Protein AF-A0A2G8SP49-F1 (afdb_monomer_lite)

Foldseek 3Di:
DPPPPDPVLPPDPPVVDDLVVVLVVLLPDALVVLVVQLPSDDVSVVSSLVNLVVLLLVLQVLQFVCSVLVLVLCVLQVKKFFFPSQLCSNRVHDDPDQDAREIQGFQVCQVVNVCCCCPVRVKDWPDKDQDDPQQPQFGIWIWIHGPNGIHIYTYGPHRHRLRSLLVDQKQLRSWIDGQWKTWRQACVQSNVLEMAGAPRHPCPPVCVVVSVVVPHDYDNAPVVPVVVVDDPDQCVVVSGHSPDRTDCPDPNMTMDTSDPFFDDPDDDPPPPPPPPPDDPPDDDDDDDDDDDDDPDPPPPPPLPVPPWPQFAADPVQDPVLVSVVSCLCQDDDPVVQEGELLRHDPPFAAADDPVGNFFGDDPRHFHWYKFKFFFQDWDWDDDVPAFIKIKTKGQGRIPSSLVSQQVLQVSWVPRDPDRDNIAIEMAGHPPPDPDDPFQEFEQQVHDDPSVPTHTDDPVPGDGRFIKIFTWIWGWDQDPVRTIGIHTYTDHIYGHGHDDDPD

pLDDT: mean 85.02, std 19.07, range [22.77, 98.44]

Sequence (502 aa):
MSALSDPLLRDPVFPMFSPDVGHRIVFLMDFPALMKFRALCRASFDVVDSILQKEFYSILAEKVPKPAAFHDALDEHDVYVGSFSALAFFLRQRFHIDTDLELFVPRAAFDLMRQHLLEVQRAVCVSDKPVGTITRGVIRVSEWRTPSGSITLYRSMVNDALYPILRGTSTAMMVYANPVRFGVIWPKLTFNLRMMPGPLSDAPESYMPIFRMIGFTIHLYPWMWNDMGLFQTCAADRFLCPAQPRYIHDAGSFRGTWHPGSVDPLIVAIVAVPSSGFQPLVASYSYHSLLTPIIFMSDSLKTEADADDTIVVDKWVTNKQVRKFRRFLTWVYAPKIRYSLSMLPSSADWGTRAYDVRFLCYRGEPVTICVVGAIHGYTLSCEKGSPSRVEVTLDLLRNGDRDVMVRLLDKSQPPPRVVPELCKITLKQDSGKKKGFDAVYNAIDGFSTTYSMPEFQFSALKSGDIVMAETLLRRDLEVDGTWDVGFELSTLSVLALSPRDN

Radius of gyration: 26.8 Å; chains: 1; bounding box: 68×64×76 Å

Structure (mmCIF, N/CA/C/O backbone):
data_AF-A0A2G8SP49-F1
#
_entry.id   AF-A0A2G8SP49-F1
#
loop_
_atom_site.group_PDB
_atom_site.id
_atom_site.type_symbol
_atom_site.label_atom_id
_atom_site.label_alt_id
_atom_site.label_comp_id
_atom_site.label_asym_id
_atom_site.label_entity_id
_atom_site.label_seq_id
_atom_site.pdbx_PDB_ins_code
_atom_site.Cartn_x
_atom_site.Cartn_y
_atom_site.Cartn_z
_atom_site.occupancy
_atom_site.B_iso_or_equiv
_atom_site.auth_seq_id
_atom_site.auth_comp_id
_atom_site.auth_asym_id
_atom_site.auth_atom_id
_atom_site.pdbx_PDB_model_num
ATOM 1 N N . MET A 1 1 ? -16.677 16.931 -2.569 1.00 46.19 1 MET A N 1
ATOM 2 C CA . MET A 1 1 ? -16.954 15.719 -3.377 1.00 46.19 1 MET A CA 1
ATOM 3 C C . MET A 1 1 ? -18.417 15.275 -3.204 1.00 46.19 1 MET A C 1
ATOM 5 O O . MET A 1 1 ? -18.660 14.129 -2.867 1.00 46.19 1 MET A O 1
ATOM 9 N N . SER A 1 2 ? -19.401 16.159 -3.430 1.00 36.62 2 SER A N 1
ATOM 10 C CA . SER A 1 2 ? -20.845 15.858 -3.283 1.00 36.62 2 SER A CA 1
ATOM 11 C C . SER A 1 2 ? -21.621 15.976 -4.606 1.00 36.62 2 SER A C 1
ATOM 13 O O . SER A 1 2 ? -22.812 16.252 -4.598 1.00 36.62 2 SER A O 1
ATOM 15 N N . ALA A 1 3 ? -20.944 15.805 -5.745 1.00 37.31 3 ALA A N 1
ATOM 16 C CA . ALA A 1 3 ? -21.517 16.008 -7.082 1.00 37.31 3 ALA A CA 1
ATOM 17 C C . ALA A 1 3 ? -21.827 14.695 -7.837 1.00 37.31 3 ALA A C 1
ATOM 19 O O . ALA A 1 3 ? -22.015 14.719 -9.044 1.00 37.31 3 ALA A O 1
ATOM 20 N N . LEU A 1 4 ? -21.854 13.541 -7.156 1.00 44.28 4 LEU A N 1
ATOM 21 C CA . LEU A 1 4 ? -22.006 12.221 -7.798 1.00 44.28 4 LEU A CA 1
ATOM 22 C C . LEU A 1 4 ? -23.419 11.615 -7.701 1.00 44.28 4 LEU A C 1
ATOM 24 O O . LEU A 1 4 ? -23.596 10.444 -8.018 1.00 44.28 4 LEU A O 1
ATOM 28 N N . SER A 1 5 ? -24.430 12.374 -7.271 1.00 44.34 5 SER A N 1
ATOM 29 C CA . SER A 1 5 ? -25.809 11.876 -7.140 1.00 44.34 5 SER A CA 1
ATOM 30 C C . SER A 1 5 ? -26.730 12.223 -8.316 1.00 44.34 5 SER A C 1
ATOM 32 O O . SER A 1 5 ? -27.920 11.933 -8.232 1.00 44.34 5 SER A O 1
ATOM 34 N N . ASP A 1 6 ? -26.226 12.840 -9.390 1.00 50.69 6 ASP A N 1
ATOM 35 C CA . ASP A 1 6 ? -27.051 13.190 -10.553 1.00 50.69 6 ASP A CA 1
ATOM 36 C C . ASP A 1 6 ? -27.152 12.004 -11.542 1.00 50.69 6 ASP A C 1
ATOM 38 O O . ASP A 1 6 ? -26.137 11.597 -12.121 1.00 50.69 6 ASP A O 1
ATOM 42 N N . PRO A 1 7 ? -28.343 11.410 -11.747 1.00 50.66 7 PRO A N 1
ATOM 43 C CA . PRO A 1 7 ? -28.540 10.290 -12.667 1.00 50.66 7 PRO A CA 1
ATOM 44 C C . PRO A 1 7 ? -28.293 10.639 -14.146 1.00 50.66 7 PRO A C 1
ATOM 46 O O . PRO A 1 7 ? -28.161 9.714 -14.947 1.00 50.66 7 PRO A O 1
ATOM 49 N N . LEU A 1 8 ? -28.163 11.922 -14.512 1.00 45.97 8 LEU A N 1
ATOM 50 C CA . LEU A 1 8 ? -27.827 12.360 -15.875 1.00 45.97 8 LEU A CA 1
ATOM 51 C C . LEU A 1 8 ? -26.335 12.212 -16.237 1.00 45.97 8 LEU A C 1
ATOM 53 O O . LEU A 1 8 ? -25.974 12.344 -17.401 1.00 45.97 8 LEU A O 1
ATOM 57 N N . LEU A 1 9 ? -25.464 11.855 -15.286 1.00 49.78 9 LEU A N 1
ATOM 58 C CA . LEU A 1 9 ? -24.057 11.496 -15.550 1.00 49.78 9 LEU A CA 1
ATOM 59 C C . LEU A 1 9 ? -23.869 10.044 -16.041 1.00 49.78 9 LEU A C 1
ATOM 61 O O . LEU A 1 9 ? -22.742 9.547 -16.091 1.00 49.78 9 LEU A O 1
ATOM 65 N N . ARG A 1 10 ? -24.958 9.332 -16.362 1.00 51.62 10 ARG A N 1
ATOM 66 C CA . ARG A 1 10 ? -24.915 7.915 -16.762 1.00 51.62 10 ARG A CA 1
ATOM 67 C C . ARG A 1 10 ? -24.715 7.670 -18.247 1.00 51.62 10 ARG A C 1
ATOM 69 O O . ARG A 1 10 ? -24.283 6.568 -18.577 1.00 51.62 10 ARG A O 1
ATOM 76 N N . ASP A 1 11 ? -24.967 8.647 -19.110 1.00 52.97 11 ASP A N 1
ATOM 77 C CA . ASP A 1 11 ? -24.657 8.471 -20.523 1.00 52.97 11 ASP A CA 1
ATOM 78 C C . ASP A 1 11 ? -23.162 8.733 -20.725 1.00 52.97 11 ASP A C 1
ATOM 80 O O . ASP A 1 11 ? -22.681 9.841 -20.461 1.00 52.97 11 ASP A O 1
ATOM 84 N N . PRO A 1 12 ? -22.373 7.717 -21.122 1.00 56.25 12 PRO A N 1
ATOM 85 C CA . PRO A 1 12 ? -20.958 7.928 -21.348 1.00 56.25 12 PRO A CA 1
ATOM 86 C C . PRO A 1 12 ? -20.791 8.992 -22.445 1.00 56.25 12 PRO A C 1
ATOM 88 O O . PRO A 1 12 ? -21.604 9.104 -23.354 1.00 56.25 12 PRO A O 1
ATOM 91 N N . VAL A 1 13 ? -19.715 9.774 -22.399 1.00 56.38 13 VAL A N 1
ATOM 92 C CA . VAL A 1 13 ? -19.315 10.640 -23.530 1.00 56.38 13 VAL A CA 1
ATOM 93 C C . VAL A 1 13 ? -18.740 9.790 -24.682 1.00 56.38 13 VAL A C 1
ATOM 95 O O . VAL A 1 13 ? -18.669 10.223 -25.827 1.00 56.38 13 VAL A O 1
ATOM 98 N N . PHE A 1 14 ? -18.381 8.532 -24.396 1.00 58.00 14 PHE A N 1
ATOM 99 C CA . PHE A 1 14 ? -17.755 7.589 -25.327 1.00 58.00 14 PHE A CA 1
ATOM 100 C C . PHE A 1 14 ? -18.628 6.626 -26.166 1.00 58.00 14 PHE A C 1
ATOM 102 O O . PHE A 1 14 ? -18.036 5.952 -27.004 1.00 58.00 14 PHE A O 1
ATOM 109 N N . PRO A 1 15 ? -19.970 6.536 -26.071 1.00 58.84 15 PRO A N 1
ATOM 110 C CA . PRO A 1 15 ? -20.756 5.675 -26.949 1.00 58.84 15 PRO A CA 1
ATOM 111 C C . PRO A 1 15 ? -20.749 6.202 -28.393 1.00 58.84 15 PRO A C 1
ATOM 113 O O . PRO A 1 15 ? -21.189 5.504 -29.297 1.00 58.84 15 PRO A O 1
ATOM 116 N N . MET A 1 16 ? -20.223 7.413 -28.626 1.00 64.00 16 MET A N 1
ATOM 117 C CA . MET A 1 16 ? -20.028 7.972 -29.963 1.00 64.00 16 MET A CA 1
ATOM 118 C C . MET A 1 16 ? -18.852 7.353 -30.736 1.00 64.00 16 MET A C 1
ATOM 120 O O . MET A 1 16 ? -18.833 7.447 -31.961 1.00 64.00 16 MET A O 1
ATOM 124 N N . PHE A 1 17 ? -17.876 6.733 -30.065 1.00 79.81 17 PHE A N 1
ATOM 125 C CA . PHE A 1 17 ? -16.720 6.116 -30.722 1.00 79.81 17 PHE A CA 1
ATOM 126 C C . PHE A 1 17 ? -16.802 4.594 -30.645 1.00 79.81 17 PHE A C 1
ATOM 128 O O . PHE A 1 17 ? -17.226 4.035 -29.636 1.00 79.81 17 PHE A O 1
ATOM 135 N N . SER A 1 18 ? -16.334 3.901 -31.688 1.00 85.81 18 SER A N 1
ATOM 136 C CA . SER A 1 18 ? -16.100 2.461 -31.567 1.00 85.81 18 SER A CA 1
ATOM 137 C C . SER A 1 18 ? -15.025 2.189 -30.499 1.00 85.81 18 SER A C 1
ATOM 139 O O . SER A 1 18 ? -14.141 3.035 -30.295 1.00 85.81 18 SER A O 1
ATOM 141 N N . PRO A 1 19 ? -15.044 1.017 -29.835 1.00 83.56 19 PRO A N 1
ATOM 142 C CA . PRO A 1 19 ? -14.043 0.656 -28.827 1.00 83.56 19 PRO A CA 1
ATOM 143 C C . PRO A 1 19 ? -12.597 0.838 -29.313 1.00 83.56 19 PRO A C 1
ATOM 145 O O . PRO A 1 19 ? -11.760 1.375 -28.589 1.00 83.56 19 PRO A O 1
ATOM 148 N N . ASP A 1 20 ? -12.325 0.500 -30.577 1.00 86.62 20 ASP A N 1
ATOM 149 C CA . ASP A 1 20 ? -11.005 0.655 -31.197 1.00 86.62 20 ASP A CA 1
ATOM 150 C C . ASP A 1 20 ? -10.555 2.117 -31.293 1.00 86.62 20 ASP A C 1
ATOM 152 O O . ASP A 1 20 ? -9.396 2.439 -31.018 1.00 86.62 20 ASP A O 1
ATOM 156 N N . VAL A 1 21 ? -11.463 3.023 -31.674 1.00 87.69 21 VAL A N 1
ATOM 157 C CA . VAL A 1 21 ? -11.166 4.461 -31.741 1.00 87.69 21 VAL A CA 1
ATOM 158 C C . VAL A 1 21 ? -10.940 5.009 -30.336 1.00 87.69 21 VAL A C 1
ATOM 160 O O . VAL A 1 21 ? -9.981 5.752 -30.123 1.00 87.69 21 VAL A O 1
ATOM 163 N N . GLY A 1 22 ? -11.749 4.586 -29.360 1.00 87.06 22 GLY A N 1
ATOM 164 C CA . GLY A 1 22 ? -11.557 4.970 -27.964 1.00 87.06 22 GLY A CA 1
ATOM 165 C C . GLY A 1 22 ? -10.208 4.528 -27.408 1.00 87.06 22 GLY A C 1
ATOM 166 O O . GLY A 1 22 ? -9.492 5.338 -26.821 1.00 87.06 22 GLY A O 1
ATOM 167 N N . HIS A 1 23 ? -9.796 3.290 -27.683 1.00 88.00 23 HIS A N 1
ATOM 168 C CA . HIS A 1 23 ? -8.486 2.788 -27.276 1.00 88.00 23 HIS A CA 1
ATOM 169 C C . HIS A 1 23 ? -7.341 3.583 -27.908 1.00 88.00 23 HIS A C 1
ATOM 171 O O . HIS A 1 23 ? -6.381 3.913 -27.215 1.00 88.00 23 HIS A O 1
ATOM 177 N N . ARG A 1 24 ? -7.439 3.944 -29.195 1.00 90.75 24 ARG A N 1
ATOM 178 C CA . ARG A 1 24 ? -6.421 4.767 -29.873 1.00 90.75 24 ARG A CA 1
ATOM 179 C C . ARG A 1 24 ? -6.317 6.169 -29.280 1.00 90.75 24 ARG A C 1
ATOM 181 O O . ARG A 1 24 ? -5.208 6.647 -29.075 1.00 90.75 24 ARG A O 1
ATOM 188 N N . ILE A 1 25 ? -7.447 6.812 -28.983 1.00 92.69 25 ILE A N 1
ATOM 189 C CA . ILE A 1 25 ? -7.465 8.144 -28.361 1.00 92.69 25 ILE A CA 1
ATOM 190 C C . ILE A 1 25 ? -6.801 8.087 -26.983 1.00 92.69 25 ILE A C 1
ATOM 192 O O . ILE A 1 25 ? -5.898 8.871 -26.701 1.00 92.69 25 ILE A O 1
ATOM 196 N N . VAL A 1 26 ? -7.209 7.133 -26.144 1.00 94.19 26 VAL A N 1
ATOM 197 C CA . VAL A 1 26 ? -6.651 6.963 -24.796 1.00 94.19 26 VAL A CA 1
ATOM 198 C C . VAL A 1 26 ? -5.165 6.613 -24.873 1.00 94.19 26 VAL A C 1
ATOM 200 O O . VAL A 1 26 ? -4.372 7.139 -24.096 1.00 94.19 26 VAL A O 1
ATOM 203 N N . PHE A 1 27 ? -4.744 5.825 -25.865 1.00 93.19 27 PHE A N 1
ATOM 204 C CA . PHE A 1 27 ? -3.336 5.499 -26.069 1.00 93.19 27 PHE A CA 1
ATOM 205 C C . PHE A 1 27 ? -2.454 6.735 -26.329 1.00 93.19 27 PHE A C 1
ATOM 207 O O . PHE A 1 27 ? -1.297 6.729 -25.922 1.00 93.19 27 PHE A O 1
ATOM 214 N N . LEU A 1 28 ? -2.996 7.801 -26.927 1.00 95.06 28 LEU A N 1
ATOM 215 C CA . LEU A 1 28 ? -2.267 9.037 -27.249 1.00 95.06 28 LEU A CA 1
ATOM 216 C C . LEU A 1 28 ? -2.264 10.088 -26.126 1.00 95.06 28 LEU A C 1
ATOM 218 O O . LEU A 1 28 ? -1.569 11.095 -26.240 1.00 95.06 28 LEU A O 1
ATOM 222 N N . MET A 1 29 ? -3.048 9.900 -25.062 1.00 96.50 29 MET A N 1
ATOM 223 C CA . MET A 1 29 ? -3.102 10.853 -23.948 1.00 96.50 29 MET A CA 1
ATOM 224 C C . MET A 1 29 ? -1.816 10.825 -23.115 1.00 96.50 29 MET A C 1
ATOM 226 O O . MET A 1 29 ? -1.258 9.764 -22.857 1.00 96.50 29 MET A O 1
ATOM 230 N N . ASP A 1 30 ? -1.374 11.966 -22.595 1.00 96.25 30 ASP A N 1
ATOM 231 C CA . ASP A 1 30 ? -0.359 11.946 -21.542 1.00 96.25 30 ASP A CA 1
ATOM 232 C C . ASP A 1 30 ? -0.942 11.385 -20.229 1.00 96.25 30 ASP A C 1
ATOM 234 O O . ASP A 1 30 ? -2.156 11.218 -20.059 1.00 96.25 30 ASP A O 1
ATOM 238 N N . PHE A 1 31 ? -0.071 11.046 -19.281 1.00 96.44 31 PHE A N 1
ATOM 239 C CA . PHE A 1 31 ? -0.508 10.451 -18.020 1.00 96.44 31 PHE A CA 1
ATOM 240 C C . PHE A 1 31 ? -1.436 11.377 -17.199 1.00 96.44 31 PHE A C 1
ATOM 242 O O . PHE A 1 31 ? -2.455 10.899 -16.689 1.00 96.44 31 PHE A O 1
ATOM 249 N N . PRO A 1 32 ? -1.185 12.700 -17.083 1.00 95.56 32 PRO A N 1
ATOM 250 C CA . PRO A 1 32 ? -2.136 13.615 -16.450 1.00 95.56 32 PRO A CA 1
ATOM 251 C C . PRO A 1 32 ? -3.526 13.645 -17.107 1.00 95.56 32 PRO A C 1
ATOM 253 O O . PRO A 1 32 ? -4.534 13.637 -16.392 1.00 95.56 32 PRO A O 1
ATOM 256 N N . ALA A 1 33 ? -3.612 13.675 -18.439 1.00 95.75 33 ALA A N 1
ATOM 257 C CA . ALA A 1 33 ? -4.876 13.641 -19.169 1.00 95.75 33 ALA A CA 1
ATOM 258 C C . ALA A 1 33 ? -5.591 12.299 -18.982 1.00 95.75 33 ALA A C 1
ATOM 260 O O . ALA A 1 33 ? -6.794 12.302 -18.713 1.00 95.75 33 ALA A O 1
ATOM 261 N N . LEU A 1 34 ? -4.860 11.177 -19.006 1.00 95.06 34 LEU A N 1
ATOM 262 C CA . LEU A 1 34 ? -5.407 9.856 -18.690 1.00 95.06 34 LEU A CA 1
ATOM 263 C C . LEU A 1 34 ? -6.072 9.820 -17.319 1.00 95.06 34 LEU A C 1
ATOM 265 O O . LEU A 1 34 ? -7.167 9.287 -17.184 1.00 95.06 34 LEU A O 1
ATOM 269 N N . MET A 1 35 ? -5.430 10.374 -16.290 1.00 94.75 35 MET A N 1
ATOM 270 C CA . MET A 1 35 ? -5.975 10.344 -14.930 1.00 94.75 35 MET A CA 1
ATOM 271 C C . MET A 1 35 ? -7.232 11.197 -14.789 1.00 94.75 35 MET A C 1
ATOM 273 O O . MET A 1 35 ? -8.172 10.794 -14.103 1.00 94.75 35 MET A O 1
ATOM 277 N N . LYS A 1 36 ? -7.287 12.345 -15.474 1.00 92.00 36 LYS A N 1
ATOM 278 C CA . LYS A 1 36 ? -8.514 13.149 -15.560 1.00 92.00 36 LYS A CA 1
ATOM 279 C C . LYS A 1 36 ? -9.615 12.383 -16.285 1.00 92.00 36 LYS A C 1
ATOM 281 O O . LYS A 1 36 ? -10.736 12.344 -15.795 1.00 92.00 36 LYS A O 1
ATOM 286 N N . PHE A 1 37 ? -9.284 11.738 -17.405 1.00 90.69 37 PHE A N 1
ATOM 287 C CA . PHE A 1 37 ? -10.226 10.946 -18.190 1.00 90.69 37 PHE A CA 1
ATOM 288 C C . PHE A 1 37 ? -10.771 9.748 -17.396 1.00 90.69 37 PHE A C 1
ATOM 290 O O . PHE A 1 37 ? -11.981 9.538 -17.336 1.00 90.69 37 PHE A O 1
ATOM 297 N N . ARG A 1 38 ? -9.890 9.032 -16.691 1.00 91.06 38 ARG A N 1
ATOM 298 C CA . ARG A 1 38 ? -10.215 7.927 -15.778 1.00 91.06 38 ARG A CA 1
ATOM 299 C C . ARG A 1 38 ? -11.224 8.326 -14.701 1.00 91.06 38 ARG A C 1
ATOM 301 O O . ARG A 1 38 ? -12.020 7.495 -14.280 1.00 91.06 38 ARG A O 1
ATOM 308 N N . ALA A 1 39 ? -11.184 9.576 -14.243 1.00 87.75 39 ALA A N 1
ATOM 309 C CA . ALA A 1 39 ? -12.052 10.081 -13.184 1.00 87.75 39 ALA A CA 1
ATOM 310 C C . ALA A 1 39 ? -13.454 10.508 -13.662 1.00 87.75 39 ALA A C 1
ATOM 312 O O . ALA A 1 39 ? -14.289 10.830 -12.820 1.00 87.75 39 ALA A O 1
ATOM 313 N N . LEU A 1 40 ? -13.724 10.534 -14.975 1.00 86.81 40 LEU A N 1
ATOM 314 C CA . LEU A 1 40 ? -14.995 11.038 -15.508 1.00 86.81 40 LEU A CA 1
ATOM 315 C C . LEU A 1 40 ? -16.169 10.082 -15.271 1.00 86.81 40 LEU A C 1
ATOM 317 O O . LEU A 1 40 ? -17.227 10.512 -14.821 1.00 86.81 40 LEU A O 1
ATOM 321 N N . CYS A 1 41 ? -16.010 8.795 -15.591 1.00 84.31 41 CYS A N 1
ATOM 322 C CA . CYS A 1 41 ? -17.059 7.787 -15.429 1.00 84.31 41 CYS A CA 1
ATOM 323 C C . CYS A 1 41 ? -16.480 6.366 -15.369 1.00 84.31 41 CYS A C 1
ATOM 325 O O . CYS A 1 41 ? -15.288 6.154 -15.605 1.00 84.31 41 CYS A O 1
ATOM 327 N N . ARG A 1 42 ? -17.330 5.369 -15.079 1.00 83.38 42 ARG A N 1
ATOM 328 C CA . ARG A 1 42 ? -16.895 3.970 -14.949 1.00 83.38 42 ARG A CA 1
ATOM 329 C C . ARG A 1 42 ? -16.352 3.381 -16.255 1.00 83.38 42 ARG A C 1
ATOM 331 O O . ARG A 1 42 ? -15.324 2.720 -16.228 1.00 83.38 42 ARG A O 1
ATOM 338 N N . ALA A 1 43 ? -16.986 3.676 -17.388 1.00 85.00 43 ALA A N 1
ATOM 339 C CA . ALA A 1 43 ? -16.514 3.199 -18.688 1.00 85.00 43 ALA A CA 1
ATOM 340 C C . ALA A 1 43 ? -15.113 3.747 -19.022 1.00 85.00 43 ALA A C 1
ATOM 342 O O . ALA A 1 43 ? -14.227 2.988 -19.407 1.00 85.00 43 ALA A O 1
ATOM 343 N N . SER A 1 44 ? -14.879 5.049 -18.807 1.00 86.88 44 SER A N 1
ATOM 344 C CA . SER A 1 44 ? -13.547 5.649 -18.958 1.00 86.88 44 SER A CA 1
ATOM 345 C C . SER A 1 44 ? -12.535 5.036 -17.996 1.00 86.88 44 SER A C 1
ATOM 347 O O . SER A 1 44 ? -11.388 4.807 -18.374 1.00 86.88 44 SER A O 1
ATOM 349 N N . PHE A 1 45 ? -12.956 4.752 -16.761 1.00 89.12 45 PHE A N 1
ATOM 350 C CA . PHE A 1 45 ? -12.122 4.072 -15.783 1.00 89.12 45 PHE A CA 1
ATOM 351 C C . PHE A 1 45 ? -11.654 2.703 -16.290 1.00 89.12 45 PHE A C 1
ATOM 353 O O . PHE A 1 45 ? -10.450 2.458 -16.285 1.00 89.12 45 PHE A O 1
ATOM 360 N N . ASP A 1 46 ? -12.571 1.853 -16.759 1.00 86.75 46 ASP A N 1
ATOM 361 C CA . ASP A 1 46 ? -12.255 0.487 -17.189 1.00 86.75 46 ASP A CA 1
ATOM 362 C C . ASP A 1 46 ? -11.318 0.489 -18.421 1.00 86.75 46 ASP A C 1
ATOM 364 O O . ASP A 1 46 ? -10.361 -0.285 -18.480 1.00 86.75 46 ASP A O 1
ATOM 368 N N . VAL A 1 47 ? -11.524 1.415 -19.372 1.00 90.44 47 VAL A N 1
ATOM 369 C CA . VAL A 1 47 ? -10.648 1.574 -20.552 1.00 90.44 47 VAL A CA 1
ATOM 370 C C . VAL A 1 47 ? -9.239 2.027 -20.156 1.00 90.44 47 VAL A C 1
ATOM 372 O O . VAL A 1 47 ? -8.252 1.456 -20.623 1.00 90.44 47 VAL A O 1
ATOM 375 N N . VAL A 1 48 ? -9.123 3.048 -19.297 1.00 92.31 48 VAL A N 1
ATOM 376 C CA . VAL A 1 48 ? -7.811 3.545 -18.848 1.00 92.31 48 VAL A CA 1
ATOM 377 C C . VAL A 1 48 ? -7.080 2.493 -18.021 1.00 92.31 48 VAL A C 1
ATOM 379 O O . VAL A 1 48 ? -5.879 2.314 -18.209 1.00 92.31 48 VAL A O 1
ATOM 382 N N . ASP A 1 49 ? -7.784 1.790 -17.132 1.00 91.94 49 ASP A N 1
ATOM 383 C CA . ASP A 1 49 ? -7.202 0.730 -16.306 1.00 91.94 49 ASP A CA 1
ATOM 384 C C . ASP A 1 49 ? -6.631 -0.393 -17.180 1.00 91.94 49 ASP A C 1
ATOM 386 O O . ASP A 1 49 ? -5.460 -0.745 -17.044 1.00 91.94 49 ASP A O 1
ATOM 390 N N . SER A 1 50 ? -7.402 -0.862 -18.168 1.00 91.44 50 SER A N 1
ATOM 391 C CA . SER A 1 50 ? -6.946 -1.874 -19.127 1.00 91.44 50 SER A CA 1
ATOM 392 C C . SER A 1 50 ? -5.691 -1.439 -19.896 1.00 91.44 50 SER A C 1
ATOM 394 O O . SER A 1 50 ? -4.741 -2.216 -20.030 1.00 91.44 50 SER A O 1
ATOM 396 N N . ILE A 1 51 ? -5.650 -0.189 -20.374 1.00 94.00 51 ILE A N 1
ATOM 397 C CA . ILE A 1 51 ? -4.503 0.339 -21.127 1.00 94.00 51 ILE A CA 1
ATOM 398 C C . ILE A 1 51 ? -3.263 0.440 -20.247 1.00 94.00 51 ILE A C 1
ATOM 400 O O . ILE A 1 51 ? -2.200 -0.038 -20.640 1.00 94.00 51 ILE A O 1
ATOM 404 N N . LEU A 1 52 ? -3.389 1.012 -19.052 1.00 94.12 52 LEU A N 1
ATOM 405 C CA . LEU A 1 52 ? -2.252 1.158 -18.154 1.00 94.12 52 LEU A CA 1
ATOM 406 C C . LEU A 1 52 ? -1.733 -0.210 -17.682 1.00 94.12 52 LEU A C 1
ATOM 408 O O . LEU A 1 52 ? -0.520 -0.391 -17.593 1.00 94.12 52 LEU A O 1
ATOM 412 N N . GLN A 1 53 ? -2.613 -1.187 -17.416 1.00 93.88 53 GLN A N 1
ATOM 413 C CA . GLN A 1 53 ? -2.187 -2.536 -17.025 1.00 93.88 53 GLN A CA 1
ATOM 414 C C . GLN A 1 53 ? -1.414 -3.199 -18.162 1.00 93.88 53 GLN A C 1
ATOM 416 O O . GLN A 1 53 ? -0.359 -3.789 -17.937 1.00 93.88 53 GLN A O 1
ATOM 421 N N . LYS A 1 54 ? -1.894 -3.047 -19.402 1.00 94.88 54 LYS A N 1
ATOM 422 C CA . LYS A 1 54 ? -1.202 -3.540 -20.593 1.00 94.88 54 LYS A CA 1
ATOM 423 C C . LYS A 1 54 ? 0.166 -2.877 -20.777 1.00 94.88 54 LYS A C 1
ATOM 425 O O . LYS A 1 54 ? 1.125 -3.570 -21.110 1.00 94.88 54 LYS A O 1
ATOM 430 N N . GLU A 1 55 ? 0.276 -1.567 -20.559 1.00 95.56 55 GLU A N 1
ATOM 431 C CA . GLU A 1 55 ? 1.555 -0.847 -20.633 1.00 95.56 55 GLU A CA 1
ATOM 432 C C . GLU A 1 55 ? 2.533 -1.315 -19.555 1.00 95.56 55 GLU A C 1
ATOM 434 O O . GLU A 1 55 ? 3.676 -1.647 -19.870 1.00 95.56 55 GLU A O 1
ATOM 439 N N . PHE A 1 56 ? 2.075 -1.421 -18.306 1.00 96.38 56 PHE A N 1
ATOM 440 C CA . PHE A 1 56 ? 2.893 -1.919 -17.204 1.00 96.38 56 PHE A CA 1
ATOM 441 C C . PHE A 1 56 ? 3.355 -3.359 -17.459 1.00 96.38 56 PHE A C 1
ATOM 443 O O . PHE A 1 56 ? 4.547 -3.652 -17.383 1.00 96.38 56 PHE A O 1
ATOM 450 N N . TYR A 1 57 ? 2.445 -4.240 -17.878 1.00 96.69 57 TYR A N 1
ATOM 451 C CA . TYR A 1 57 ? 2.770 -5.615 -18.255 1.00 96.69 57 TYR A CA 1
ATOM 452 C C . TYR A 1 57 ? 3.782 -5.679 -19.401 1.00 96.69 57 TYR A C 1
ATOM 454 O O . TYR A 1 57 ? 4.700 -6.495 -19.374 1.00 96.69 57 TYR A O 1
ATOM 462 N N . SER A 1 58 ? 3.650 -4.806 -20.401 1.00 96.44 58 SER A N 1
ATOM 463 C CA . SER A 1 58 ? 4.580 -4.740 -21.527 1.00 96.44 58 SER A CA 1
ATOM 464 C C . SER A 1 58 ? 5.982 -4.299 -21.101 1.00 96.44 58 SER A C 1
ATOM 466 O O . SER A 1 58 ? 6.940 -4.726 -21.734 1.00 96.44 58 SER A O 1
ATOM 468 N N . ILE A 1 59 ? 6.128 -3.460 -20.071 1.00 96.19 59 ILE A N 1
ATOM 469 C CA . ILE A 1 59 ? 7.440 -3.113 -19.492 1.00 96.19 59 ILE A CA 1
ATOM 470 C C . ILE A 1 59 ? 8.058 -4.342 -18.820 1.00 96.19 59 ILE A C 1
ATOM 472 O O . ILE A 1 59 ? 9.235 -4.633 -19.020 1.00 96.19 59 ILE A O 1
ATOM 476 N N . LEU A 1 60 ? 7.262 -5.108 -18.068 1.00 97.06 60 LEU A N 1
ATOM 477 C CA . LEU A 1 60 ? 7.738 -6.335 -17.422 1.00 97.06 60 LEU A CA 1
ATOM 478 C C . LEU A 1 60 ? 8.148 -7.394 -18.456 1.00 97.06 60 LEU A C 1
ATOM 480 O O . LEU A 1 60 ? 9.224 -7.980 -18.351 1.00 97.06 60 LEU A O 1
ATOM 484 N N . ALA A 1 61 ? 7.322 -7.614 -19.480 1.00 97.19 61 ALA A N 1
ATOM 485 C CA . ALA A 1 61 ? 7.529 -8.641 -20.504 1.00 97.19 61 ALA A CA 1
ATOM 486 C C . ALA A 1 61 ? 8.836 -8.483 -21.298 1.00 97.19 61 ALA A C 1
ATOM 488 O O . ALA A 1 61 ? 9.363 -9.467 -21.807 1.00 97.19 61 ALA A O 1
ATOM 489 N N . GLU A 1 62 ? 9.389 -7.272 -21.371 1.00 96.38 62 GLU A N 1
ATOM 490 C CA . GLU A 1 62 ? 10.691 -7.023 -22.000 1.00 96.38 62 GLU A CA 1
ATOM 491 C C . GLU A 1 62 ? 11.867 -7.553 -21.176 1.00 96.38 62 GLU A C 1
ATOM 493 O O . GLU A 1 62 ? 12.941 -7.782 -21.720 1.00 96.38 62 GLU A O 1
ATOM 498 N N . LYS A 1 63 ? 11.691 -7.737 -19.864 1.00 97.12 63 LYS A N 1
ATOM 499 C CA . LYS A 1 63 ? 12.790 -8.013 -18.926 1.00 97.12 63 LYS A CA 1
ATOM 500 C C . LYS A 1 63 ? 12.665 -9.369 -18.235 1.00 97.12 63 LYS A C 1
ATOM 502 O O . LYS A 1 63 ? 13.648 -9.856 -17.674 1.00 97.12 63 LYS A O 1
ATOM 507 N N . VAL A 1 64 ? 11.502 -10.021 -18.316 1.00 98.00 64 VAL A N 1
ATOM 508 C CA . VAL A 1 64 ? 11.269 -11.360 -17.754 1.00 98.00 64 VAL A CA 1
ATOM 509 C C . VAL A 1 64 ? 10.614 -12.326 -18.749 1.00 98.00 64 VAL A C 1
ATOM 511 O O . VAL A 1 64 ? 9.750 -11.919 -19.523 1.00 98.00 64 VAL A O 1
ATOM 514 N N . PRO A 1 65 ? 10.956 -13.629 -18.714 1.00 98.00 65 PRO A N 1
ATOM 515 C CA . PRO A 1 65 ? 10.362 -14.628 -19.603 1.00 98.00 65 PRO A CA 1
ATOM 516 C C . PRO A 1 65 ? 8.931 -15.027 -19.214 1.00 98.00 65 PRO A C 1
ATOM 518 O O . PRO A 1 65 ? 8.180 -15.499 -20.066 1.00 98.00 65 PRO A O 1
ATOM 521 N N . LYS A 1 66 ? 8.536 -14.875 -17.940 1.00 98.12 66 LYS A N 1
ATOM 522 C CA . LYS A 1 66 ? 7.182 -15.196 -17.453 1.00 98.12 66 LYS A CA 1
ATOM 523 C C . LYS A 1 66 ? 6.534 -13.976 -16.785 1.00 98.12 66 LYS A C 1
ATOM 525 O O . LYS A 1 66 ? 6.406 -13.956 -15.557 1.00 98.12 66 LYS A O 1
ATOM 530 N N . PRO A 1 67 ? 6.106 -12.969 -17.569 1.00 97.69 67 PRO A N 1
ATOM 531 C CA . PRO A 1 67 ? 5.604 -11.701 -17.039 1.00 97.69 67 PRO A CA 1
ATOM 532 C C . PRO A 1 67 ? 4.340 -11.822 -16.183 1.00 97.69 67 PRO A C 1
ATOM 534 O O . PRO A 1 67 ? 4.232 -11.101 -15.202 1.00 97.69 67 PRO A O 1
ATOM 537 N N . ALA A 1 68 ? 3.426 -12.756 -16.473 1.00 96.88 68 ALA A N 1
ATOM 538 C CA . ALA A 1 68 ? 2.241 -12.977 -15.630 1.00 96.88 68 ALA A CA 1
ATOM 539 C C . ALA A 1 68 ? 2.609 -13.453 -14.216 1.00 96.88 68 ALA A C 1
ATOM 541 O O . ALA A 1 68 ? 2.252 -12.810 -13.238 1.00 96.88 68 ALA A O 1
ATOM 542 N N . ALA A 1 69 ? 3.412 -14.515 -14.107 1.00 97.31 69 ALA A N 1
ATOM 543 C CA . ALA A 1 69 ? 3.862 -15.013 -12.806 1.00 97.31 69 ALA A CA 1
ATOM 544 C C . ALA A 1 69 ? 4.713 -13.976 -12.054 1.00 97.31 69 ALA A C 1
ATOM 546 O O . ALA A 1 69 ? 4.670 -13.904 -10.829 1.00 97.31 69 ALA A O 1
ATOM 547 N N . PHE A 1 70 ? 5.486 -13.173 -12.789 1.00 98.19 70 PHE A N 1
ATOM 548 C CA . PHE A 1 70 ? 6.261 -12.086 -12.204 1.00 98.19 70 PHE A CA 1
ATOM 549 C C . PHE A 1 70 ? 5.363 -10.983 -11.649 1.00 98.19 70 PHE A C 1
ATOM 551 O O . PHE A 1 70 ? 5.565 -10.542 -10.526 1.00 98.19 70 PHE A O 1
ATOM 558 N N . HIS A 1 71 ? 4.350 -10.574 -12.414 1.00 96.88 71 HIS A N 1
ATOM 559 C CA . HIS A 1 71 ? 3.343 -9.613 -11.987 1.00 96.88 71 HIS A CA 1
ATOM 560 C C . HIS A 1 71 ? 2.657 -10.076 -10.694 1.00 96.88 71 HIS A C 1
ATOM 562 O O . HIS A 1 71 ? 2.600 -9.311 -9.738 1.00 96.88 71 HIS A O 1
ATOM 568 N N . ASP A 1 72 ? 2.243 -11.341 -10.607 1.00 95.31 72 ASP A N 1
ATOM 569 C CA . ASP A 1 72 ? 1.638 -11.891 -9.387 1.00 95.31 72 ASP A CA 1
ATOM 570 C C . ASP A 1 72 ? 2.600 -11.860 -8.189 1.00 95.31 72 ASP A C 1
ATOM 572 O O . ASP A 1 72 ? 2.193 -11.545 -7.072 1.00 95.31 72 ASP A O 1
ATOM 576 N N . ALA A 1 73 ? 3.892 -12.121 -8.413 1.00 97.31 73 ALA A N 1
ATOM 577 C CA . ALA A 1 73 ? 4.908 -12.029 -7.366 1.00 97.31 73 ALA A CA 1
ATOM 578 C C . ALA A 1 73 ? 5.139 -10.587 -6.888 1.00 97.31 73 ALA A C 1
ATOM 580 O O . ALA A 1 73 ? 5.371 -10.374 -5.698 1.00 97.31 73 ALA A O 1
ATOM 581 N N . LEU A 1 74 ? 5.053 -9.594 -7.784 1.00 97.44 74 LEU A N 1
ATOM 582 C CA . LEU A 1 74 ? 5.160 -8.184 -7.401 1.00 97.44 74 LEU A CA 1
ATOM 583 C C . LEU A 1 74 ? 4.016 -7.761 -6.470 1.00 97.44 74 LEU A C 1
ATOM 585 O O . LEU A 1 74 ? 4.260 -7.043 -5.502 1.00 97.44 74 LEU A O 1
ATOM 589 N N . ASP A 1 75 ? 2.791 -8.214 -6.751 1.00 94.62 75 ASP A N 1
ATOM 590 C CA . ASP A 1 75 ? 1.624 -7.993 -5.888 1.00 94.62 75 ASP A CA 1
ATOM 591 C C . ASP A 1 75 ? 1.797 -8.714 -4.545 1.00 94.62 75 ASP A C 1
ATOM 593 O O . ASP A 1 75 ? 1.769 -8.099 -3.479 1.00 94.62 75 ASP A O 1
ATOM 597 N N . GLU A 1 76 ? 2.067 -10.022 -4.600 1.00 92.12 76 GLU A N 1
ATOM 598 C CA . GLU A 1 76 ? 2.169 -10.885 -3.422 1.00 92.12 76 GLU A CA 1
ATOM 599 C C . GLU A 1 76 ? 3.173 -10.372 -2.385 1.00 92.12 76 GLU A C 1
ATOM 601 O O . GLU A 1 76 ? 2.954 -10.505 -1.177 1.00 92.12 76 GLU A O 1
ATOM 606 N N . HIS A 1 77 ? 4.283 -9.816 -2.859 1.00 95.25 77 HIS A N 1
ATOM 607 C CA . HIS A 1 77 ? 5.416 -9.430 -2.034 1.00 95.25 77 HIS A CA 1
ATOM 608 C C . HIS A 1 77 ? 5.553 -7.910 -1.850 1.00 95.25 77 HIS A C 1
ATOM 610 O O . HIS A 1 77 ? 6.570 -7.467 -1.315 1.00 95.25 77 HIS A O 1
ATOM 616 N N . ASP A 1 78 ? 4.552 -7.125 -2.277 1.00 94.88 78 ASP A N 1
ATOM 617 C CA . ASP A 1 78 ? 4.542 -5.651 -2.258 1.00 94.88 78 ASP A CA 1
ATOM 618 C C . ASP A 1 78 ? 5.850 -5.052 -2.818 1.00 94.88 78 ASP A C 1
ATOM 620 O O . ASP A 1 78 ? 6.479 -4.169 -2.232 1.00 94.88 78 ASP A O 1
ATOM 624 N N . VAL A 1 79 ? 6.294 -5.591 -3.958 1.00 97.50 79 VAL A N 1
ATOM 625 C CA . VAL A 1 79 ? 7.514 -5.173 -4.660 1.00 97.50 79 VAL A CA 1
ATOM 626 C C . VAL A 1 79 ? 7.164 -4.104 -5.677 1.00 97.50 79 VAL A C 1
ATOM 628 O O . VAL A 1 79 ? 6.212 -4.251 -6.441 1.00 97.50 79 VAL A O 1
ATOM 631 N N . TYR A 1 80 ? 7.962 -3.041 -5.729 1.00 98.06 80 TYR A N 1
ATOM 632 C CA . TYR A 1 80 ? 7.729 -1.923 -6.637 1.00 98.06 80 TYR A CA 1
ATOM 633 C C . TYR A 1 80 ? 8.792 -1.852 -7.720 1.00 98.06 80 TYR A C 1
ATOM 635 O O . TYR A 1 80 ? 9.987 -1.896 -7.441 1.00 98.06 80 TYR A O 1
ATOM 643 N N . VAL A 1 81 ? 8.346 -1.664 -8.956 1.00 98.25 81 VAL A N 1
ATOM 644 C CA . VAL A 1 81 ? 9.184 -1.184 -10.051 1.00 98.25 81 VAL A CA 1
ATOM 645 C C . VAL A 1 81 ? 9.445 0.299 -9.814 1.00 98.25 81 VAL A C 1
ATOM 647 O O . VAL A 1 81 ? 8.503 1.059 -9.575 1.00 98.25 81 VAL A O 1
ATOM 650 N N . GLY A 1 82 ? 10.705 0.719 -9.882 1.00 96.88 82 GLY A N 1
ATOM 651 C CA . GLY A 1 82 ? 11.087 2.130 -9.784 1.00 96.88 82 GLY A CA 1
ATOM 652 C C . GLY A 1 82 ? 11.943 2.586 -10.963 1.00 96.88 82 GLY A C 1
ATOM 653 O O . GLY A 1 82 ? 11.946 1.961 -12.029 1.00 96.88 82 GLY A O 1
ATOM 654 N N . SER A 1 83 ? 12.676 3.685 -10.763 1.00 94.06 83 SER A N 1
ATOM 655 C CA . SER A 1 83 ? 13.704 4.163 -11.701 1.00 94.06 83 SER A CA 1
ATOM 656 C C . SER A 1 83 ? 13.160 4.403 -13.122 1.00 94.06 83 SER A C 1
ATOM 658 O O . SER A 1 83 ? 12.005 4.797 -13.296 1.00 94.06 83 SER A O 1
ATOM 660 N N . PHE A 1 84 ? 13.980 4.189 -14.152 1.00 95.69 84 PHE A N 1
ATOM 661 C CA . PHE A 1 84 ? 13.652 4.409 -15.556 1.00 95.69 84 PHE A CA 1
ATOM 662 C C . PHE A 1 84 ? 12.470 3.572 -16.044 1.00 95.69 84 PHE A C 1
ATOM 664 O O . PHE A 1 84 ? 11.716 4.050 -16.884 1.00 95.69 84 PHE A O 1
ATOM 671 N N . SER A 1 85 ? 12.269 2.364 -15.511 1.00 96.38 85 SER A N 1
ATOM 672 C CA . SER A 1 85 ? 11.130 1.517 -15.893 1.00 96.38 85 SER A CA 1
ATOM 673 C C . SER A 1 85 ? 9.804 2.127 -15.429 1.00 96.38 85 SER A C 1
ATOM 675 O O . SER A 1 85 ? 8.872 2.273 -16.219 1.00 96.38 85 SER A O 1
ATOM 677 N N . ALA A 1 86 ? 9.729 2.573 -14.171 1.00 97.19 86 ALA A N 1
ATOM 678 C CA . ALA A 1 86 ? 8.557 3.297 -13.681 1.00 97.19 86 ALA A CA 1
ATOM 679 C C . ALA A 1 86 ? 8.422 4.681 -14.339 1.00 97.19 86 ALA A C 1
ATOM 681 O O . ALA A 1 86 ? 7.315 5.122 -14.637 1.00 97.19 86 ALA A O 1
ATOM 682 N N . LEU A 1 87 ? 9.532 5.365 -14.622 1.00 97.31 87 LEU A N 1
ATOM 683 C CA . LEU A 1 87 ? 9.501 6.649 -15.317 1.00 97.31 87 LEU A CA 1
ATOM 684 C C . LEU A 1 87 ? 8.959 6.513 -16.748 1.00 97.31 87 LEU A C 1
ATOM 686 O O . LEU A 1 87 ? 8.148 7.336 -17.160 1.00 97.31 87 LEU A O 1
ATOM 690 N N . ALA A 1 88 ? 9.353 5.465 -17.477 1.00 96.69 88 ALA A N 1
ATOM 691 C CA . ALA A 1 88 ? 8.849 5.152 -18.814 1.00 96.69 88 ALA A CA 1
ATOM 692 C C . ALA A 1 88 ? 7.333 4.922 -18.800 1.00 96.69 88 ALA A C 1
ATOM 694 O O . ALA A 1 88 ? 6.625 5.427 -19.671 1.00 96.69 88 ALA A O 1
ATOM 695 N N . PHE A 1 89 ? 6.831 4.228 -17.772 1.00 97.00 89 PHE A N 1
ATOM 696 C CA . PHE A 1 89 ? 5.397 4.057 -17.537 1.00 97.00 89 PHE A CA 1
ATOM 697 C C . PHE A 1 89 ? 4.680 5.406 -17.357 1.00 97.00 89 PHE A C 1
ATOM 699 O O . PHE A 1 89 ? 3.702 5.685 -18.045 1.00 97.00 89 PHE A O 1
ATOM 706 N N . PHE A 1 90 ? 5.188 6.287 -16.489 1.00 97.75 90 PHE A N 1
ATOM 707 C CA . PHE A 1 90 ? 4.550 7.585 -16.228 1.00 97.75 90 PHE A CA 1
ATOM 708 C C . PHE A 1 90 ? 4.667 8.591 -17.368 1.00 97.75 90 PHE A C 1
ATOM 710 O O . PHE A 1 90 ? 3.762 9.397 -17.561 1.00 97.75 90 PHE A O 1
ATOM 717 N N . LEU A 1 91 ? 5.770 8.576 -18.110 1.00 97.12 91 LEU A N 1
ATOM 718 C CA . LEU A 1 91 ? 5.939 9.428 -19.286 1.00 97.12 91 LEU A CA 1
ATOM 719 C C . LEU A 1 91 ? 5.291 8.825 -20.535 1.00 97.12 91 LEU A C 1
ATOM 721 O O . LEU A 1 91 ? 5.251 9.487 -21.568 1.00 97.12 91 LEU A O 1
ATOM 725 N N . ARG A 1 92 ? 4.779 7.589 -20.439 1.00 95.44 92 ARG A N 1
ATOM 726 C CA . ARG A 1 92 ? 4.221 6.807 -21.552 1.00 95.44 92 ARG A CA 1
ATOM 727 C C . ARG A 1 92 ? 5.153 6.791 -22.766 1.00 95.44 92 ARG A C 1
ATOM 729 O O . ARG A 1 92 ? 4.722 6.835 -23.915 1.00 95.44 92 ARG A O 1
ATOM 736 N N . GLN A 1 93 ? 6.454 6.738 -22.491 1.00 94.25 93 GLN A N 1
ATOM 737 C CA . GLN A 1 93 ? 7.514 6.825 -23.483 1.00 94.25 93 GLN A CA 1
ATOM 738 C C . GLN A 1 93 ? 8.489 5.673 -23.281 1.00 94.25 93 GLN A C 1
ATOM 740 O O . GLN A 1 93 ? 8.988 5.443 -22.181 1.00 94.25 93 GLN A O 1
ATOM 745 N N . ARG A 1 94 ? 8.792 4.959 -24.367 1.00 91.25 94 ARG A N 1
ATOM 746 C CA . ARG A 1 94 ? 9.852 3.953 -24.378 1.00 91.25 94 ARG A CA 1
ATOM 747 C C . ARG A 1 94 ? 11.193 4.641 -24.552 1.00 91.25 94 ARG A C 1
ATOM 749 O O . ARG A 1 94 ? 11.399 5.385 -25.508 1.00 91.25 94 ARG A O 1
ATOM 756 N N . PHE A 1 95 ? 12.103 4.383 -23.625 1.00 89.25 95 PHE A N 1
ATOM 757 C CA . PHE A 1 95 ? 13.477 4.840 -23.741 1.00 89.25 95 PHE A CA 1
ATOM 758 C C . PHE A 1 95 ? 14.280 3.789 -24.506 1.00 89.25 95 PHE A C 1
ATOM 760 O O . PHE A 1 95 ? 14.270 2.619 -24.140 1.00 89.25 95 PHE A O 1
ATOM 767 N N . HIS A 1 96 ? 15.002 4.197 -25.550 1.00 85.50 96 HIS A N 1
ATOM 768 C CA . HIS A 1 96 ? 15.946 3.330 -26.272 1.00 85.50 96 HIS A CA 1
ATOM 769 C C . HIS A 1 96 ? 17.272 3.182 -25.513 1.00 85.50 96 HIS A C 1
ATOM 771 O O . HIS A 1 96 ? 18.353 3.282 -26.086 1.00 85.50 96 HIS A O 1
ATOM 777 N N . ILE A 1 97 ? 17.184 3.015 -24.198 1.00 82.69 97 ILE A N 1
ATOM 778 C CA . ILE A 1 97 ? 18.321 2.873 -23.301 1.00 82.69 97 ILE A CA 1
ATOM 779 C C . ILE A 1 97 ? 18.182 1.487 -22.699 1.00 82.69 97 ILE A C 1
ATOM 781 O O . ILE A 1 97 ? 17.126 1.167 -22.152 1.00 82.69 97 ILE A O 1
ATOM 785 N N . ASP A 1 98 ? 19.220 0.664 -22.822 1.00 83.62 98 ASP A N 1
ATOM 786 C CA . ASP A 1 98 ? 19.232 -0.630 -22.151 1.00 83.62 98 ASP A CA 1
ATOM 787 C C . ASP A 1 98 ? 19.402 -0.399 -20.649 1.00 83.62 98 ASP A C 1
ATOM 789 O O . ASP A 1 98 ? 20.507 -0.224 -20.141 1.00 83.62 98 ASP A O 1
ATOM 793 N N . THR A 1 99 ? 18.270 -0.272 -19.963 1.00 88.44 99 THR A N 1
ATOM 794 C CA . THR A 1 99 ? 18.206 -0.119 -18.515 1.00 88.44 99 THR A CA 1
ATOM 795 C C . THR A 1 99 ? 17.762 -1.421 -17.875 1.00 88.44 99 THR A C 1
ATOM 797 O O . THR A 1 99 ? 16.933 -2.163 -18.414 1.00 88.44 99 THR A O 1
ATOM 800 N N . ASP A 1 100 ? 18.305 -1.700 -16.699 1.00 94.06 100 ASP A N 1
ATOM 801 C CA . ASP A 1 100 ? 17.845 -2.812 -15.883 1.00 94.06 100 ASP A CA 1
ATOM 802 C C . ASP A 1 100 ? 16.420 -2.545 -15.380 1.00 94.06 100 ASP A C 1
ATOM 804 O O . ASP A 1 100 ? 16.011 -1.402 -15.139 1.00 94.06 100 ASP A O 1
ATOM 808 N N . LEU A 1 101 ? 15.654 -3.618 -15.179 1.00 97.25 101 LEU A N 1
ATOM 809 C CA . LEU A 1 101 ? 14.423 -3.528 -14.407 1.00 97.25 101 LEU A CA 1
ATOM 810 C C . LEU A 1 101 ? 14.782 -3.402 -12.925 1.00 97.25 101 LEU A C 1
ATOM 812 O O . LEU A 1 101 ? 15.154 -4.380 -12.277 1.00 97.25 101 LEU A O 1
ATOM 816 N N . GLU A 1 102 ? 14.670 -2.197 -12.384 1.00 97.38 102 GLU A N 1
ATOM 817 C CA . GLU A 1 102 ? 14.934 -1.942 -10.971 1.00 97.38 102 GLU A CA 1
ATOM 818 C C . GLU A 1 102 ? 13.705 -2.237 -10.109 1.00 97.38 102 GLU A C 1
ATOM 820 O O . GLU A 1 102 ? 12.644 -1.623 -10.273 1.00 97.38 102 GLU A O 1
ATOM 825 N N . LEU A 1 103 ? 13.871 -3.159 -9.160 1.00 98.00 103 LEU A N 1
ATOM 826 C CA . LEU A 1 103 ? 12.849 -3.547 -8.199 1.00 98.00 103 LEU A CA 1
ATOM 827 C C . LEU A 1 103 ? 13.257 -3.172 -6.781 1.00 98.00 103 LEU A C 1
ATOM 829 O O . LEU A 1 103 ? 14.340 -3.516 -6.310 1.00 98.00 103 LEU A O 1
ATOM 833 N N . PHE A 1 104 ? 12.333 -2.565 -6.058 1.00 97.88 104 PHE A N 1
ATOM 834 C CA . PHE A 1 104 ? 12.472 -2.246 -4.650 1.00 97.88 104 PHE A CA 1
ATOM 835 C C . PHE A 1 104 ? 11.632 -3.221 -3.837 1.00 97.88 104 PHE A C 1
ATOM 837 O O . PHE A 1 104 ? 10.427 -3.345 -4.057 1.00 97.88 104 PHE A O 1
ATOM 844 N N . VAL A 1 105 ? 12.281 -3.937 -2.920 1.00 97.81 105 VAL A N 1
ATOM 845 C CA . VAL A 1 105 ? 11.692 -5.090 -2.230 1.00 97.81 105 VAL A CA 1
ATOM 846 C C . VAL A 1 105 ? 11.660 -4.834 -0.720 1.00 97.81 105 VAL A C 1
ATOM 848 O O . VAL A 1 105 ? 12.683 -4.403 -0.162 1.00 97.81 105 VAL A O 1
ATOM 851 N N . PRO A 1 106 ? 10.539 -5.114 -0.021 1.00 96.50 106 PRO A N 1
ATOM 852 C CA . PRO A 1 106 ? 10.499 -5.024 1.435 1.00 96.50 106 PRO A CA 1
ATOM 853 C C . PRO A 1 106 ? 11.539 -5.951 2.071 1.00 96.50 106 PRO A C 1
ATOM 855 O O . PRO A 1 106 ? 11.839 -7.029 1.549 1.00 96.50 106 PRO A O 1
ATOM 858 N N . ARG A 1 107 ? 12.091 -5.565 3.229 1.00 94.25 107 ARG A N 1
ATOM 859 C CA . ARG A 1 107 ? 13.155 -6.337 3.892 1.00 94.25 107 ARG A CA 1
ATOM 860 C C . ARG A 1 107 ? 12.804 -7.816 4.098 1.00 94.25 107 ARG A C 1
ATOM 862 O O . ARG A 1 107 ? 13.712 -8.645 3.959 1.00 94.25 107 ARG A O 1
ATOM 869 N N . ALA A 1 108 ? 11.549 -8.121 4.439 1.00 92.19 108 ALA A N 1
ATOM 870 C CA . ALA A 1 108 ? 11.066 -9.479 4.703 1.00 92.19 108 ALA A CA 1
ATOM 871 C C . ALA A 1 108 ? 10.809 -10.300 3.427 1.00 92.19 108 ALA A C 1
ATOM 873 O O . ALA A 1 108 ? 10.895 -11.521 3.455 1.00 92.19 108 ALA A O 1
ATOM 874 N N . ALA A 1 109 ? 10.538 -9.641 2.300 1.00 95.75 109 ALA A N 1
ATOM 875 C CA . ALA A 1 109 ? 10.207 -10.294 1.035 1.00 95.75 109 ALA A CA 1
ATOM 876 C C . ALA A 1 109 ? 11.419 -10.521 0.113 1.00 95.75 109 ALA A C 1
ATOM 878 O O . ALA A 1 109 ? 11.292 -11.130 -0.947 1.00 95.75 109 ALA A O 1
ATOM 879 N N . PHE A 1 110 ? 12.602 -10.032 0.497 1.00 97.19 110 PHE A N 1
ATOM 880 C CA . PHE A 1 110 ? 13.783 -10.053 -0.366 1.00 97.19 110 PHE A CA 1
ATOM 881 C C . PHE A 1 110 ? 14.177 -11.457 -0.824 1.00 97.19 110 PHE A C 1
ATOM 883 O O . PHE A 1 110 ? 14.360 -11.677 -2.019 1.00 97.19 110 PHE A O 1
ATOM 890 N N . ASP A 1 111 ? 14.268 -12.416 0.097 1.00 96.69 111 ASP A N 1
ATOM 891 C CA . ASP A 1 111 ? 14.688 -13.775 -0.251 1.00 96.69 111 ASP A CA 1
ATOM 892 C C . ASP A 1 111 ? 13.606 -14.537 -1.037 1.00 96.69 111 ASP A C 1
ATOM 894 O O . ASP A 1 111 ? 13.944 -15.289 -1.949 1.00 96.69 111 ASP A O 1
ATOM 898 N N . LEU A 1 112 ? 12.321 -14.247 -0.794 1.00 96.56 112 LEU A N 1
ATOM 899 C CA . LEU A 1 112 ? 11.207 -14.778 -1.594 1.00 96.56 112 LEU A CA 1
ATOM 900 C C . LEU A 1 112 ? 11.290 -14.296 -3.048 1.00 96.56 112 LEU A C 1
ATOM 902 O O . LEU A 1 112 ? 11.168 -15.086 -3.983 1.00 96.56 112 LEU A O 1
ATOM 906 N N . MET A 1 113 ? 11.585 -13.010 -3.251 1.00 98.12 113 MET A N 1
ATOM 907 C CA . MET A 1 113 ? 11.741 -12.455 -4.595 1.00 98.12 113 MET A CA 1
ATOM 908 C C . MET A 1 113 ? 12.962 -13.042 -5.320 1.00 98.12 113 MET A C 1
ATOM 910 O O . MET A 1 113 ? 12.893 -13.329 -6.515 1.00 98.12 113 MET A O 1
ATOM 914 N N . ARG A 1 114 ? 14.072 -13.285 -4.608 1.00 98.19 114 ARG A N 1
ATOM 915 C CA . ARG A 1 114 ? 15.250 -13.978 -5.166 1.00 98.19 114 ARG A CA 1
ATOM 916 C C . ARG A 1 114 ? 14.920 -15.402 -5.595 1.00 98.19 114 ARG A C 1
ATOM 918 O O . ARG A 1 114 ? 15.309 -15.814 -6.686 1.00 98.19 114 ARG A O 1
ATOM 925 N N . GLN A 1 115 ? 14.189 -16.133 -4.757 1.00 97.94 115 GLN A N 1
ATOM 926 C CA . GLN A 1 115 ? 13.737 -17.481 -5.077 1.00 97.94 115 GLN A CA 1
ATOM 927 C C . GLN A 1 115 ? 12.841 -17.475 -6.320 1.00 97.94 115 GLN A C 1
ATOM 929 O O . GLN A 1 115 ? 13.073 -18.252 -7.243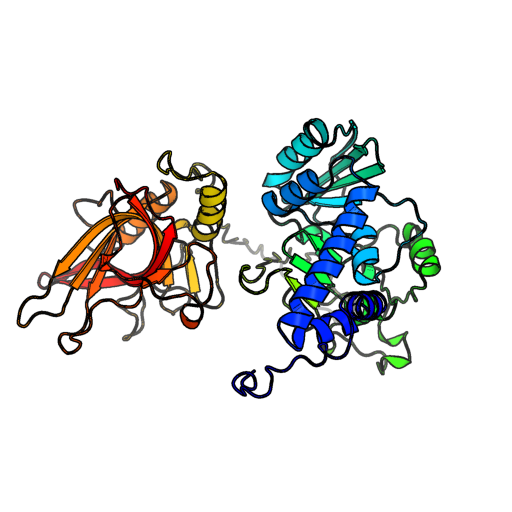 1.00 97.94 115 GLN A O 1
ATOM 934 N N . HIS A 1 116 ? 11.892 -16.536 -6.410 1.00 98.19 116 HIS A N 1
ATOM 935 C CA . HIS A 1 116 ? 11.051 -16.376 -7.595 1.00 98.19 116 HIS A CA 1
ATOM 936 C C . HIS A 1 116 ? 11.881 -16.112 -8.864 1.00 98.19 116 HIS A C 1
ATOM 938 O O . HIS A 1 116 ? 11.635 -16.719 -9.911 1.00 98.19 116 HIS A O 1
ATOM 944 N N . LEU A 1 117 ? 12.883 -15.230 -8.791 1.00 98.38 117 LEU A N 1
ATOM 945 C CA . LEU A 1 117 ? 13.777 -14.966 -9.919 1.00 98.38 117 LEU A CA 1
ATOM 946 C C . LEU A 1 117 ? 14.525 -16.228 -10.364 1.00 98.38 117 LEU A C 1
ATOM 948 O O . LEU A 1 117 ? 14.553 -16.529 -11.558 1.00 98.38 117 LEU A O 1
ATOM 952 N N . LEU A 1 118 ? 15.083 -16.984 -9.421 1.00 98.12 118 LEU A N 1
ATOM 953 C CA . LEU A 1 118 ? 15.834 -18.203 -9.707 1.00 98.12 118 LEU A CA 1
ATOM 954 C C . LEU A 1 118 ? 14.940 -19.309 -10.292 1.00 98.12 118 LEU A C 1
ATOM 956 O O . LEU A 1 118 ? 15.222 -19.844 -11.363 1.00 98.12 118 LEU A O 1
ATOM 960 N N . GLU A 1 119 ? 13.849 -19.643 -9.607 1.00 97.94 119 GLU A N 1
ATOM 961 C CA . GLU A 1 119 ? 13.038 -20.829 -9.900 1.00 97.94 119 GLU A CA 1
ATOM 962 C C . GLU A 1 119 ? 12.016 -20.583 -11.016 1.00 97.94 119 GLU A C 1
ATOM 964 O O . GLU A 1 119 ? 11.824 -21.418 -11.906 1.00 97.94 119 GLU A O 1
ATOM 969 N N . VAL A 1 120 ? 11.358 -19.421 -11.004 1.00 98.12 120 VAL A N 1
ATOM 970 C CA . VAL A 1 120 ? 10.265 -19.121 -11.937 1.00 98.12 120 VAL A CA 1
ATOM 971 C C . VAL A 1 120 ? 10.803 -18.447 -13.189 1.00 98.12 120 VAL A C 1
ATOM 973 O O . VAL A 1 120 ? 10.500 -18.907 -14.298 1.00 98.12 120 VAL A O 1
ATOM 976 N N . GLN A 1 121 ? 11.619 -17.402 -13.019 1.00 98.31 121 GLN A N 1
ATOM 977 C CA . GLN A 1 121 ? 12.152 -16.600 -14.127 1.00 98.31 121 GLN A CA 1
ATOM 978 C C . GLN A 1 121 ? 13.452 -17.158 -14.720 1.00 98.31 121 GLN A C 1
ATOM 980 O O . GLN A 1 121 ? 13.911 -16.646 -15.741 1.00 98.31 121 GLN A O 1
ATOM 985 N N . ARG A 1 122 ? 14.020 -18.224 -14.131 1.00 98.12 122 ARG A N 1
ATOM 986 C CA . ARG A 1 122 ? 15.295 -18.835 -14.555 1.00 98.12 122 ARG A CA 1
ATOM 987 C C . ARG A 1 122 ? 16.434 -17.814 -14.622 1.00 98.12 122 ARG A C 1
ATOM 989 O O . ARG A 1 122 ? 17.268 -17.858 -15.524 1.00 98.12 122 ARG A O 1
ATOM 996 N N . ALA A 1 123 ? 16.419 -16.854 -13.705 1.00 98.12 123 ALA A N 1
ATOM 997 C CA . ALA A 1 123 ? 17.425 -15.817 -13.629 1.00 98.12 123 ALA A CA 1
ATOM 998 C C . ALA A 1 123 ? 18.703 -16.350 -12.971 1.00 98.12 123 ALA A C 1
ATOM 1000 O O . ALA A 1 123 ? 18.653 -17.169 -12.054 1.00 98.12 123 ALA A O 1
ATOM 1001 N N . VAL A 1 124 ? 19.850 -15.833 -13.401 1.00 98.12 124 VAL A N 1
ATOM 1002 C CA . VAL A 1 124 ? 21.153 -16.091 -12.783 1.00 98.12 124 VAL A CA 1
ATOM 1003 C C . VAL A 1 124 ? 21.581 -14.849 -12.013 1.00 98.12 124 VAL A C 1
ATOM 1005 O O . VAL A 1 124 ? 21.569 -13.745 -12.557 1.00 98.12 124 VAL A O 1
ATOM 1008 N N . CYS A 1 125 ? 21.965 -15.026 -10.751 1.00 98.19 125 CYS A N 1
ATOM 1009 C CA . CYS A 1 125 ? 22.526 -13.952 -9.940 1.00 98.19 125 CYS A CA 1
ATOM 1010 C C . CYS A 1 125 ? 23.933 -13.608 -10.452 1.00 98.19 125 CYS A C 1
ATOM 1012 O O . CYS A 1 125 ? 24.834 -14.443 -10.398 1.00 98.19 125 CYS A O 1
ATOM 1014 N N . VAL A 1 126 ? 24.116 -12.385 -10.947 1.00 98.12 126 VAL A N 1
ATOM 1015 C CA . VAL A 1 126 ? 25.394 -11.867 -11.462 1.00 98.12 126 VAL A CA 1
ATOM 1016 C C . VAL A 1 126 ? 26.229 -11.281 -10.326 1.00 98.12 126 VAL A C 1
ATOM 1018 O O . VAL A 1 126 ? 27.438 -11.491 -10.255 1.00 98.12 126 VAL A O 1
ATOM 1021 N N . SER A 1 127 ? 25.577 -10.559 -9.417 1.00 96.88 127 SER A N 1
ATO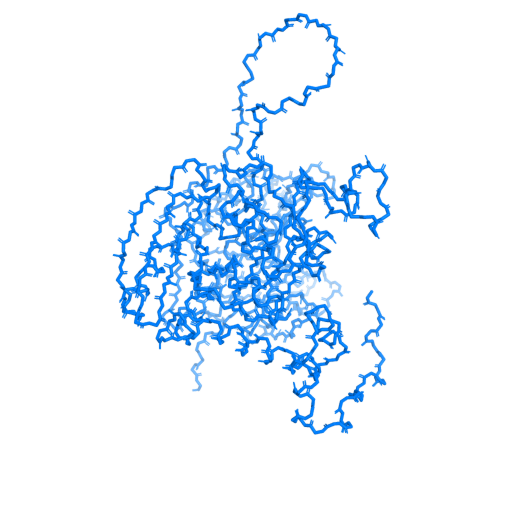M 1022 C CA . SER A 1 127 ? 26.209 -9.874 -8.293 1.00 96.88 127 SER A CA 1
ATOM 1023 C C . SER A 1 127 ? 25.236 -9.841 -7.120 1.00 96.88 127 SER A C 1
ATOM 1025 O O . SER A 1 127 ? 24.032 -9.674 -7.302 1.00 96.88 127 SER A O 1
ATOM 1027 N N . ASP A 1 128 ? 25.738 -10.012 -5.904 1.00 96.00 128 ASP A N 1
ATOM 1028 C CA . ASP A 1 128 ? 24.942 -9.887 -4.684 1.00 96.00 128 ASP A CA 1
ATOM 1029 C C . ASP A 1 128 ? 25.827 -9.322 -3.579 1.00 96.00 128 ASP A C 1
ATOM 1031 O O . ASP A 1 128 ? 26.721 -9.999 -3.066 1.00 96.00 128 ASP A O 1
ATOM 1035 N N . LYS A 1 129 ? 25.639 -8.038 -3.276 1.00 93.38 129 LYS A N 1
ATOM 1036 C CA . LYS A 1 129 ? 26.555 -7.272 -2.432 1.00 93.38 129 LYS A CA 1
ATOM 1037 C C . LYS A 1 129 ? 25.772 -6.471 -1.392 1.00 93.38 129 LYS A C 1
ATOM 1039 O O . LYS A 1 129 ? 24.725 -5.897 -1.712 1.00 93.38 129 LYS A O 1
ATOM 1044 N N . PRO A 1 130 ? 26.257 -6.391 -0.139 1.00 91.44 130 PRO A N 1
ATOM 1045 C CA . PRO A 1 130 ? 25.764 -5.374 0.778 1.00 91.44 130 PRO A CA 1
ATOM 1046 C C . PRO A 1 130 ? 26.037 -3.998 0.164 1.00 91.44 130 PRO A C 1
ATOM 1048 O O . PRO A 1 130 ? 27.086 -3.783 -0.448 1.00 91.44 130 PRO A O 1
ATOM 1051 N N . VAL A 1 131 ? 25.091 -3.072 0.300 1.00 80.88 131 VAL A N 1
ATOM 1052 C CA . VAL A 1 131 ? 25.315 -1.708 -0.189 1.00 80.88 131 VAL A CA 1
ATOM 1053 C C . VAL A 1 131 ? 26.154 -0.965 0.838 1.00 80.88 131 VAL A C 1
ATOM 1055 O O . VAL A 1 131 ? 25.870 -1.019 2.034 1.00 80.88 131 VAL A O 1
ATOM 1058 N N . GLY A 1 132 ? 27.193 -0.275 0.366 1.00 70.94 132 GLY A N 1
ATOM 1059 C CA . GLY A 1 132 ? 27.872 0.744 1.161 1.00 70.94 132 GLY A CA 1
ATOM 1060 C C . GLY A 1 132 ? 26.963 1.951 1.425 1.00 70.94 132 GLY A C 1
ATOM 1061 O O . GLY A 1 132 ? 25.749 1.908 1.253 1.00 70.94 132 GLY A O 1
ATOM 1062 N N . THR A 1 133 ? 27.544 3.088 1.787 1.00 62.75 133 THR A N 1
ATOM 1063 C CA . THR A 1 133 ? 26.798 4.319 2.115 1.00 62.75 133 THR A CA 1
ATOM 1064 C C . THR A 1 133 ? 26.072 4.981 0.932 1.00 62.75 133 THR A C 1
ATOM 1066 O O . THR A 1 133 ? 25.351 5.954 1.144 1.00 62.75 133 THR A O 1
ATOM 1069 N N . ILE A 1 134 ? 26.240 4.469 -0.293 1.00 63.25 134 ILE A N 1
ATOM 1070 C CA . ILE A 1 134 ? 25.903 5.167 -1.545 1.00 63.25 134 ILE A CA 1
ATOM 1071 C C . ILE A 1 134 ? 24.395 5.125 -1.856 1.00 63.25 134 ILE A C 1
ATOM 1073 O O . ILE A 1 134 ? 23.813 6.136 -2.246 1.00 63.25 134 ILE A O 1
ATOM 1077 N N . THR A 1 135 ? 23.714 3.988 -1.656 1.00 77.62 135 THR A N 1
A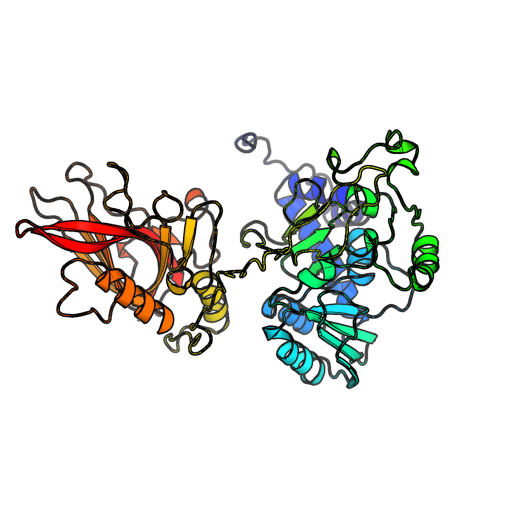TOM 1078 C CA . THR A 1 135 ? 22.268 3.876 -1.946 1.00 77.62 135 THR A CA 1
ATOM 1079 C C . THR A 1 135 ? 21.451 3.932 -0.662 1.00 77.62 135 THR A C 1
ATOM 1081 O O . THR A 1 135 ? 21.299 2.955 0.070 1.00 77.62 135 THR A O 1
ATOM 1084 N N . ARG A 1 136 ? 20.911 5.115 -0.372 1.00 85.25 136 ARG A N 1
ATOM 1085 C CA . ARG A 1 136 ? 20.176 5.387 0.867 1.00 85.25 136 ARG A CA 1
ATOM 1086 C C . ARG A 1 136 ? 18.928 4.525 0.997 1.00 85.25 136 ARG A C 1
ATOM 1088 O O . ARG A 1 136 ? 18.147 4.374 0.066 1.00 85.25 136 ARG A O 1
ATOM 1095 N N . GLY A 1 137 ? 18.720 4.012 2.205 1.00 89.94 137 GLY A N 1
ATOM 1096 C CA . GLY A 1 137 ? 17.576 3.162 2.521 1.00 89.94 137 GLY A CA 1
ATOM 1097 C C . GLY A 1 137 ? 17.645 1.762 1.922 1.00 89.94 137 GLY A C 1
ATOM 1098 O O . GLY A 1 137 ? 16.708 0.997 2.125 1.00 89.94 137 GLY A O 1
ATOM 1099 N N . VAL A 1 138 ? 18.747 1.402 1.260 1.00 93.12 138 VAL A N 1
ATOM 1100 C CA . VAL A 1 138 ? 19.016 0.054 0.761 1.00 93.12 138 VAL A CA 1
ATOM 1101 C C . VAL A 1 138 ? 20.113 -0.579 1.608 1.00 93.12 138 VAL A C 1
ATOM 1103 O O . VAL A 1 138 ? 21.106 0.067 1.922 1.00 93.12 138 VAL A O 1
ATOM 1106 N N . ILE A 1 139 ? 19.939 -1.844 1.986 1.00 94.44 139 ILE A N 1
ATOM 1107 C CA . ILE A 1 139 ? 20.957 -2.607 2.735 1.00 94.44 139 ILE A CA 1
ATOM 1108 C C . ILE A 1 139 ? 21.698 -3.622 1.864 1.00 94.44 139 ILE A C 1
ATOM 1110 O O . ILE A 1 139 ? 22.794 -4.060 2.206 1.00 94.44 139 ILE A O 1
ATOM 1114 N N . ARG A 1 140 ? 21.106 -4.022 0.737 1.00 95.25 140 ARG A N 1
ATOM 1115 C CA . ARG A 1 140 ? 21.663 -5.033 -0.163 1.00 95.25 140 ARG A CA 1
ATOM 1116 C C . ARG A 1 140 ? 21.177 -4.796 -1.584 1.00 95.25 140 ARG A C 1
ATOM 1118 O O . ARG A 1 140 ? 20.003 -4.483 -1.772 1.00 95.25 140 ARG A O 1
ATOM 1125 N N . VAL A 1 141 ? 22.071 -4.958 -2.549 1.00 96.12 141 VAL A N 1
ATOM 1126 C CA . VAL A 1 141 ? 21.758 -4.918 -3.978 1.00 96.12 141 VAL A CA 1
ATOM 1127 C C . VAL A 1 141 ? 22.151 -6.245 -4.587 1.00 96.12 141 VAL A C 1
ATOM 1129 O O . VAL A 1 141 ? 23.235 -6.764 -4.316 1.00 96.12 141 VAL A O 1
ATOM 1132 N N . SER A 1 142 ? 21.259 -6.791 -5.404 1.00 97.38 142 SER A N 1
ATOM 1133 C CA . SER A 1 142 ? 21.523 -8.011 -6.146 1.00 97.38 142 SER A CA 1
ATOM 1134 C C . SER A 1 142 ? 21.124 -7.829 -7.605 1.00 97.38 142 SER A C 1
ATOM 1136 O O . SER A 1 142 ? 19.996 -7.448 -7.899 1.00 97.38 142 SER A O 1
ATOM 1138 N N . GLU A 1 143 ? 22.064 -8.087 -8.503 1.00 97.62 143 GLU A N 1
ATOM 1139 C CA . GLU A 1 143 ? 21.910 -7.980 -9.952 1.00 97.62 143 GLU A CA 1
ATOM 1140 C C . GLU A 1 143 ? 21.668 -9.373 -10.529 1.00 97.62 143 GLU A C 1
ATOM 1142 O O . GLU A 1 143 ? 22.380 -10.332 -10.212 1.00 97.62 143 GLU A O 1
ATOM 1147 N N . TRP A 1 144 ? 20.671 -9.479 -11.394 1.00 98.31 144 TRP A N 1
ATOM 1148 C CA . TRP A 1 144 ? 20.188 -10.727 -11.962 1.00 98.31 144 TRP A CA 1
ATOM 1149 C C . TRP A 1 144 ? 20.076 -10.605 -13.472 1.00 98.31 144 TRP A C 1
ATOM 1151 O O . TRP A 1 144 ? 19.668 -9.573 -14.001 1.00 98.31 144 TRP A O 1
ATOM 1161 N N . ARG A 1 145 ? 20.383 -11.694 -14.171 1.00 98.44 145 ARG A N 1
ATOM 1162 C CA . ARG A 1 145 ? 20.192 -11.806 -15.615 1.00 98.44 145 ARG A CA 1
ATOM 1163 C C . ARG A 1 145 ? 19.175 -12.893 -15.913 1.00 98.44 145 ARG A C 1
ATOM 1165 O O . ARG A 1 145 ? 19.387 -14.051 -15.565 1.00 98.44 145 ARG A O 1
ATOM 1172 N N . THR A 1 146 ? 18.073 -12.515 -16.543 1.00 98.19 146 THR A N 1
ATOM 1173 C CA . THR A 1 146 ? 17.083 -13.437 -17.102 1.00 98.19 146 THR A CA 1
ATOM 1174 C C . THR A 1 146 ? 17.418 -13.721 -18.572 1.00 98.19 146 THR A C 1
ATOM 1176 O O . THR A 1 146 ? 18.256 -13.033 -19.160 1.00 98.19 146 THR A O 1
ATOM 1179 N N . PRO A 1 147 ? 16.753 -14.699 -19.209 1.00 97.81 147 PRO A N 1
ATOM 1180 C CA . PRO A 1 147 ? 16.839 -14.871 -20.659 1.00 97.81 147 PRO A CA 1
ATOM 1181 C C . PRO A 1 147 ? 16.359 -13.654 -21.471 1.00 97.81 147 PRO A C 1
ATOM 1183 O O . PRO A 1 147 ? 16.748 -13.523 -22.627 1.00 97.81 147 PRO A O 1
ATOM 1186 N N . SER A 1 148 ? 15.516 -12.792 -20.889 1.00 97.00 148 SER A N 1
ATOM 1187 C CA . SER A 1 148 ? 14.918 -11.637 -21.574 1.00 97.00 148 SER A CA 1
ATOM 1188 C C . SER A 1 148 ? 15.646 -10.319 -21.291 1.00 97.00 148 SER A C 1
ATOM 1190 O O . SER A 1 148 ? 15.586 -9.406 -22.106 1.00 97.00 148 SER A O 1
ATOM 1192 N N . GLY A 1 149 ? 16.333 -10.189 -20.154 1.00 96.88 149 GLY A N 1
ATOM 1193 C CA . GLY A 1 149 ? 16.998 -8.943 -19.780 1.00 96.88 149 GLY A CA 1
ATOM 1194 C C . GLY A 1 149 ? 17.628 -8.974 -18.391 1.00 96.88 149 GLY A C 1
ATOM 1195 O O . GLY A 1 149 ? 17.795 -10.029 -17.779 1.00 96.88 149 GLY A O 1
ATOM 1196 N N . SER A 1 150 ? 17.984 -7.797 -17.892 1.00 97.81 150 SER A N 1
ATOM 1197 C CA . SER A 1 150 ? 18.627 -7.616 -16.588 1.00 97.81 150 SER A CA 1
ATOM 1198 C C . SER A 1 150 ? 17.653 -7.030 -15.563 1.00 97.81 150 SER A C 1
ATOM 1200 O O . SER A 1 150 ? 16.769 -6.239 -15.904 1.00 97.81 150 SER A O 1
ATOM 1202 N N . ILE A 1 151 ? 17.812 -7.433 -14.303 1.00 98.19 151 ILE A N 1
ATOM 1203 C CA . ILE A 1 151 ? 16.987 -7.016 -13.165 1.00 98.19 151 ILE A CA 1
ATOM 1204 C C . ILE A 1 151 ? 17.907 -6.670 -11.999 1.00 98.19 151 ILE A C 1
ATOM 1206 O O . ILE A 1 151 ? 18.779 -7.463 -11.647 1.00 98.19 151 ILE A O 1
ATOM 1210 N N . THR A 1 152 ? 17.649 -5.547 -11.340 1.00 97.94 152 THR A N 1
ATOM 1211 C CA . THR A 1 152 ? 18.383 -5.139 -10.139 1.00 97.94 152 THR A CA 1
ATOM 1212 C C . THR A 1 152 ? 17.427 -5.067 -8.956 1.00 97.94 152 THR A C 1
ATOM 1214 O O . THR A 1 152 ? 16.459 -4.311 -8.966 1.00 97.94 152 THR A O 1
ATOM 1217 N N . LEU A 1 153 ? 17.680 -5.888 -7.933 1.00 97.88 153 LEU A N 1
ATOM 1218 C CA . LEU A 1 153 ? 16.909 -5.936 -6.695 1.00 97.88 153 LEU A CA 1
ATOM 1219 C C . LEU A 1 153 ? 17.552 -5.058 -5.621 1.00 97.88 153 LEU A C 1
ATOM 1221 O O . LEU A 1 153 ? 18.686 -5.306 -5.207 1.00 97.88 153 LEU A O 1
ATOM 1225 N N . TYR A 1 154 ? 16.785 -4.116 -5.084 1.00 97.25 154 TYR A N 1
ATOM 1226 C CA . TYR A 1 154 ? 17.151 -3.286 -3.942 1.00 97.25 154 TYR A CA 1
ATOM 1227 C C . TYR A 1 154 ? 16.415 -3.771 -2.691 1.00 97.25 154 TYR A C 1
ATOM 1229 O O . TYR A 1 154 ? 15.196 -3.620 -2.565 1.00 97.25 154 TYR A O 1
ATOM 1237 N N . ARG A 1 155 ? 17.156 -4.335 -1.731 1.00 96.88 155 ARG A N 1
ATOM 1238 C CA . ARG A 1 155 ? 16.609 -4.698 -0.419 1.00 96.88 155 ARG A CA 1
ATOM 1239 C C . ARG A 1 155 ? 16.436 -3.456 0.437 1.00 96.88 155 ARG A C 1
ATOM 1241 O O . ARG A 1 155 ? 17.433 -2.859 0.849 1.00 96.88 155 ARG A O 1
ATOM 1248 N N . SER A 1 156 ? 15.197 -3.124 0.780 1.00 95.69 156 SER A N 1
ATOM 1249 C CA . SER A 1 156 ? 14.925 -2.026 1.703 1.00 95.69 156 SER A CA 1
ATOM 1250 C C . SER A 1 156 ? 15.517 -2.280 3.096 1.00 95.69 156 SER A C 1
ATOM 1252 O O . SER A 1 156 ? 15.571 -3.410 3.589 1.00 95.69 156 SER A O 1
ATOM 1254 N N . MET A 1 157 ? 15.974 -1.205 3.738 1.00 92.88 157 MET A N 1
ATOM 1255 C CA . MET A 1 157 ? 16.463 -1.190 5.120 1.00 92.88 157 MET A CA 1
ATOM 1256 C C . MET A 1 157 ? 15.350 -1.474 6.134 1.00 92.88 157 MET A C 1
ATOM 1258 O O . MET A 1 157 ? 15.596 -2.058 7.192 1.00 92.88 157 MET A O 1
ATOM 1262 N N . VAL A 1 158 ? 14.125 -1.082 5.792 1.00 89.50 158 VAL A N 1
ATOM 1263 C CA . VAL A 1 158 ? 12.911 -1.296 6.583 1.00 89.50 158 VAL A CA 1
ATOM 1264 C C . VAL A 1 158 ? 11.981 -2.256 5.846 1.00 89.50 158 VAL A C 1
ATOM 1266 O O . VAL A 1 158 ? 12.203 -2.592 4.681 1.00 89.50 158 VAL A O 1
ATOM 1269 N N . ASN A 1 159 ? 10.919 -2.718 6.502 1.00 91.06 159 ASN A N 1
ATOM 1270 C CA . ASN A 1 159 ? 9.929 -3.577 5.852 1.00 91.06 159 ASN A CA 1
ATOM 1271 C C . ASN A 1 159 ? 8.936 -2.784 4.973 1.00 91.06 159 ASN A C 1
ATOM 1273 O O . ASN A 1 159 ? 7.733 -2.975 5.066 1.00 91.06 159 ASN A O 1
ATOM 1277 N N . ASP A 1 160 ? 9.454 -1.865 4.155 1.00 90.38 160 ASP A N 1
ATOM 1278 C CA . ASP A 1 160 ? 8.700 -1.018 3.225 1.00 90.38 160 ASP A CA 1
ATOM 1279 C C . ASP A 1 160 ? 9.552 -0.790 1.967 1.00 90.38 160 ASP A C 1
ATOM 1281 O O . ASP A 1 160 ? 10.650 -0.226 2.040 1.00 90.38 160 ASP A O 1
ATOM 1285 N N . ALA A 1 161 ? 9.067 -1.250 0.815 1.00 95.62 161 ALA A N 1
ATOM 1286 C CA . ALA A 1 161 ? 9.753 -1.129 -0.469 1.00 95.62 161 ALA A CA 1
ATOM 1287 C C . ALA A 1 161 ? 9.812 0.297 -1.025 1.00 95.62 161 ALA A C 1
ATOM 1289 O O . ALA A 1 161 ? 10.645 0.580 -1.879 1.00 95.62 161 ALA A O 1
ATOM 1290 N N . LEU A 1 162 ? 8.967 1.214 -0.560 1.00 94.81 162 LEU A N 1
ATOM 1291 C CA . LEU A 1 162 ? 8.963 2.594 -1.041 1.00 94.81 162 LEU A CA 1
ATOM 1292 C C . LEU A 1 162 ? 9.989 3.460 -0.308 1.00 94.81 162 LEU A C 1
ATOM 1294 O O . LEU A 1 162 ? 10.361 4.525 -0.804 1.00 94.81 162 LEU A O 1
ATOM 1298 N N . TYR A 1 163 ? 10.497 3.000 0.842 1.00 92.81 163 TYR A N 1
ATOM 1299 C CA . TYR A 1 163 ? 11.496 3.730 1.622 1.00 92.81 163 TYR A CA 1
ATOM 1300 C C . TYR A 1 163 ? 12.746 4.119 0.810 1.00 92.81 163 TYR A C 1
ATOM 1302 O O . TYR A 1 163 ? 13.113 5.295 0.846 1.00 92.81 163 TYR A O 1
ATOM 1310 N N . PRO A 1 164 ? 13.385 3.223 0.033 1.00 93.12 164 PRO A N 1
ATOM 1311 C CA . PRO A 1 164 ? 14.525 3.606 -0.795 1.00 93.12 164 PRO A CA 1
ATOM 1312 C C . PRO A 1 164 ? 14.148 4.566 -1.931 1.00 93.12 164 PRO A C 1
ATOM 1314 O O . PRO A 1 164 ? 14.906 5.486 -2.227 1.00 93.12 164 PRO A O 1
ATOM 1317 N N . ILE A 1 165 ? 12.961 4.411 -2.530 1.00 93.69 165 ILE A N 1
ATOM 1318 C CA . ILE A 1 165 ? 12.482 5.275 -3.624 1.00 93.69 165 ILE A CA 1
ATOM 1319 C C . ILE A 1 165 ? 12.337 6.719 -3.136 1.00 93.69 165 ILE A C 1
ATOM 1321 O O . ILE A 1 165 ? 12.785 7.654 -3.796 1.00 93.69 165 ILE A O 1
ATOM 1325 N N . LEU A 1 166 ? 11.794 6.914 -1.932 1.00 91.12 166 LEU A N 1
ATOM 1326 C CA . LEU A 1 166 ? 11.698 8.226 -1.280 1.00 91.12 166 LEU A CA 1
ATOM 1327 C C . LEU A 1 166 ? 13.059 8.854 -0.952 1.00 91.12 166 LEU A C 1
ATOM 1329 O O . LEU A 1 166 ? 13.145 10.055 -0.696 1.00 91.12 166 LEU A O 1
ATOM 1333 N N . ARG A 1 167 ? 14.124 8.052 -0.949 1.00 88.25 167 ARG A N 1
ATOM 1334 C CA . ARG A 1 167 ? 15.513 8.483 -0.758 1.00 88.25 167 ARG A CA 1
ATOM 1335 C C . ARG A 1 167 ? 16.290 8.567 -2.076 1.00 88.25 167 ARG A C 1
ATOM 1337 O O . ARG A 1 167 ? 17.514 8.682 -2.037 1.00 88.25 167 ARG A O 1
ATOM 1344 N N . GLY A 1 168 ? 15.590 8.514 -3.212 1.00 87.50 168 GLY A N 1
ATOM 1345 C CA . GLY A 1 168 ? 16.172 8.530 -4.548 1.00 87.50 168 GLY A CA 1
ATOM 1346 C C . GLY A 1 168 ? 17.103 9.717 -4.813 1.00 87.50 168 GLY A C 1
ATOM 1347 O O . GLY A 1 168 ? 16.985 10.794 -4.226 1.00 87.50 168 GLY A O 1
ATOM 1348 N N . THR A 1 169 ? 18.035 9.514 -5.741 1.00 87.50 169 THR A N 1
ATOM 1349 C CA . THR A 1 169 ? 19.101 10.467 -6.095 1.00 87.50 169 THR A CA 1
ATOM 1350 C C . THR A 1 169 ? 18.625 11.637 -6.954 1.00 87.50 169 THR A C 1
ATOM 1352 O O . THR A 1 169 ? 19.379 12.585 -7.171 1.00 87.50 169 THR A O 1
ATOM 1355 N N . SER A 1 170 ? 17.388 11.616 -7.452 1.00 91.56 170 SER A N 1
ATOM 1356 C CA . SER A 1 170 ? 16.789 12.727 -8.192 1.00 91.56 170 SER A CA 1
ATOM 1357 C C . SER A 1 170 ? 15.271 12.738 -8.062 1.00 91.56 170 SER A C 1
ATOM 1359 O O . SER A 1 170 ? 14.643 11.700 -7.855 1.00 91.56 170 SER A O 1
ATOM 1361 N N . THR A 1 171 ? 14.661 13.910 -8.237 1.00 94.00 171 THR A N 1
ATOM 1362 C CA . THR A 1 171 ? 13.197 14.050 -8.168 1.00 94.00 171 THR A CA 1
ATOM 1363 C C . THR A 1 171 ? 12.467 13.263 -9.256 1.00 94.00 171 THR A C 1
ATOM 1365 O O . THR A 1 171 ? 11.334 12.842 -9.038 1.00 94.00 171 THR A O 1
ATOM 1368 N N . ALA A 1 172 ? 13.105 13.045 -10.411 1.00 94.94 172 ALA A N 1
ATOM 1369 C CA . ALA A 1 172 ? 12.530 12.292 -11.525 1.00 94.94 172 ALA A CA 1
ATOM 1370 C C . ALA A 1 172 ? 12.496 10.777 -11.257 1.00 94.94 172 ALA A C 1
ATOM 1372 O O . ALA A 1 172 ? 11.604 10.095 -11.748 1.00 94.94 172 ALA A O 1
ATOM 1373 N N . MET A 1 173 ? 13.425 10.268 -10.442 1.00 93.38 173 MET A N 1
ATOM 1374 C CA . MET A 1 173 ? 13.519 8.845 -10.079 1.00 93.38 173 MET A CA 1
ATOM 1375 C C . MET A 1 173 ? 12.632 8.460 -8.897 1.00 93.38 173 MET A C 1
ATOM 1377 O O . MET A 1 173 ? 12.469 7.279 -8.602 1.00 93.38 173 MET A O 1
ATOM 1381 N N . MET A 1 174 ? 12.035 9.444 -8.223 1.00 94.94 174 MET A N 1
ATOM 1382 C CA . MET A 1 174 ? 11.065 9.226 -7.150 1.00 94.94 174 MET A CA 1
ATOM 1383 C C . MET A 1 174 ? 9.685 8.896 -7.736 1.00 94.94 174 MET A C 1
ATOM 1385 O O . MET A 1 174 ? 8.710 9.639 -7.581 1.00 94.94 174 MET A O 1
ATOM 1389 N N . VAL A 1 175 ? 9.637 7.780 -8.455 1.00 96.69 175 VAL A N 1
ATOM 1390 C CA . VAL A 1 175 ? 8.469 7.208 -9.122 1.00 96.69 175 VAL A CA 1
ATOM 1391 C C . VAL A 1 175 ? 8.402 5.721 -8.813 1.00 96.69 175 VAL A C 1
ATOM 1393 O O . VAL A 1 175 ? 9.434 5.071 -8.651 1.00 96.69 175 VAL A O 1
ATOM 1396 N N . TYR A 1 176 ? 7.192 5.183 -8.710 1.00 97.75 176 TYR A N 1
ATOM 1397 C CA . TYR A 1 176 ? 6.991 3.772 -8.404 1.00 97.75 176 TYR A CA 1
ATOM 1398 C C . TYR A 1 176 ? 5.721 3.228 -9.053 1.00 97.75 176 TYR A C 1
ATOM 1400 O O . TYR A 1 176 ? 4.732 3.949 -9.208 1.00 97.75 176 TYR A O 1
ATOM 1408 N N . ALA A 1 177 ? 5.737 1.942 -9.384 1.00 97.56 177 ALA A N 1
ATOM 1409 C CA . ALA A 1 177 ? 4.570 1.201 -9.839 1.00 97.56 177 ALA A CA 1
ATOM 1410 C C . ALA A 1 177 ? 4.674 -0.275 -9.433 1.00 97.56 177 ALA A C 1
ATOM 1412 O O . ALA A 1 177 ? 5.734 -0.886 -9.530 1.00 97.56 177 ALA A O 1
ATOM 1413 N N . ASN A 1 178 ? 3.571 -0.855 -8.985 1.00 96.88 178 ASN A N 1
ATOM 1414 C CA . ASN A 1 178 ? 3.377 -2.293 -8.841 1.00 96.88 178 ASN A CA 1
ATOM 1415 C C . ASN A 1 178 ? 1.958 -2.652 -9.325 1.00 96.88 178 ASN A C 1
ATOM 1417 O O . ASN A 1 178 ? 1.221 -1.744 -9.704 1.00 96.88 178 ASN A O 1
ATOM 1421 N N . PRO A 1 179 ? 1.536 -3.924 -9.304 1.00 95.75 179 PRO A N 1
ATOM 1422 C CA . PRO A 1 179 ? 0.191 -4.353 -9.714 1.00 95.75 179 PRO A CA 1
ATOM 1423 C C . PRO A 1 179 ? -0.999 -3.729 -8.976 1.00 95.75 179 PRO A C 1
ATOM 1425 O O . PRO A 1 179 ? -2.135 -3.883 -9.412 1.00 95.75 179 PRO A O 1
ATOM 1428 N N . VAL A 1 180 ? -0.774 -3.056 -7.842 1.00 92.69 180 VAL A N 1
ATOM 1429 C CA . VAL A 1 180 ? -1.839 -2.526 -6.968 1.00 92.69 180 VAL A CA 1
ATOM 1430 C C . VAL A 1 180 ? -1.817 -0.998 -6.888 1.00 92.69 180 VAL A C 1
ATOM 1432 O O . VAL A 1 180 ? -2.870 -0.352 -6.857 1.00 92.69 180 VAL A O 1
ATOM 1435 N N . ARG A 1 181 ? -0.627 -0.402 -6.903 1.00 94.25 181 ARG A N 1
ATOM 1436 C CA . ARG A 1 181 ? -0.348 0.992 -6.568 1.00 94.25 181 ARG A CA 1
ATOM 1437 C C . ARG A 1 181 ? 0.707 1.566 -7.498 1.00 94.25 181 ARG A C 1
ATOM 1439 O O . ARG A 1 181 ? 1.659 0.900 -7.889 1.00 94.25 181 ARG A O 1
ATOM 1446 N N . PHE A 1 182 ? 0.579 2.852 -7.776 1.00 96.56 182 PHE A N 1
ATOM 1447 C CA . PHE A 1 182 ? 1.577 3.611 -8.512 1.00 96.56 182 PHE A CA 1
ATOM 1448 C C . PHE A 1 182 ? 1.602 5.058 -8.021 1.00 96.56 182 PHE A C 1
ATOM 1450 O O . PHE A 1 182 ? 0.596 5.580 -7.532 1.00 96.56 182 PHE A O 1
ATOM 1457 N N . GLY A 1 183 ? 2.737 5.735 -8.153 1.00 96.12 183 GLY A N 1
ATOM 1458 C CA . GLY A 1 183 ? 2.820 7.150 -7.831 1.00 96.12 183 GLY A CA 1
ATOM 1459 C C . GLY A 1 183 ? 4.087 7.853 -8.294 1.00 96.12 183 GLY A C 1
ATOM 1460 O O . GLY A 1 183 ? 5.089 7.244 -8.660 1.00 96.12 183 GLY A O 1
ATOM 1461 N N . VAL A 1 184 ? 4.004 9.179 -8.242 1.00 96.88 184 VAL A N 1
ATOM 1462 C CA . VAL A 1 184 ? 5.059 10.134 -8.569 1.00 96.88 184 VAL A CA 1
ATOM 1463 C C . VAL A 1 184 ? 5.153 11.115 -7.410 1.00 96.88 184 VAL A C 1
ATOM 1465 O O . VAL A 1 184 ? 4.176 11.791 -7.089 1.00 96.88 184 VAL A O 1
ATOM 1468 N N . ILE A 1 185 ? 6.321 11.223 -6.780 1.00 95.31 185 ILE A N 1
ATOM 1469 C CA . ILE A 1 185 ? 6.502 12.134 -5.638 1.00 95.31 185 ILE A CA 1
ATOM 1470 C C . ILE A 1 185 ? 6.531 13.595 -6.102 1.00 95.31 185 ILE A C 1
ATOM 1472 O O . ILE A 1 185 ? 6.022 14.481 -5.420 1.00 95.31 185 ILE A O 1
ATOM 1476 N N . TRP A 1 186 ? 7.060 13.869 -7.296 1.00 95.62 186 TRP A N 1
ATOM 1477 C CA . TRP A 1 186 ? 7.181 15.226 -7.844 1.00 95.62 186 TRP A CA 1
ATOM 1478 C C . TRP A 1 186 ? 6.436 15.399 -9.176 1.00 95.62 186 TRP A C 1
ATOM 1480 O O . TRP A 1 186 ? 7.058 15.748 -10.177 1.00 95.62 186 TRP A O 1
ATOM 1490 N N . PRO A 1 187 ? 5.106 15.205 -9.231 1.00 96.38 187 PRO A N 1
ATOM 1491 C CA . PRO A 1 187 ? 4.353 15.178 -10.487 1.00 96.38 187 PRO A CA 1
ATOM 1492 C C . PRO A 1 187 ? 4.499 16.468 -11.298 1.00 96.38 187 PRO A C 1
ATOM 1494 O O . PRO A 1 187 ? 4.671 16.413 -12.511 1.00 96.38 187 PRO A O 1
ATOM 1497 N N . LYS A 1 188 ? 4.517 17.634 -10.633 1.00 95.25 188 LYS A N 1
ATOM 1498 C CA . LYS A 1 188 ? 4.733 18.936 -11.289 1.00 95.25 188 LYS A CA 1
ATOM 1499 C C . LYS A 1 188 ? 6.092 19.042 -11.985 1.00 95.25 188 LYS A C 1
ATOM 1501 O O . LYS A 1 188 ? 6.206 19.795 -12.943 1.00 95.25 188 LYS A O 1
ATOM 1506 N N . LEU A 1 189 ? 7.112 18.337 -11.500 1.00 96.25 189 LEU A N 1
ATOM 1507 C CA . LEU A 1 189 ? 8.430 18.314 -12.130 1.00 96.25 189 LEU A CA 1
ATOM 1508 C C . LEU A 1 189 ? 8.482 17.228 -13.199 1.00 96.25 189 LEU A C 1
ATOM 1510 O O . LEU A 1 189 ? 8.739 17.526 -14.361 1.00 96.25 189 LEU A O 1
ATOM 1514 N N . THR A 1 190 ? 8.162 15.991 -12.819 1.00 96.56 190 THR A N 1
ATOM 1515 C CA . THR A 1 190 ? 8.281 14.812 -13.679 1.00 96.56 190 THR A CA 1
ATOM 1516 C C . THR A 1 190 ? 7.478 14.960 -14.969 1.00 96.56 190 THR A C 1
ATOM 1518 O O . THR A 1 190 ? 8.041 14.779 -16.043 1.00 96.56 190 THR A O 1
ATOM 1521 N N . PHE A 1 191 ? 6.205 15.369 -14.898 1.00 97.25 191 PHE A N 1
ATOM 1522 C CA . PHE A 1 191 ? 5.364 15.509 -16.096 1.00 97.25 191 PHE A CA 1
ATOM 1523 C C . PHE A 1 191 ? 5.712 16.727 -16.964 1.00 97.25 191 PHE A C 1
ATOM 1525 O O . PHE A 1 191 ? 5.295 16.784 -18.112 1.00 97.25 191 PHE A O 1
ATOM 1532 N N . ASN A 1 192 ? 6.500 17.676 -16.449 1.00 97.06 192 ASN A N 1
ATOM 1533 C CA . ASN A 1 192 ? 7.045 18.789 -17.234 1.00 97.06 192 ASN A CA 1
ATOM 1534 C C . ASN A 1 192 ? 8.488 18.523 -17.702 1.00 97.06 192 ASN A C 1
ATOM 1536 O O . ASN A 1 192 ? 9.172 19.463 -18.104 1.00 97.06 192 ASN A O 1
ATOM 1540 N N . LEU A 1 193 ? 8.967 17.273 -17.606 1.00 97.56 193 LEU A N 1
ATOM 1541 C CA . LEU A 1 193 ? 10.345 16.878 -17.915 1.00 97.56 193 LEU A CA 1
ATOM 1542 C C . LEU A 1 193 ? 11.365 17.763 -17.180 1.00 97.56 193 LEU A C 1
ATOM 1544 O O . LEU A 1 193 ? 12.299 18.326 -17.752 1.00 97.56 193 LEU A O 1
ATOM 1548 N N . ARG A 1 194 ? 11.158 17.922 -15.871 1.00 97.31 194 ARG A N 1
ATOM 1549 C CA . ARG A 1 194 ? 12.038 18.674 -14.970 1.00 97.31 194 ARG A CA 1
ATOM 1550 C C . ARG A 1 194 ? 12.603 17.759 -13.912 1.00 97.31 194 ARG A C 1
ATOM 1552 O O . ARG A 1 194 ? 11.891 16.950 -13.317 1.00 97.31 194 ARG A O 1
ATOM 1559 N N . MET A 1 195 ? 13.892 17.906 -13.658 1.00 95.56 195 MET A N 1
ATOM 1560 C CA . MET A 1 195 ? 14.584 17.146 -12.632 1.00 95.56 195 MET A CA 1
ATOM 1561 C C . MET A 1 195 ? 15.423 18.084 -11.781 1.00 95.56 195 MET A C 1
ATOM 1563 O O . MET A 1 195 ? 16.140 18.936 -12.304 1.00 95.56 195 MET A O 1
ATOM 1567 N N . MET A 1 196 ? 15.379 17.871 -10.470 1.00 93.69 196 MET A N 1
ATOM 1568 C CA . MET A 1 196 ? 16.414 18.352 -9.569 1.00 93.69 196 MET A CA 1
ATOM 1569 C C . MET A 1 196 ? 17.244 17.162 -9.088 1.00 93.69 196 MET A C 1
ATOM 1571 O O . MET A 1 196 ? 16.668 16.121 -8.739 1.00 93.69 196 MET A O 1
ATOM 1575 N N . PRO A 1 197 ? 18.583 17.270 -9.082 1.00 91.00 197 PRO A N 1
ATOM 1576 C CA . PRO A 1 197 ? 19.406 16.281 -8.412 1.00 91.00 197 PRO A CA 1
ATOM 1577 C C . PRO A 1 197 ? 19.097 16.333 -6.912 1.00 91.00 197 PRO A C 1
ATOM 1579 O O . PRO A 1 197 ? 18.893 17.400 -6.331 1.00 91.00 197 PRO A O 1
ATOM 1582 N N . GLY A 1 198 ? 19.017 15.167 -6.285 1.00 80.38 198 GLY A N 1
ATOM 1583 C CA . GLY A 1 198 ? 18.863 15.067 -4.845 1.00 80.38 198 GLY A CA 1
ATOM 1584 C C . GLY A 1 198 ? 20.099 15.651 -4.153 1.00 80.38 198 GLY A C 1
ATOM 1585 O O . GLY A 1 198 ? 21.207 15.491 -4.670 1.00 80.38 198 GLY A O 1
ATOM 1586 N N . PRO A 1 199 ? 19.949 16.275 -2.970 1.00 63.12 199 PRO A N 1
ATOM 1587 C CA . PRO A 1 199 ? 21.044 16.940 -2.247 1.00 63.12 199 PRO A CA 1
ATOM 1588 C C . PRO A 1 199 ? 22.189 16.003 -1.821 1.00 63.12 199 PRO A C 1
ATOM 1590 O O . PRO A 1 199 ? 23.144 16.438 -1.190 1.00 63.12 199 PRO A O 1
ATOM 1593 N N . LEU A 1 200 ? 22.053 14.705 -2.090 1.00 58.47 200 LEU A N 1
ATOM 1594 C CA . LEU A 1 200 ? 22.829 13.623 -1.500 1.00 58.47 200 LEU A CA 1
ATOM 1595 C C . LEU A 1 200 ? 23.207 12.563 -2.545 1.00 58.47 200 LEU A C 1
ATOM 1597 O O . LEU A 1 200 ? 23.374 11.394 -2.206 1.00 58.47 200 LEU A O 1
ATOM 1601 N N . SER A 1 201 ? 23.240 12.957 -3.820 1.00 61.09 201 SER A N 1
ATOM 1602 C CA . SER A 1 201 ? 23.757 12.115 -4.893 1.00 61.09 201 SER A CA 1
ATOM 1603 C C . SER A 1 201 ? 25.276 12.235 -4.913 1.00 61.09 201 SER A C 1
ATOM 1605 O O . SER A 1 201 ? 25.794 13.322 -5.155 1.00 61.09 201 SER A O 1
ATOM 1607 N N . ASP A 1 202 ? 25.981 11.132 -4.665 1.00 60.31 202 ASP A N 1
ATOM 1608 C CA . ASP A 1 202 ? 27.450 11.110 -4.667 1.00 60.31 202 ASP A CA 1
ATOM 1609 C C . ASP A 1 202 ? 28.032 11.222 -6.095 1.00 60.31 202 ASP A C 1
ATOM 1611 O O . ASP A 1 202 ? 29.220 11.481 -6.261 1.00 60.31 202 ASP A O 1
ATOM 1615 N N . ALA A 1 203 ? 27.204 11.050 -7.138 1.00 67.75 203 ALA A N 1
ATOM 1616 C CA . ALA A 1 203 ? 27.629 11.120 -8.540 1.00 67.75 203 ALA A CA 1
ATOM 1617 C C . ALA A 1 203 ? 26.480 11.492 -9.507 1.00 67.75 203 ALA A C 1
ATOM 1619 O O . ALA A 1 203 ? 26.118 10.686 -10.376 1.00 67.75 203 ALA A O 1
ATOM 1620 N N . PRO A 1 204 ? 25.894 12.705 -9.406 1.00 70.44 204 PRO A N 1
ATOM 1621 C CA . PRO A 1 204 ? 24.807 13.130 -10.289 1.00 70.44 204 PRO A CA 1
ATOM 1622 C C . PRO A 1 204 ? 25.192 13.093 -11.773 1.00 70.44 204 PRO A C 1
ATOM 1624 O O . PRO A 1 204 ? 24.353 12.840 -12.635 1.00 70.44 204 PRO A O 1
ATOM 1627 N N . GLU A 1 205 ? 26.479 13.268 -12.066 1.00 79.31 205 GLU A N 1
ATOM 1628 C CA . GLU A 1 205 ? 27.032 13.303 -13.419 1.00 79.31 205 GLU A CA 1
ATOM 1629 C C . GLU A 1 205 ? 26.791 12.016 -14.218 1.00 79.31 205 GLU A C 1
ATOM 1631 O O . GLU A 1 205 ? 26.655 12.079 -15.437 1.00 79.31 205 GLU A O 1
ATOM 1636 N N . SER A 1 206 ? 26.668 10.863 -13.552 1.00 82.38 206 SER A N 1
ATOM 1637 C CA . SER A 1 206 ? 26.513 9.563 -14.220 1.00 82.38 206 SER A CA 1
ATOM 1638 C C . SER A 1 206 ? 25.170 9.396 -14.945 1.00 82.38 206 SER A C 1
ATOM 1640 O O . SER A 1 206 ? 25.119 8.786 -16.010 1.00 82.38 206 SER A O 1
ATOM 1642 N N . TYR A 1 207 ? 24.084 9.969 -14.415 1.00 84.19 207 TYR A N 1
ATOM 1643 C CA . TYR A 1 207 ? 22.737 9.829 -14.984 1.00 84.19 207 TYR A CA 1
ATOM 1644 C C . TYR A 1 207 ? 22.227 11.093 -15.682 1.00 84.19 207 TYR A C 1
ATOM 1646 O O . TYR A 1 207 ? 21.296 11.019 -16.484 1.00 84.19 207 TYR A O 1
ATOM 1654 N N . MET A 1 208 ? 22.819 12.264 -15.430 1.00 90.25 208 MET A N 1
ATOM 1655 C CA . MET A 1 208 ? 22.395 13.518 -16.069 1.00 90.25 208 MET A CA 1
ATOM 1656 C C . MET A 1 208 ? 22.377 13.471 -17.611 1.00 90.25 208 MET A C 1
ATOM 1658 O O . MET A 1 208 ? 21.410 13.987 -18.180 1.00 90.25 208 MET A O 1
ATOM 1662 N N . PRO A 1 209 ? 23.359 12.865 -18.315 1.00 91.88 209 PRO A N 1
ATOM 1663 C CA . PRO A 1 209 ? 23.311 12.742 -19.774 1.00 91.88 209 PRO A CA 1
ATOM 1664 C C . PRO A 1 209 ? 22.084 11.966 -20.264 1.00 91.88 209 PRO A C 1
ATOM 1666 O O . PRO A 1 209 ? 21.441 12.381 -21.225 1.00 91.88 209 PRO A O 1
ATOM 1669 N N . ILE A 1 210 ? 21.715 10.895 -19.555 1.00 91.81 210 ILE A N 1
ATOM 1670 C CA . ILE A 1 210 ? 20.549 10.059 -19.863 1.00 91.81 210 ILE A CA 1
ATOM 1671 C C . ILE A 1 210 ? 19.266 10.888 -19.739 1.00 91.81 210 ILE A C 1
ATOM 1673 O O . ILE A 1 210 ? 18.450 10.917 -20.656 1.00 91.81 210 ILE A O 1
ATOM 1677 N N . PHE A 1 211 ? 19.115 11.639 -18.646 1.00 94.69 211 PHE A N 1
ATOM 1678 C CA . PHE A 1 211 ? 17.962 12.521 -18.457 1.00 94.69 211 PHE A CA 1
ATOM 1679 C C . PHE A 1 211 ? 17.871 13.615 -19.520 1.00 94.69 211 PHE A C 1
ATOM 1681 O O . PHE A 1 211 ? 16.791 13.843 -20.064 1.00 94.69 211 PHE A O 1
ATOM 1688 N N . ARG A 1 212 ? 18.991 14.256 -19.871 1.00 94.88 212 ARG A N 1
ATOM 1689 C CA . ARG A 1 212 ? 19.019 15.245 -20.960 1.00 94.88 212 ARG A CA 1
ATOM 1690 C C . ARG A 1 212 ? 18.614 14.626 -22.296 1.00 94.88 212 ARG A C 1
ATOM 1692 O O . ARG A 1 212 ? 17.861 15.252 -23.031 1.00 94.88 212 ARG A O 1
ATOM 1699 N N . MET A 1 213 ? 19.055 13.400 -22.581 1.00 93.25 213 MET A N 1
ATOM 1700 C CA . MET A 1 213 ? 18.673 12.667 -23.792 1.00 93.25 213 MET A CA 1
ATOM 1701 C C . MET A 1 213 ? 17.174 12.335 -23.833 1.00 93.25 213 MET A C 1
ATOM 1703 O O . MET A 1 213 ? 16.573 12.384 -24.900 1.00 93.25 213 MET A O 1
ATOM 1707 N N . ILE A 1 214 ? 16.555 12.056 -22.682 1.00 94.75 214 ILE A N 1
ATOM 1708 C CA . ILE A 1 214 ? 15.097 11.872 -22.555 1.00 94.75 214 ILE A CA 1
ATOM 1709 C C . ILE A 1 214 ? 14.335 13.207 -22.721 1.00 94.75 214 ILE A C 1
ATOM 1711 O O . ILE A 1 214 ? 13.134 13.208 -22.972 1.00 94.75 214 ILE A O 1
ATOM 1715 N N . GLY A 1 215 ? 15.024 14.348 -22.620 1.00 96.12 215 GLY A N 1
ATOM 1716 C CA . GLY A 1 215 ? 14.441 15.686 -22.754 1.00 96.12 215 GLY A CA 1
ATOM 1717 C C . GLY A 1 215 ? 14.241 16.418 -21.427 1.00 96.12 215 GLY A C 1
ATOM 1718 O O . GLY A 1 215 ? 13.587 17.458 -21.393 1.00 96.12 215 GLY A O 1
ATOM 1719 N N . PHE A 1 216 ? 14.803 15.912 -20.325 1.00 97.44 216 PHE A N 1
ATOM 1720 C CA . PHE A 1 216 ? 14.717 16.603 -19.045 1.00 97.44 216 PHE A CA 1
ATOM 1721 C C . PHE A 1 216 ? 15.576 17.865 -19.013 1.00 97.44 216 PHE A C 1
ATOM 1723 O O . PHE A 1 216 ? 16.780 17.845 -19.281 1.00 97.44 216 PHE A O 1
ATOM 1730 N N . THR A 1 217 ? 14.965 18.950 -18.548 1.00 97.44 217 THR A N 1
ATOM 1731 C CA . THR A 1 217 ? 15.688 20.129 -18.072 1.00 97.44 217 THR A CA 1
ATOM 1732 C C . THR A 1 217 ? 16.105 19.902 -16.623 1.00 97.44 217 THR A C 1
ATOM 1734 O O . THR A 1 217 ? 15.312 19.462 -15.784 1.00 97.44 217 THR A O 1
ATOM 1737 N N . ILE A 1 2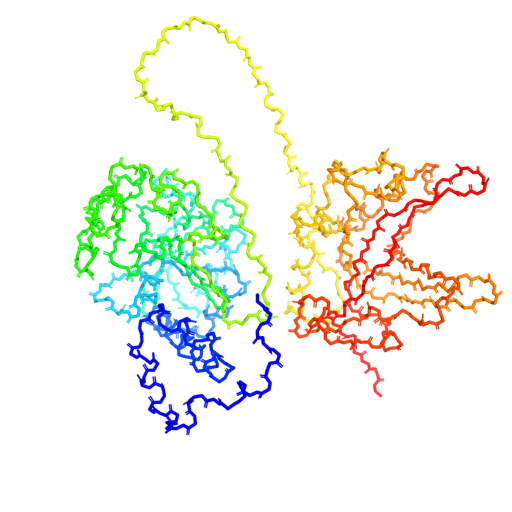18 ? 17.381 20.153 -16.329 1.00 95.62 218 ILE A N 1
ATOM 1738 C CA . ILE A 1 218 ? 17.981 19.825 -15.035 1.00 95.62 218 ILE A CA 1
ATOM 1739 C C . ILE A 1 218 ? 18.478 21.106 -14.382 1.00 95.62 218 ILE A C 1
ATOM 1741 O O . ILE A 1 218 ? 19.381 21.760 -14.905 1.00 95.62 218 ILE A O 1
ATOM 1745 N N . HIS A 1 219 ? 17.918 21.430 -13.221 1.00 94.75 219 HIS A N 1
ATOM 1746 C CA . HIS A 1 219 ? 18.319 22.578 -12.414 1.00 94.75 219 HIS A CA 1
ATOM 1747 C C . HIS A 1 219 ? 18.490 22.174 -10.953 1.00 94.75 219 HIS A C 1
ATOM 1749 O O . HIS A 1 219 ? 17.948 21.168 -10.510 1.00 94.75 219 HIS A O 1
ATOM 1755 N N . LEU A 1 220 ? 19.257 22.960 -10.200 1.00 90.25 220 LEU A N 1
ATOM 1756 C CA . LEU A 1 220 ? 19.437 22.737 -8.762 1.00 90.25 220 LEU A CA 1
ATOM 1757 C C . LEU A 1 220 ? 18.234 23.222 -7.954 1.00 90.25 220 LEU A C 1
ATOM 1759 O O . LEU A 1 220 ? 17.946 22.679 -6.890 1.00 90.25 220 LEU A O 1
ATOM 1763 N N . TYR A 1 221 ? 17.534 24.236 -8.468 1.00 91.00 221 TYR A N 1
ATOM 1764 C CA . TYR A 1 221 ? 16.479 24.916 -7.738 1.00 91.00 221 TYR A CA 1
ATOM 1765 C C . TYR A 1 221 ? 15.249 25.200 -8.604 1.00 91.00 221 TYR A C 1
ATOM 1767 O O . TYR A 1 221 ? 15.398 25.522 -9.785 1.00 91.00 221 TYR A O 1
ATOM 1775 N N . PRO A 1 222 ? 14.037 25.187 -8.017 1.00 92.75 222 PRO A N 1
ATOM 1776 C CA . PRO A 1 222 ? 12.795 25.423 -8.752 1.00 92.75 222 PRO A CA 1
ATOM 1777 C C . PRO A 1 222 ? 12.702 26.780 -9.459 1.00 92.75 222 PRO A C 1
ATOM 1779 O O . PRO A 1 222 ? 12.144 26.874 -10.545 1.00 92.75 222 PRO A O 1
ATOM 1782 N N . TRP A 1 223 ? 13.264 27.839 -8.872 1.00 92.25 223 TRP A N 1
ATOM 1783 C CA . TRP A 1 223 ? 13.215 29.189 -9.451 1.00 92.25 223 TRP A CA 1
ATOM 1784 C C . TRP A 1 223 ? 14.090 29.372 -10.693 1.00 92.25 223 TRP A C 1
ATOM 1786 O O . TRP A 1 223 ? 14.026 30.419 -11.326 1.00 92.25 223 TRP A O 1
ATOM 1796 N N . MET A 1 224 ? 14.910 28.382 -11.050 1.00 94.50 224 MET A N 1
ATOM 1797 C CA . MET A 1 224 ? 15.674 28.412 -12.300 1.00 94.50 224 MET A CA 1
ATOM 1798 C C . MET A 1 224 ? 14.786 28.149 -13.528 1.00 94.50 224 MET A C 1
ATOM 1800 O O . MET A 1 224 ? 15.180 28.473 -14.644 1.00 94.50 224 MET A O 1
ATOM 1804 N N . TRP A 1 225 ? 13.575 27.612 -13.336 1.00 95.31 225 TRP A N 1
ATOM 1805 C CA . TRP A 1 225 ? 12.551 27.536 -14.377 1.00 95.31 225 TRP A CA 1
ATOM 1806 C C . TRP A 1 225 ? 11.680 28.799 -14.349 1.00 95.31 225 TRP A C 1
ATOM 1808 O O . TRP A 1 225 ? 10.789 28.929 -13.507 1.00 95.31 225 TRP A O 1
ATOM 1818 N N . ASN A 1 226 ? 11.929 29.728 -15.277 1.00 93.00 226 ASN A N 1
ATOM 1819 C CA . ASN A 1 226 ? 11.273 31.045 -15.316 1.00 93.00 226 ASN A CA 1
ATOM 1820 C C . ASN A 1 226 ? 9.735 30.973 -15.343 1.00 93.00 226 ASN A C 1
ATOM 1822 O O . ASN A 1 226 ? 9.055 31.828 -14.781 1.00 93.00 226 ASN A O 1
ATOM 1826 N N . ASP A 1 227 ? 9.174 29.935 -15.959 1.00 93.12 227 ASP A N 1
ATOM 1827 C CA . ASP A 1 227 ? 7.732 29.725 -16.087 1.00 93.12 227 ASP A CA 1
ATOM 1828 C C . ASP A 1 227 ? 7.056 29.256 -14.783 1.00 93.12 227 ASP A C 1
ATOM 1830 O O . ASP A 1 227 ? 5.831 29.258 -14.689 1.00 93.12 227 ASP A O 1
ATOM 1834 N N . MET A 1 228 ? 7.822 28.892 -13.746 1.00 90.69 228 MET A N 1
ATOM 1835 C CA . MET A 1 228 ? 7.256 28.528 -12.442 1.00 90.69 228 MET A CA 1
ATOM 1836 C C . MET A 1 228 ? 6.793 29.734 -11.615 1.00 90.69 228 MET A C 1
ATOM 1838 O O . MET A 1 228 ? 6.125 29.544 -10.593 1.00 90.69 228 MET A O 1
ATOM 1842 N N . GLY A 1 229 ? 7.155 30.961 -12.011 1.00 89.25 229 GLY A N 1
ATOM 1843 C CA . GLY A 1 229 ? 6.801 32.176 -11.271 1.00 89.25 229 GLY A CA 1
ATOM 1844 C C . GLY A 1 229 ? 7.316 32.146 -9.829 1.00 89.25 229 GLY A C 1
ATOM 1845 O O . GLY A 1 229 ? 6.564 32.414 -8.888 1.00 89.25 229 GLY A O 1
ATOM 1846 N N . LEU A 1 230 ? 8.567 31.709 -9.655 1.00 88.44 230 LEU A N 1
ATOM 1847 C CA . LEU A 1 230 ? 9.269 31.632 -8.375 1.00 88.44 230 LEU A CA 1
ATOM 1848 C C . LEU A 1 230 ? 10.421 32.641 -8.383 1.00 88.44 230 LEU A C 1
ATOM 1850 O O . LEU A 1 230 ? 11.298 32.572 -9.237 1.00 88.44 230 LEU A O 1
ATOM 1854 N N . PHE A 1 231 ? 10.435 33.565 -7.424 1.00 88.19 231 PHE A N 1
ATOM 1855 C CA . PHE A 1 231 ? 11.399 34.671 -7.365 1.00 88.19 231 PHE A CA 1
ATOM 1856 C C . PHE A 1 231 ? 12.495 34.399 -6.328 1.00 88.19 231 PHE A C 1
ATOM 1858 O O . PHE A 1 231 ? 12.588 35.100 -5.327 1.00 88.19 231 PHE A O 1
ATOM 1865 N N . GLN A 1 232 ? 13.286 33.338 -6.529 1.00 85.25 232 GLN A N 1
ATOM 1866 C CA . GLN A 1 232 ? 14.323 32.890 -5.574 1.00 85.25 232 GLN A CA 1
ATOM 1867 C C . GLN A 1 232 ? 13.798 32.612 -4.150 1.00 85.25 232 GLN A C 1
ATOM 1869 O O . GLN A 1 232 ? 14.550 32.612 -3.177 1.00 85.25 232 GLN A O 1
ATOM 1874 N N . THR A 1 233 ? 12.498 32.355 -4.013 1.00 88.44 233 THR A N 1
ATOM 1875 C CA . THR A 1 233 ? 11.869 31.996 -2.744 1.00 88.44 233 THR A CA 1
ATOM 1876 C C . THR A 1 233 ? 11.876 30.484 -2.535 1.00 88.44 233 THR A C 1
ATOM 1878 O O . THR A 1 233 ? 11.920 29.693 -3.483 1.00 88.44 233 THR A O 1
ATOM 1881 N N . CYS A 1 234 ? 11.810 30.063 -1.269 1.00 88.56 234 CYS A N 1
ATOM 1882 C CA . CYS A 1 234 ? 11.596 28.661 -0.929 1.00 88.56 234 CYS A CA 1
ATOM 1883 C C . CYS A 1 234 ? 10.270 28.181 -1.536 1.00 88.56 234 CYS A C 1
ATOM 1885 O O . CYS A 1 234 ? 9.224 28.750 -1.248 1.00 88.56 234 CYS A O 1
ATOM 1887 N N . ALA A 1 235 ? 10.314 27.122 -2.344 1.00 92.12 235 ALA A N 1
ATOM 1888 C CA . ALA A 1 235 ? 9.144 26.587 -3.043 1.00 92.12 235 ALA A CA 1
ATOM 1889 C C . ALA A 1 235 ? 8.469 25.418 -2.292 1.00 92.12 235 ALA A C 1
ATOM 1891 O O . ALA A 1 235 ? 7.865 24.535 -2.909 1.00 92.12 235 ALA A O 1
ATOM 1892 N N . ALA A 1 236 ? 8.643 25.347 -0.967 1.00 91.25 236 ALA A N 1
ATOM 1893 C CA . ALA A 1 236 ? 8.103 24.265 -0.137 1.00 91.25 236 ALA A CA 1
ATOM 1894 C C . ALA A 1 236 ? 6.570 24.323 -0.017 1.00 91.25 236 ALA A C 1
ATOM 1896 O O . ALA A 1 236 ? 5.900 23.292 -0.040 1.00 91.25 236 ALA A O 1
ATOM 1897 N N . ASP A 1 237 ? 6.007 25.529 0.020 1.00 90.88 237 ASP A N 1
ATOM 1898 C CA . ASP A 1 237 ? 4.565 25.804 -0.043 1.00 90.88 237 ASP A CA 1
ATOM 1899 C C . ASP A 1 237 ? 3.910 25.245 -1.319 1.00 90.88 237 ASP A C 1
ATOM 1901 O O . ASP A 1 237 ? 2.734 24.883 -1.328 1.00 90.88 237 ASP A O 1
ATOM 1905 N N . ARG A 1 238 ? 4.688 25.127 -2.401 1.00 92.31 238 ARG A N 1
ATOM 1906 C CA . ARG A 1 238 ? 4.254 24.563 -3.685 1.00 92.31 238 ARG A CA 1
ATOM 1907 C C . ARG A 1 238 ? 4.618 23.094 -3.876 1.00 92.31 238 ARG A C 1
ATOM 1909 O O . ARG A 1 238 ? 4.317 22.560 -4.951 1.00 92.31 238 ARG A O 1
ATOM 1916 N N . PHE A 1 239 ? 5.225 22.462 -2.867 1.00 93.12 239 PHE A N 1
ATOM 1917 C CA . PHE A 1 239 ? 5.764 21.099 -2.908 1.00 93.12 239 PHE A CA 1
ATOM 1918 C C . PHE A 1 239 ? 6.841 20.907 -3.981 1.00 93.12 239 PHE A C 1
ATOM 1920 O O . PHE A 1 239 ? 6.866 19.897 -4.683 1.00 93.12 239 PHE A O 1
ATOM 1927 N N . LEU A 1 240 ? 7.710 21.906 -4.150 1.00 92.12 240 LEU A N 1
ATOM 1928 C CA . LEU A 1 240 ? 8.794 21.903 -5.137 1.00 92.12 240 LEU A CA 1
ATOM 1929 C C . LEU A 1 240 ? 10.186 22.001 -4.498 1.00 92.12 240 LEU A C 1
ATOM 1931 O O . LEU A 1 240 ? 11.167 21.967 -5.221 1.00 92.12 240 LEU A O 1
ATOM 1935 N N . CYS A 1 241 ? 10.313 22.106 -3.174 1.00 89.00 241 CYS A N 1
ATOM 1936 C CA . CYS A 1 241 ? 11.617 22.206 -2.511 1.00 89.00 241 CYS A CA 1
ATOM 1937 C C . CYS A 1 241 ? 12.232 20.814 -2.253 1.00 89.00 241 CYS A C 1
ATOM 1939 O O . CYS A 1 241 ? 11.698 20.106 -1.407 1.00 89.00 241 CYS A O 1
ATOM 1941 N N . PRO A 1 242 ? 13.369 20.415 -2.863 1.00 81.12 242 PRO A N 1
ATOM 1942 C CA . PRO A 1 242 ? 13.978 19.092 -2.636 1.00 81.12 242 PRO A CA 1
ATOM 1943 C C . PRO A 1 242 ? 14.367 18.799 -1.184 1.00 81.12 242 PRO A C 1
ATOM 1945 O O . PRO A 1 242 ? 14.468 17.640 -0.797 1.00 81.12 242 PRO A O 1
ATOM 1948 N N . ALA A 1 243 ? 14.616 19.846 -0.391 1.00 82.88 243 ALA A N 1
ATOM 1949 C CA . ALA A 1 243 ? 14.946 19.729 1.028 1.00 82.88 243 ALA A CA 1
ATOM 1950 C C . ALA A 1 243 ? 13.702 19.544 1.918 1.00 82.88 243 ALA A C 1
ATOM 1952 O O . ALA A 1 243 ? 13.830 19.238 3.102 1.00 82.88 243 ALA A O 1
ATOM 1953 N N . GLN A 1 244 ? 12.499 19.738 1.369 1.00 84.69 244 GLN A N 1
ATOM 1954 C CA . GLN A 1 244 ? 11.250 19.500 2.080 1.00 84.69 244 GLN A CA 1
ATOM 1955 C C . GLN A 1 244 ? 11.065 17.994 2.304 1.00 84.69 244 GLN A C 1
ATOM 1957 O O . GLN A 1 244 ? 11.160 17.223 1.345 1.00 84.69 244 GLN A O 1
ATOM 1962 N N . PRO A 1 245 ? 10.732 17.556 3.531 1.00 82.25 245 PRO A N 1
ATOM 1963 C CA . PRO A 1 245 ? 10.272 16.194 3.762 1.00 82.25 245 PRO A CA 1
ATOM 1964 C C . PRO A 1 245 ? 9.051 15.909 2.885 1.00 82.25 245 PRO A C 1
ATOM 1966 O O . PRO A 1 245 ? 8.040 16.608 2.973 1.00 82.25 245 PRO A O 1
ATOM 1969 N N . ARG A 1 246 ? 9.154 14.900 2.020 1.00 84.88 246 ARG A N 1
ATOM 1970 C CA . ARG A 1 246 ? 8.052 14.462 1.164 1.00 84.88 246 ARG A CA 1
ATOM 1971 C C . ARG A 1 246 ? 7.479 13.159 1.668 1.00 84.88 246 ARG A C 1
ATOM 1973 O O . ARG A 1 246 ? 8.218 12.267 2.076 1.00 84.88 246 ARG A O 1
ATOM 1980 N N . TYR A 1 247 ? 6.165 13.046 1.567 1.00 84.38 247 TYR A N 1
ATOM 1981 C CA . TYR A 1 247 ? 5.422 11.840 1.879 1.00 84.38 247 TYR A CA 1
ATOM 1982 C C . TYR A 1 247 ? 4.612 11.441 0.657 1.00 84.38 247 TYR A C 1
ATOM 1984 O O . TYR A 1 247 ? 4.038 12.283 -0.022 1.00 84.38 247 TYR A O 1
ATOM 1992 N N . ILE A 1 248 ? 4.462 10.140 0.432 1.00 86.81 248 ILE A N 1
ATOM 1993 C CA . ILE A 1 248 ? 3.655 9.611 -0.681 1.00 86.81 248 ILE A CA 1
ATOM 1994 C C . ILE A 1 248 ? 2.206 10.119 -0.647 1.00 86.81 248 ILE A C 1
ATOM 1996 O O . ILE A 1 248 ? 1.524 10.169 -1.668 1.00 86.81 248 ILE A O 1
ATOM 2000 N N . HIS A 1 249 ? 1.728 10.479 0.542 1.00 82.56 249 HIS A N 1
ATOM 2001 C CA . HIS A 1 249 ? 0.379 10.962 0.795 1.00 82.56 249 HIS A CA 1
ATOM 2002 C C . HIS A 1 249 ? 0.285 12.484 0.970 1.00 82.56 249 HIS A C 1
ATOM 2004 O O . HIS A 1 249 ? -0.791 12.967 1.319 1.00 82.56 249 HIS A O 1
ATOM 2010 N N . ASP A 1 250 ? 1.371 13.238 0.768 1.00 87.81 250 ASP A N 1
ATOM 2011 C CA . ASP A 1 250 ? 1.294 14.698 0.817 1.00 87.81 250 ASP A CA 1
ATOM 2012 C C . ASP A 1 250 ? 0.534 15.268 -0.392 1.00 87.81 250 ASP A C 1
ATOM 2014 O O . ASP A 1 250 ? 0.414 14.632 -1.439 1.00 87.81 250 ASP A O 1
ATOM 2018 N N . ALA A 1 251 ? 0.009 16.488 -0.246 1.00 88.56 251 ALA A N 1
ATOM 2019 C CA . ALA A 1 251 ? -0.797 17.137 -1.283 1.00 88.56 251 ALA A CA 1
ATOM 2020 C C . ALA A 1 251 ? -0.001 17.499 -2.554 1.00 88.56 251 ALA A C 1
ATOM 2022 O O . ALA A 1 251 ? -0.593 17.850 -3.574 1.00 88.56 251 ALA A O 1
ATOM 2023 N N . GLY A 1 252 ? 1.331 17.426 -2.501 1.00 91.19 252 GLY A N 1
ATOM 2024 C CA . GLY A 1 252 ? 2.207 17.634 -3.647 1.00 91.19 252 GLY A CA 1
ATOM 2025 C C . GLY A 1 252 ? 2.477 16.377 -4.462 1.00 91.19 252 GLY A C 1
ATOM 2026 O O . GLY A 1 252 ? 3.020 16.487 -5.560 1.00 91.19 252 GLY A O 1
ATOM 2027 N N . SER A 1 253 ? 2.148 15.200 -3.932 1.00 94.50 253 SER A N 1
ATOM 2028 C CA . SER A 1 253 ? 2.421 13.908 -4.553 1.00 94.50 253 SER A CA 1
ATOM 2029 C C . SER A 1 253 ? 1.240 13.442 -5.392 1.00 94.50 253 SER A C 1
ATOM 2031 O O . SER A 1 253 ? 0.078 13.712 -5.096 1.00 94.50 253 SER A O 1
ATOM 2033 N N . PHE A 1 254 ? 1.542 12.693 -6.445 1.00 94.44 254 PHE A N 1
ATOM 2034 C CA . PHE A 1 254 ? 0.548 11.984 -7.229 1.00 94.44 254 PHE A CA 1
ATOM 2035 C C . PHE A 1 254 ? 0.597 10.499 -6.870 1.00 94.44 254 PHE A C 1
ATOM 2037 O O . PHE A 1 254 ? 1.664 9.888 -6.866 1.00 94.44 254 PHE A O 1
ATOM 2044 N N . ARG A 1 255 ? -0.560 9.904 -6.585 1.00 93.00 255 ARG A N 1
ATOM 2045 C CA . ARG A 1 255 ? -0.690 8.468 -6.329 1.00 93.00 255 ARG A CA 1
ATOM 2046 C C . ARG A 1 255 ? -2.009 7.951 -6.872 1.00 93.00 255 ARG A C 1
ATOM 2048 O O . ARG A 1 255 ? -3.012 8.663 -6.854 1.00 93.00 255 ARG A O 1
ATOM 2055 N N . GLY A 1 256 ? -2.005 6.700 -7.299 1.00 89.69 256 GLY A N 1
ATOM 2056 C CA . GLY A 1 256 ? -3.183 5.989 -7.753 1.00 89.69 256 GLY A CA 1
ATOM 2057 C C . GLY A 1 256 ? -3.125 4.520 -7.362 1.00 89.69 256 GLY A C 1
ATOM 2058 O O . GLY A 1 256 ? -2.078 3.977 -7.011 1.00 89.69 256 GLY A O 1
ATOM 2059 N N . THR A 1 257 ? -4.286 3.886 -7.416 1.00 90.12 257 THR A N 1
ATOM 2060 C CA . THR A 1 257 ? -4.427 2.431 -7.375 1.00 90.12 257 THR A CA 1
ATOM 2061 C C . THR A 1 257 ? -5.057 1.984 -8.681 1.00 90.12 257 THR A C 1
ATOM 2063 O O . THR A 1 257 ? -5.758 2.777 -9.315 1.00 90.12 257 THR A O 1
ATOM 2066 N N . TRP A 1 258 ? -4.826 0.747 -9.107 1.00 85.69 258 TRP A N 1
ATOM 2067 C CA . TRP A 1 258 ? -5.506 0.173 -10.282 1.00 85.69 258 TRP A CA 1
ATOM 2068 C C . TRP A 1 258 ? -6.979 -0.076 -9.981 1.00 85.69 258 TRP A C 1
ATOM 2070 O O . TRP A 1 258 ? -7.857 0.258 -10.766 1.00 85.69 258 TRP A O 1
ATOM 2080 N N . HIS A 1 259 ? -7.274 -0.496 -8.753 1.00 80.94 259 HIS A N 1
ATOM 2081 C CA . HIS A 1 259 ? -8.631 -0.747 -8.291 1.00 80.94 259 HIS A CA 1
ATOM 2082 C C . HIS A 1 259 ? -8.945 0.134 -7.065 1.00 80.94 259 HIS A C 1
ATOM 2084 O O . HIS A 1 259 ? -8.493 -0.151 -5.958 1.00 80.94 259 HIS A O 1
ATOM 2090 N N . PRO A 1 260 ? -9.707 1.236 -7.213 1.00 63.56 260 PRO A N 1
ATOM 2091 C CA . PRO A 1 260 ? -9.971 2.185 -6.128 1.00 63.56 260 PRO A CA 1
ATOM 2092 C C . PRO A 1 260 ? -10.831 1.597 -5.001 1.00 63.56 260 PRO A C 1
ATOM 2094 O O . PRO A 1 260 ? -10.836 2.142 -3.904 1.00 63.56 260 PRO A O 1
ATOM 2097 N N . GLY A 1 261 ? -11.534 0.486 -5.249 1.00 58.06 261 GLY A N 1
ATOM 2098 C CA . GLY A 1 261 ? -12.363 -0.192 -4.249 1.00 58.06 261 GLY A CA 1
ATOM 2099 C C . GLY A 1 261 ? -11.635 -1.219 -3.375 1.00 58.06 261 GLY A C 1
ATOM 2100 O O . GLY A 1 261 ? -12.230 -1.683 -2.411 1.00 58.06 261 GLY A O 1
ATOM 2101 N N . SER A 1 262 ? -10.387 -1.594 -3.689 1.00 50.47 262 SER A N 1
ATOM 2102 C CA . SER A 1 262 ? -9.726 -2.754 -3.061 1.00 50.47 262 SER A CA 1
ATOM 2103 C C . SER A 1 262 ? -8.543 -2.422 -2.142 1.00 50.47 262 SER A C 1
ATOM 2105 O O . SER A 1 262 ? -7.898 -3.340 -1.626 1.00 50.47 262 SER A O 1
ATOM 2107 N N . VAL A 1 263 ? -8.213 -1.141 -1.929 1.00 46.91 263 VAL A N 1
ATOM 2108 C CA . VAL A 1 263 ? -6.913 -0.775 -1.343 1.00 46.91 263 VAL A CA 1
ATOM 2109 C C . VAL A 1 263 ? -7.017 0.274 -0.233 1.00 46.91 263 VAL A C 1
ATOM 2111 O O . VAL A 1 263 ? -7.521 1.375 -0.438 1.00 46.91 263 VAL A O 1
ATOM 2114 N N . ASP A 1 264 ? -6.440 -0.065 0.924 1.00 49.53 264 ASP A N 1
ATOM 2115 C CA . ASP A 1 264 ? -6.219 0.822 2.071 1.00 49.53 264 ASP A CA 1
ATOM 2116 C C . ASP A 1 264 ? -5.267 1.983 1.737 1.00 49.53 264 ASP A C 1
ATOM 2118 O O . ASP A 1 264 ? -4.399 1.842 0.858 1.00 49.53 264 ASP A O 1
ATOM 2122 N N . PRO A 1 265 ? -5.339 3.111 2.473 1.00 50.00 265 PRO A N 1
ATOM 2123 C CA . PRO A 1 265 ? -4.338 4.164 2.364 1.00 50.00 265 PRO A CA 1
ATOM 2124 C C . PRO A 1 265 ? -2.934 3.594 2.614 1.00 50.00 265 PRO A C 1
ATOM 2126 O O . PRO A 1 265 ? -2.677 2.961 3.631 1.00 50.00 265 PRO A O 1
ATOM 2129 N N . LEU A 1 266 ? -2.011 3.843 1.683 1.00 44.50 266 LEU A N 1
ATOM 2130 C CA . LEU A 1 266 ? -0.575 3.618 1.872 1.00 44.50 266 LEU A CA 1
ATOM 2131 C C . LEU A 1 266 ? -0.100 4.372 3.123 1.00 44.50 266 LEU A C 1
ATOM 2133 O O . LEU A 1 266 ? -0.127 5.608 3.134 1.00 44.50 266 LEU A O 1
ATOM 2137 N N . ILE A 1 267 ? 0.341 3.643 4.149 1.00 45.78 267 ILE A N 1
ATOM 2138 C CA . ILE A 1 267 ? 0.975 4.214 5.340 1.00 45.78 267 ILE A CA 1
ATOM 2139 C C . ILE A 1 267 ? 2.471 3.987 5.208 1.00 45.78 267 ILE A C 1
ATOM 2141 O O . ILE A 1 267 ? 2.980 2.925 5.540 1.00 45.78 267 ILE A O 1
ATOM 2145 N N . VAL A 1 268 ? 3.169 5.008 4.719 1.00 44.50 268 VAL A N 1
ATOM 2146 C CA . VAL A 1 268 ? 4.629 5.039 4.775 1.00 44.50 268 VAL A CA 1
ATOM 2147 C C . VAL A 1 268 ? 5.023 5.809 6.023 1.00 44.50 268 VAL A C 1
ATOM 2149 O O . VAL A 1 268 ? 4.861 7.031 6.090 1.00 44.50 268 VAL A O 1
ATOM 2152 N N . ALA A 1 269 ? 5.517 5.088 7.025 1.00 36.75 269 ALA A N 1
ATOM 2153 C CA . ALA A 1 269 ? 6.118 5.690 8.202 1.00 36.75 269 ALA A CA 1
ATOM 2154 C C . ALA A 1 269 ? 7.550 6.109 7.851 1.00 36.75 269 ALA A C 1
ATOM 2156 O O . ALA A 1 269 ? 8.487 5.314 7.914 1.00 36.75 269 ALA A O 1
ATOM 2157 N N . ILE A 1 270 ? 7.740 7.373 7.470 1.00 41.91 270 ILE A N 1
ATOM 2158 C CA . ILE A 1 270 ? 9.090 7.933 7.408 1.00 41.91 270 ILE A CA 1
ATOM 2159 C C . ILE A 1 270 ? 9.526 8.160 8.851 1.00 41.91 270 ILE A C 1
ATOM 2161 O O . ILE A 1 270 ? 9.202 9.184 9.451 1.00 41.91 270 ILE A O 1
ATOM 2165 N N . VAL A 1 271 ? 10.261 7.202 9.419 1.00 36.53 271 VAL A N 1
ATOM 2166 C CA . VAL A 1 271 ? 11.054 7.475 10.616 1.00 36.53 271 VAL A CA 1
ATOM 2167 C C . VAL A 1 271 ? 12.068 8.529 10.194 1.00 36.53 271 VAL A C 1
ATOM 2169 O O . VAL A 1 271 ? 12.991 8.250 9.420 1.00 36.53 271 VAL A O 1
ATOM 2172 N N . ALA A 1 272 ? 11.842 9.771 10.620 1.00 36.94 272 ALA A N 1
ATOM 2173 C CA . ALA A 1 272 ? 12.832 10.819 10.492 1.00 36.94 272 ALA A CA 1
ATOM 2174 C C . ALA A 1 272 ? 14.055 10.343 11.275 1.00 36.94 272 ALA A C 1
ATOM 2176 O O . ALA A 1 272 ? 14.080 10.415 12.498 1.00 36.94 272 ALA A O 1
ATOM 2177 N N . VAL A 1 273 ? 15.051 9.795 10.577 1.00 35.59 273 VAL A N 1
ATOM 2178 C CA . VAL A 1 273 ? 16.385 9.661 11.154 1.00 35.59 273 VAL A CA 1
ATOM 2179 C C . VAL A 1 273 ? 16.791 11.096 11.467 1.00 35.59 273 VAL A C 1
ATOM 2181 O O . VAL A 1 273 ? 16.835 11.896 10.523 1.00 35.59 273 VAL A O 1
ATOM 2184 N N . PRO A 1 274 ? 16.999 11.463 12.745 1.00 34.47 274 PRO A N 1
ATOM 2185 C CA . PRO A 1 274 ? 17.444 12.800 13.080 1.00 34.47 274 PRO A CA 1
ATOM 2186 C C . PRO A 1 274 ? 18.693 13.060 12.254 1.00 34.47 274 PRO A C 1
ATOM 2188 O O . PRO A 1 274 ? 19.652 12.290 12.305 1.00 34.47 274 PRO A O 1
ATOM 2191 N N . SER A 1 275 ? 18.672 14.108 11.441 1.00 39.16 275 SER A N 1
ATOM 2192 C CA . SER A 1 275 ? 19.862 14.612 10.777 1.00 39.16 275 SER A CA 1
ATOM 2193 C C . SER A 1 275 ? 20.759 15.236 11.844 1.00 39.16 275 SER A C 1
ATOM 2195 O O . SER A 1 275 ? 20.868 16.456 11.939 1.00 39.16 275 SER A O 1
ATOM 2197 N N . SER A 1 276 ? 21.369 14.410 12.694 1.00 36.44 276 SER A N 1
ATOM 2198 C CA . SER A 1 276 ? 22.472 14.821 13.550 1.00 36.44 276 SER A CA 1
ATOM 2199 C C . SER A 1 276 ? 23.638 15.173 12.627 1.00 36.44 276 SER A C 1
ATOM 2201 O O . SER A 1 276 ? 24.402 14.298 12.227 1.00 36.44 276 SER A O 1
ATOM 2203 N N . GLY A 1 277 ? 23.711 16.438 12.203 1.00 40.84 277 GLY A N 1
ATOM 2204 C CA . GLY A 1 277 ? 24.845 16.960 11.438 1.00 40.84 277 GLY A CA 1
ATOM 2205 C C . GLY A 1 277 ? 24.565 18.069 10.422 1.00 40.84 277 GLY A C 1
ATOM 2206 O O . GLY A 1 277 ? 25.525 18.658 9.943 1.00 40.84 277 GLY A O 1
ATOM 2207 N N . PHE A 1 278 ? 23.313 18.409 10.095 1.00 34.34 278 PHE A N 1
ATOM 2208 C CA . PHE A 1 278 ? 23.040 19.534 9.185 1.00 34.34 278 PHE A CA 1
ATOM 2209 C C . PHE A 1 278 ? 22.640 20.784 9.978 1.00 34.34 278 PHE A C 1
ATOM 2211 O O . PHE A 1 278 ? 21.459 21.069 10.162 1.00 34.34 278 PHE A O 1
ATOM 2218 N N . GLN A 1 279 ? 23.634 21.528 10.472 1.00 33.03 279 GLN A N 1
ATOM 2219 C CA . GLN A 1 279 ? 23.431 22.942 10.787 1.00 33.03 279 GLN A CA 1
ATOM 2220 C C . GLN A 1 279 ? 23.536 23.732 9.476 1.00 33.03 279 GLN A C 1
ATOM 2222 O O . GLN A 1 279 ? 24.593 23.697 8.842 1.00 33.03 279 GLN A O 1
ATOM 2227 N N . PRO A 1 280 ? 22.483 24.437 9.028 1.00 33.25 280 PRO A N 1
ATOM 2228 C CA . PRO A 1 280 ? 22.651 25.414 7.970 1.00 33.25 280 PRO A CA 1
ATOM 2229 C C . PRO A 1 280 ? 23.531 26.538 8.524 1.00 33.25 280 PRO A C 1
ATOM 2231 O O . PRO A 1 280 ? 23.155 27.210 9.483 1.00 33.25 280 PRO A O 1
ATOM 2234 N N . LEU A 1 281 ? 24.716 26.720 7.936 1.00 32.75 281 LEU A N 1
ATOM 2235 C CA . LEU A 1 281 ? 25.550 27.901 8.147 1.00 32.75 281 LEU A CA 1
ATOM 2236 C C . LEU A 1 281 ? 24.795 29.124 7.614 1.00 32.75 281 LEU A C 1
ATOM 2238 O O . LEU A 1 281 ? 24.942 29.518 6.461 1.00 32.75 281 LEU A O 1
ATOM 2242 N N . VAL A 1 282 ? 23.964 29.711 8.469 1.00 31.47 282 VAL A N 1
ATOM 2243 C CA . VAL A 1 282 ? 23.575 31.115 8.382 1.00 31.47 282 VAL A CA 1
ATOM 2244 C C . VAL A 1 282 ? 24.430 31.857 9.403 1.00 31.47 282 VAL A C 1
ATOM 2246 O O . VAL A 1 282 ? 24.586 31.422 10.542 1.00 31.47 282 VAL A O 1
ATOM 2249 N N . ALA A 1 283 ? 25.062 32.930 8.943 1.00 29.75 283 ALA A N 1
ATOM 2250 C CA . ALA A 1 283 ? 26.044 33.707 9.675 1.00 29.75 283 ALA A CA 1
ATOM 2251 C C . ALA A 1 283 ? 25.548 34.236 11.039 1.00 29.75 283 ALA A C 1
ATOM 2253 O O . ALA A 1 283 ? 24.409 34.673 11.174 1.00 29.75 283 ALA A O 1
ATOM 2254 N N . SER A 1 284 ? 26.500 34.277 11.985 1.00 28.59 284 SER A N 1
ATOM 2255 C CA . SER A 1 284 ? 26.589 35.096 13.212 1.00 28.59 284 SER A CA 1
ATOM 2256 C C . SER A 1 284 ? 25.501 34.925 14.286 1.00 28.59 284 SER A C 1
ATOM 2258 O O . SER A 1 284 ? 24.377 35.374 14.116 1.00 28.59 284 SER A O 1
ATOM 2260 N N . TYR A 1 285 ? 25.838 34.361 15.451 1.00 25.58 285 TYR A N 1
ATOM 2261 C CA . TYR A 1 285 ? 26.419 35.054 16.614 1.00 25.58 285 TYR A CA 1
ATOM 2262 C C . TYR A 1 285 ? 26.837 34.022 17.683 1.00 25.58 285 TYR A C 1
ATOM 2264 O O . TYR A 1 285 ? 26.233 32.965 17.836 1.00 25.58 285 TYR A O 1
ATOM 2272 N N . SER A 1 286 ? 27.915 34.342 18.393 1.00 29.84 286 SER A N 1
ATOM 2273 C CA . SER A 1 286 ? 28.504 33.632 19.535 1.00 29.84 286 SER A CA 1
ATOM 2274 C C . SER A 1 286 ? 27.534 33.401 20.702 1.00 29.84 286 SER A C 1
ATOM 2276 O O . SER A 1 286 ? 26.815 34.333 21.040 1.00 29.84 286 SER A O 1
ATOM 2278 N N . TYR A 1 287 ? 27.610 32.250 21.388 1.00 24.88 287 TYR A N 1
ATOM 2279 C CA . TYR A 1 287 ? 27.904 32.156 22.835 1.00 24.88 287 TYR A CA 1
ATOM 2280 C C . TYR A 1 287 ? 28.079 30.699 23.319 1.00 24.88 287 TYR A C 1
ATOM 2282 O O . TYR A 1 287 ? 27.626 29.741 22.700 1.00 24.88 287 TYR A O 1
ATOM 2290 N N . HIS A 1 288 ? 28.812 30.594 24.428 1.00 26.00 288 HIS A N 1
ATOM 2291 C CA . HIS A 1 288 ? 29.317 29.426 25.153 1.00 26.00 288 HIS A CA 1
ATOM 2292 C C . HIS A 1 288 ? 28.297 28.399 25.688 1.00 26.00 288 HIS A C 1
ATOM 2294 O O . HIS A 1 288 ? 27.175 28.734 26.040 1.00 26.00 288 HIS A O 1
ATOM 2300 N N . SER A 1 289 ? 28.833 27.181 25.875 1.00 26.94 289 SER A N 1
ATOM 2301 C CA . SER A 1 289 ? 28.551 26.142 26.887 1.00 26.94 289 SER A CA 1
ATOM 2302 C C . SER A 1 289 ? 27.105 25.720 27.173 1.00 26.94 289 SER A C 1
ATOM 2304 O O . SER A 1 289 ? 26.318 26.480 27.720 1.00 26.94 289 SER A O 1
ATOM 2306 N N . LEU A 1 290 ? 26.837 24.421 27.030 1.00 25.98 290 LEU A N 1
ATOM 2307 C CA . LEU A 1 290 ? 26.886 23.448 28.135 1.00 25.98 290 LEU A CA 1
ATOM 2308 C C . LEU A 1 290 ? 26.598 22.050 27.564 1.00 25.98 290 LEU A C 1
ATOM 2310 O O . LEU A 1 290 ? 25.567 21.807 26.946 1.00 25.98 290 LEU A O 1
ATOM 2314 N N . LEU A 1 291 ? 27.544 21.130 27.760 1.00 25.84 291 LEU A N 1
ATOM 2315 C CA . LEU A 1 291 ? 27.351 19.704 27.525 1.00 25.84 291 LEU A CA 1
ATOM 2316 C C . LEU A 1 291 ? 26.451 19.156 28.635 1.00 25.84 291 LEU A C 1
ATOM 2318 O O . LEU A 1 291 ? 26.829 19.157 29.804 1.00 25.84 291 LEU A O 1
ATOM 2322 N N . THR A 1 292 ? 25.279 18.656 28.267 1.00 25.06 292 THR A N 1
ATOM 2323 C CA . THR A 1 292 ? 24.506 17.717 29.085 1.00 25.06 292 THR A CA 1
ATOM 2324 C C . THR A 1 292 ? 24.198 16.517 28.195 1.00 25.06 292 THR A C 1
ATOM 2326 O O . THR A 1 292 ? 23.705 16.714 27.082 1.00 25.06 292 THR A O 1
ATOM 2329 N N . PRO A 1 293 ? 24.503 15.277 28.608 1.00 22.94 293 PRO A N 1
ATOM 2330 C CA . PRO A 1 293 ? 24.108 14.118 27.829 1.00 22.94 293 PRO A CA 1
ATOM 2331 C C . PRO A 1 293 ? 22.594 13.948 27.977 1.00 22.94 293 PRO A C 1
ATOM 2333 O O . PRO A 1 293 ? 22.100 13.561 29.034 1.00 22.94 293 PRO A O 1
ATOM 2336 N N . ILE A 1 294 ? 21.848 14.261 26.916 1.00 23.03 294 ILE A N 1
ATOM 2337 C CA . ILE A 1 294 ? 20.452 13.845 26.796 1.00 23.03 294 ILE A CA 1
ATOM 2338 C C . ILE A 1 294 ? 20.479 12.333 26.590 1.00 23.03 294 ILE A C 1
ATOM 2340 O O . ILE A 1 294 ? 20.833 11.834 25.521 1.00 23.03 294 ILE A O 1
ATOM 2344 N N . ILE A 1 295 ? 20.131 11.606 27.649 1.00 22.77 295 ILE A N 1
ATOM 2345 C CA . ILE A 1 295 ? 19.739 10.205 27.570 1.00 22.77 295 ILE A CA 1
ATOM 2346 C C . ILE A 1 295 ? 18.487 10.175 26.693 1.00 22.77 295 ILE A C 1
ATOM 2348 O O . ILE A 1 295 ? 17.408 10.591 27.110 1.00 22.77 295 ILE A O 1
ATOM 2352 N N . PHE A 1 296 ? 18.642 9.725 25.450 1.00 25.11 296 PHE A N 1
ATOM 2353 C CA . PHE A 1 296 ? 17.512 9.394 24.597 1.00 25.11 296 PHE A CA 1
ATOM 2354 C C . PHE A 1 296 ? 16.795 8.195 25.220 1.00 25.11 296 PHE A C 1
ATOM 2356 O O . PHE A 1 296 ? 17.214 7.052 25.051 1.00 25.11 296 PHE A O 1
ATOM 2363 N N . MET A 1 297 ? 15.683 8.451 25.912 1.00 23.42 297 MET A N 1
ATOM 2364 C CA . MET A 1 297 ? 14.607 7.470 25.974 1.00 23.42 297 MET A CA 1
ATOM 2365 C C . MET A 1 297 ? 14.004 7.416 24.573 1.00 23.42 297 MET A C 1
ATOM 2367 O O . MET A 1 297 ? 13.067 8.135 24.238 1.00 23.42 297 MET A O 1
ATOM 2371 N N . SER A 1 298 ? 14.608 6.601 23.708 1.00 29.92 298 SER A N 1
ATOM 2372 C CA . SER A 1 298 ? 13.841 6.026 22.620 1.00 29.92 298 SER A CA 1
ATOM 2373 C C . SER A 1 298 ? 12.752 5.204 23.293 1.00 29.92 298 SER A C 1
ATOM 2375 O O . SER A 1 298 ? 13.068 4.197 23.933 1.00 29.92 298 SER A O 1
ATOM 2377 N N . ASP A 1 299 ? 11.491 5.589 23.131 1.00 29.81 299 ASP A N 1
ATOM 2378 C CA . ASP A 1 299 ? 10.417 4.603 23.103 1.00 29.81 299 ASP A CA 1
ATOM 2379 C C . ASP A 1 299 ? 10.708 3.708 21.898 1.00 29.81 299 ASP A C 1
ATOM 2381 O O . ASP A 1 299 ? 10.202 3.873 20.788 1.00 29.81 299 ASP A O 1
ATOM 2385 N N . SER A 1 300 ? 11.649 2.789 22.104 1.00 33.84 300 SER A N 1
ATOM 2386 C CA . SER A 1 300 ? 11.798 1.619 21.285 1.00 33.84 300 SER A CA 1
ATOM 2387 C C . SER A 1 300 ? 10.450 0.931 21.383 1.00 33.84 300 SER A C 1
ATOM 2389 O O . SER A 1 300 ? 10.113 0.380 22.433 1.00 33.84 300 SER A O 1
ATOM 2391 N N . LEU A 1 301 ? 9.686 0.970 20.296 1.00 38.44 301 LEU A N 1
ATOM 2392 C CA . LEU A 1 301 ? 8.738 -0.080 19.960 1.00 38.44 301 LEU A CA 1
ATOM 2393 C C . LEU A 1 301 ? 9.540 -1.390 19.909 1.00 38.44 301 LEU A C 1
ATOM 2395 O O . LEU A 1 301 ? 9.897 -1.885 18.846 1.00 38.44 301 LEU A O 1
ATOM 2399 N N . LYS A 1 302 ? 9.907 -1.919 21.079 1.00 32.56 302 LYS A N 1
ATOM 2400 C CA . LYS A 1 302 ? 10.251 -3.316 21.261 1.00 32.56 302 LYS A CA 1
ATOM 2401 C C . LYS A 1 302 ? 8.921 -4.038 21.159 1.00 32.56 302 LYS A C 1
ATOM 2403 O O . LYS A 1 302 ? 8.266 -4.314 22.156 1.00 32.56 302 LYS A O 1
ATOM 2408 N N . THR A 1 303 ? 8.473 -4.270 19.935 1.00 42.75 303 THR A N 1
ATOM 2409 C CA . THR A 1 303 ? 7.534 -5.349 19.686 1.00 42.75 303 THR A CA 1
ATOM 2410 C C . THR A 1 303 ? 8.293 -6.637 19.980 1.00 42.75 303 THR A C 1
ATOM 2412 O O . THR A 1 303 ? 8.984 -7.165 19.120 1.00 42.75 303 THR A O 1
ATOM 2415 N N . GLU A 1 304 ? 8.164 -7.153 21.203 1.00 42.25 304 GLU A N 1
ATOM 2416 C CA . GLU A 1 304 ? 8.499 -8.548 21.548 1.00 42.25 304 GLU A CA 1
ATOM 2417 C C . GLU A 1 304 ? 7.634 -9.566 20.760 1.00 42.25 304 GLU A C 1
ATOM 2419 O O . GLU A 1 304 ? 7.770 -10.770 20.930 1.00 42.25 304 GLU A O 1
ATOM 2424 N N . ALA A 1 305 ? 6.770 -9.091 19.853 1.00 46.50 305 ALA A N 1
ATOM 2425 C CA . ALA A 1 305 ? 5.853 -9.863 19.021 1.00 46.50 305 ALA A CA 1
ATOM 2426 C C . ALA A 1 305 ? 6.487 -10.535 17.783 1.00 46.50 305 ALA A C 1
ATOM 2428 O O . ALA A 1 305 ? 5.764 -11.158 17.013 1.00 46.50 305 ALA A O 1
ATOM 2429 N N . ASP A 1 306 ? 7.803 -10.440 17.568 1.00 43.72 306 ASP A N 1
ATOM 2430 C CA . ASP A 1 306 ? 8.450 -11.032 16.380 1.00 43.72 306 ASP A CA 1
ATOM 2431 C C . ASP A 1 306 ? 8.541 -12.575 16.430 1.00 43.72 306 ASP A C 1
ATOM 2433 O O . ASP A 1 306 ? 8.907 -13.203 15.439 1.00 43.72 306 ASP A O 1
ATOM 2437 N N . ALA A 1 307 ? 8.216 -13.212 17.563 1.00 45.97 307 ALA A N 1
ATOM 2438 C CA . ALA A 1 307 ? 8.418 -14.651 17.752 1.00 45.97 307 ALA A CA 1
ATOM 2439 C C . ALA A 1 307 ? 7.221 -15.550 17.375 1.00 45.97 307 ALA A C 1
ATOM 2441 O O . ALA A 1 307 ? 7.427 -16.754 17.244 1.00 45.97 307 ALA A O 1
ATOM 2442 N N . ASP A 1 308 ? 6.004 -15.023 17.163 1.00 63.47 308 ASP A N 1
ATOM 2443 C CA . ASP A 1 308 ? 4.856 -15.870 16.783 1.00 63.47 308 ASP A CA 1
ATOM 2444 C C . ASP A 1 308 ? 3.796 -15.138 15.930 1.00 63.47 308 ASP A C 1
ATOM 2446 O O . ASP A 1 308 ? 2.643 -14.963 16.329 1.00 63.47 308 ASP A O 1
ATOM 2450 N N . ASP A 1 309 ? 4.172 -14.711 14.715 1.00 78.38 309 ASP A N 1
ATOM 2451 C CA . ASP A 1 309 ? 3.218 -14.222 13.691 1.00 78.38 309 ASP A CA 1
ATOM 2452 C C . ASP A 1 309 ? 2.521 -15.380 12.936 1.00 78.38 309 ASP A C 1
ATOM 2454 O O . ASP A 1 309 ? 2.040 -15.233 11.804 1.00 78.38 309 ASP A O 1
ATOM 2458 N N . THR A 1 310 ? 2.482 -16.572 13.540 1.00 90.56 310 THR A N 1
ATOM 2459 C CA . THR A 1 310 ? 1.825 -17.738 12.955 1.00 90.56 310 THR A CA 1
ATOM 2460 C C . THR A 1 310 ? 0.313 -17.544 13.008 1.00 90.56 310 THR A C 1
ATOM 2462 O O . THR A 1 310 ? -0.297 -17.504 14.075 1.00 90.56 310 THR A O 1
ATOM 2465 N N . ILE A 1 311 ? -0.308 -17.430 11.833 1.00 93.62 311 ILE A N 1
ATOM 2466 C CA . ILE A 1 311 ? -1.765 -17.377 11.699 1.00 93.62 311 ILE A CA 1
ATOM 2467 C C . ILE A 1 311 ? -2.301 -18.809 11.770 1.00 93.62 311 ILE A C 1
ATOM 2469 O O . ILE A 1 311 ? -2.036 -19.616 10.878 1.00 93.62 311 ILE A O 1
ATOM 2473 N N . VAL A 1 312 ? -3.061 -19.109 12.818 1.00 94.88 312 VAL A N 1
ATOM 2474 C CA . VAL A 1 312 ? -3.742 -20.387 13.026 1.00 94.88 312 VAL A CA 1
ATOM 2475 C C . VAL A 1 312 ? -5.144 -20.285 12.435 1.00 94.88 312 VAL A C 1
ATOM 2477 O O . VAL A 1 312 ? -5.970 -19.497 12.892 1.00 94.88 312 VAL A O 1
ATOM 2480 N N . VAL A 1 313 ? -5.397 -21.060 11.384 1.00 96.25 313 VAL A N 1
ATOM 2481 C CA . VAL A 1 313 ? -6.686 -21.141 10.684 1.00 96.25 313 VAL A CA 1
ATOM 2482 C C . VAL A 1 313 ? -6.978 -22.583 10.286 1.00 96.25 313 VAL A C 1
ATOM 2484 O O . VAL A 1 313 ? -6.065 -23.398 10.135 1.00 96.25 313 VAL A O 1
ATOM 2487 N N . ASP A 1 314 ? -8.253 -22.885 10.065 1.00 96.25 314 ASP A N 1
ATOM 2488 C CA . ASP A 1 314 ? -8.682 -24.176 9.539 1.00 96.25 314 ASP A CA 1
ATOM 2489 C C . ASP A 1 314 ? -8.165 -24.443 8.119 1.00 96.25 314 ASP A C 1
ATOM 2491 O O . ASP A 1 314 ? -7.931 -23.534 7.320 1.00 96.25 314 ASP A O 1
ATOM 2495 N N . LYS A 1 315 ? -8.087 -25.729 7.758 1.00 95.69 315 LYS A N 1
ATOM 2496 C CA . LYS A 1 315 ? -7.571 -26.201 6.458 1.00 95.69 315 LYS A CA 1
ATOM 2497 C C . LYS A 1 315 ? -8.332 -25.677 5.235 1.00 95.69 315 LYS A C 1
ATOM 2499 O O . LYS A 1 315 ? -7.790 -25.720 4.135 1.00 95.69 315 LYS A O 1
ATOM 2504 N N . TRP A 1 316 ? -9.581 -25.239 5.397 1.00 97.06 316 TRP A N 1
ATOM 2505 C CA . TRP A 1 316 ? -10.384 -24.704 4.293 1.00 97.06 316 TRP A CA 1
ATOM 2506 C C . TRP A 1 316 ? -9.960 -23.284 3.895 1.00 97.06 316 TRP A C 1
ATOM 2508 O O . TRP A 1 316 ? -10.257 -22.841 2.784 1.00 97.06 316 TRP A O 1
ATOM 2518 N N . VAL A 1 317 ? -9.2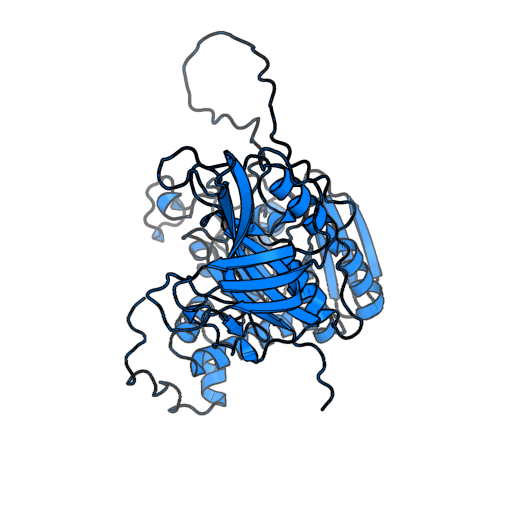56 -22.571 4.778 1.00 96.31 317 VAL A N 1
ATOM 2519 C CA . VAL A 1 317 ? -8.788 -21.213 4.517 1.00 96.31 317 VAL A CA 1
ATOM 2520 C C . VAL A 1 317 ? -7.615 -21.259 3.543 1.00 96.31 317 VAL A C 1
ATOM 2522 O O . VAL A 1 317 ? -6.558 -21.824 3.809 1.00 96.31 317 VAL A O 1
ATOM 2525 N N . THR A 1 318 ? -7.785 -20.614 2.393 1.00 94.06 318 THR A N 1
ATOM 2526 C CA . THR A 1 318 ? -6.748 -20.552 1.357 1.00 94.06 318 THR A CA 1
ATOM 2527 C C . THR A 1 318 ? -5.592 -19.628 1.754 1.00 94.06 318 THR A C 1
ATOM 2529 O O . THR A 1 318 ? -5.785 -18.629 2.448 1.00 94.06 318 THR A O 1
ATOM 2532 N N . ASN A 1 319 ? -4.392 -19.853 1.205 1.00 86.31 319 ASN A N 1
ATOM 2533 C CA . ASN A 1 319 ? -3.248 -18.945 1.398 1.00 86.31 319 ASN A CA 1
ATOM 2534 C C . ASN A 1 319 ? -3.560 -17.493 0.991 1.00 86.31 319 ASN A C 1
ATOM 2536 O O . ASN A 1 319 ? -3.095 -16.552 1.633 1.00 86.31 319 ASN A O 1
ATOM 2540 N N . LYS A 1 320 ? -4.389 -17.295 -0.045 1.00 85.75 320 LYS A N 1
ATOM 2541 C CA . LYS A 1 320 ? -4.862 -15.965 -0.458 1.00 85.75 320 LYS A CA 1
ATOM 2542 C C . LYS A 1 320 ? -5.657 -15.281 0.661 1.00 85.75 320 LYS A C 1
ATOM 2544 O O . LYS A 1 320 ? -5.438 -14.102 0.934 1.00 85.75 320 LYS A O 1
ATOM 2549 N N . GLN A 1 321 ? -6.546 -16.015 1.330 1.00 93.38 321 GLN A N 1
ATOM 2550 C CA . GLN A 1 321 ? -7.297 -15.513 2.483 1.00 93.38 321 GLN A CA 1
ATOM 2551 C C . GLN A 1 321 ? -6.386 -15.267 3.688 1.00 93.38 321 GLN A C 1
ATOM 2553 O O . GLN A 1 321 ? -6.487 -14.205 4.287 1.00 93.38 321 GLN A O 1
ATOM 2558 N N . VAL A 1 322 ? -5.431 -16.155 3.986 1.00 92.12 322 VAL A N 1
ATOM 2559 C CA . VAL A 1 322 ? -4.445 -15.934 5.064 1.00 92.12 322 VAL A CA 1
ATOM 2560 C C . VAL A 1 322 ? -3.670 -14.631 4.855 1.00 92.12 322 VAL A C 1
ATOM 2562 O O . VAL A 1 322 ? -3.528 -13.837 5.784 1.00 92.12 322 VAL A O 1
ATOM 2565 N N . ARG A 1 323 ? -3.223 -14.346 3.624 1.00 84.19 323 ARG A N 1
ATOM 2566 C CA . ARG A 1 323 ? -2.564 -13.069 3.285 1.00 84.19 323 ARG A CA 1
ATOM 2567 C C . ARG A 1 323 ? -3.488 -11.876 3.509 1.00 84.19 323 ARG A C 1
ATOM 2569 O O . ARG A 1 323 ? -3.068 -10.868 4.072 1.00 84.19 323 ARG A O 1
ATOM 2576 N N . LYS A 1 324 ? -4.753 -11.999 3.099 1.00 88.62 324 LYS A N 1
ATOM 2577 C CA . LYS A 1 324 ? -5.783 -10.990 3.366 1.00 88.62 324 LYS A CA 1
ATOM 2578 C C . LYS A 1 324 ? -5.964 -10.771 4.875 1.00 88.62 324 LYS A C 1
ATOM 2580 O O . LYS A 1 324 ? -6.002 -9.624 5.300 1.00 88.62 324 LYS A O 1
ATOM 2585 N N . PHE A 1 325 ? -6.016 -11.829 5.685 1.00 94.75 325 PHE A N 1
ATOM 2586 C CA . PHE A 1 325 ? -6.168 -11.737 7.142 1.00 94.75 325 PHE A CA 1
ATOM 2587 C C . PHE A 1 325 ? -4.963 -11.073 7.803 1.00 94.75 325 PHE A C 1
ATOM 2589 O O . PHE A 1 325 ? -5.150 -10.197 8.644 1.00 94.75 325 PHE A O 1
ATOM 2596 N N . ARG A 1 326 ? -3.738 -11.407 7.365 1.00 91.69 326 ARG A N 1
ATOM 2597 C CA . ARG A 1 326 ? -2.501 -10.787 7.868 1.00 91.69 326 ARG A CA 1
ATOM 2598 C C . ARG A 1 326 ? -2.557 -9.262 7.798 1.00 91.69 326 ARG A C 1
ATOM 2600 O O . ARG A 1 326 ? -2.148 -8.599 8.742 1.00 91.69 326 ARG A O 1
ATOM 2607 N N . ARG A 1 327 ? -3.143 -8.703 6.732 1.00 86.00 327 ARG A N 1
ATOM 2608 C CA . ARG A 1 327 ? -3.314 -7.248 6.589 1.00 86.00 327 ARG A CA 1
ATOM 2609 C C . ARG A 1 327 ? -4.148 -6.632 7.715 1.00 86.00 327 ARG A C 1
ATOM 2611 O O . ARG A 1 327 ? -3.783 -5.565 8.193 1.00 86.00 327 ARG A O 1
ATOM 2618 N N . PHE A 1 328 ? -5.227 -7.291 8.141 1.00 93.44 328 PHE A N 1
ATOM 2619 C CA . PHE A 1 328 ? -6.071 -6.826 9.252 1.00 93.44 328 PHE A CA 1
ATOM 2620 C C . PHE A 1 328 ? -5.401 -7.037 10.609 1.00 93.44 328 PHE A C 1
ATOM 2622 O O . PHE A 1 328 ? -5.499 -6.192 11.492 1.00 93.44 328 PHE A O 1
ATOM 2629 N N . LEU A 1 329 ? -4.677 -8.143 10.751 1.00 94.44 329 LEU A N 1
ATOM 2630 C CA . LEU A 1 329 ? -3.940 -8.503 11.959 1.00 94.44 329 LEU A CA 1
ATOM 2631 C C . LEU A 1 329 ? -2.783 -7.529 12.253 1.00 94.44 329 LEU A C 1
ATOM 2633 O O . LEU A 1 329 ? -2.493 -7.238 13.411 1.00 94.44 329 LEU A O 1
ATOM 2637 N N . THR A 1 330 ? -2.171 -6.938 11.227 1.00 88.81 330 THR A N 1
ATOM 2638 C CA . THR A 1 330 ? -1.134 -5.899 11.374 1.00 88.81 330 THR A CA 1
ATOM 2639 C C . THR A 1 330 ? -1.656 -4.485 11.100 1.00 88.81 330 THR A C 1
ATOM 2641 O O . THR A 1 330 ? -0.867 -3.577 10.828 1.00 88.81 330 THR A O 1
ATOM 2644 N N . TRP A 1 331 ? -2.977 -4.280 11.094 1.00 89.38 331 TRP A N 1
ATOM 2645 C CA . TRP A 1 331 ? -3.557 -3.004 10.686 1.00 89.38 331 TRP A CA 1
ATOM 2646 C C . TRP A 1 331 ? -3.352 -1.914 11.742 1.00 89.38 331 TRP A C 1
ATOM 2648 O O . TRP 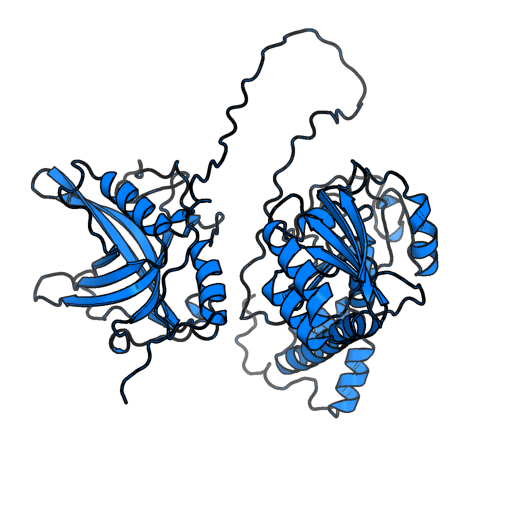A 1 331 ? -3.661 -2.082 12.920 1.00 89.38 331 TRP A O 1
ATOM 2658 N N . VAL A 1 332 ? -2.873 -0.752 11.298 1.00 89.19 332 VAL A N 1
ATOM 2659 C CA . VAL A 1 332 ? -2.753 0.459 12.114 1.00 89.19 332 VAL A CA 1
ATOM 2660 C C . VAL A 1 332 ? -3.290 1.629 11.312 1.00 89.19 332 VAL A C 1
ATOM 2662 O O . VAL A 1 332 ? -2.826 1.885 10.208 1.00 89.19 332 VAL A O 1
ATOM 2665 N N . TYR A 1 333 ? -4.222 2.389 11.871 1.00 87.44 333 TYR A N 1
ATOM 2666 C CA . TYR A 1 333 ? -4.682 3.651 11.306 1.00 87.44 333 TYR A CA 1
ATOM 2667 C C . TYR A 1 333 ? -4.681 4.739 12.383 1.00 87.44 333 TYR A C 1
ATOM 2669 O O . TYR A 1 333 ? -5.713 5.190 12.887 1.00 87.44 333 TYR A O 1
ATOM 2677 N N . ALA A 1 334 ? -3.461 5.171 12.716 1.00 82.81 334 ALA A N 1
ATOM 2678 C CA . ALA A 1 334 ? -3.170 6.139 13.770 1.00 82.81 334 ALA A CA 1
ATOM 2679 C C . ALA A 1 334 ? -3.983 7.451 13.704 1.00 82.81 334 ALA A C 1
ATOM 2681 O O . ALA A 1 334 ? -4.401 7.905 14.768 1.00 82.81 334 ALA A O 1
ATOM 2682 N N . PRO A 1 335 ? -4.288 8.049 12.526 1.00 82.00 335 PRO A N 1
ATOM 2683 C CA . PRO A 1 335 ? -5.082 9.281 12.464 1.00 82.00 335 PRO A CA 1
ATOM 2684 C C . PRO A 1 335 ? -6.496 9.172 13.046 1.00 82.00 335 PRO A C 1
ATOM 2686 O O . PRO A 1 335 ? -7.076 10.194 13.390 1.00 82.00 335 PRO A O 1
ATOM 2689 N N . LYS A 1 336 ? -7.062 7.960 13.131 1.00 84.06 336 LYS A N 1
ATOM 2690 C CA . LYS A 1 336 ? -8.363 7.703 13.773 1.00 84.06 336 LYS A CA 1
ATOM 2691 C C . LYS A 1 336 ? -8.256 6.785 14.989 1.00 84.06 336 LYS A C 1
ATOM 2693 O O . LYS A 1 336 ? -9.264 6.216 15.389 1.00 84.06 336 LYS A O 1
ATOM 2698 N N . ILE A 1 337 ? -7.044 6.594 15.518 1.00 94.56 337 ILE A N 1
ATOM 2699 C CA . ILE A 1 337 ? -6.787 5.790 16.722 1.00 94.56 337 ILE A CA 1
ATOM 2700 C C . ILE A 1 337 ? -7.431 4.394 16.594 1.00 94.56 337 ILE A C 1
ATOM 2702 O O . ILE A 1 337 ? -8.109 3.881 17.482 1.00 94.56 337 ILE A O 1
ATOM 2706 N N . ARG A 1 338 ? -7.238 3.795 15.416 1.00 95.75 338 ARG A N 1
ATOM 2707 C CA . ARG A 1 338 ? -7.669 2.437 15.082 1.00 95.75 338 ARG A CA 1
ATOM 2708 C C . ARG A 1 338 ? -6.451 1.537 15.024 1.00 95.75 338 ARG A C 1
ATOM 2710 O O . ARG A 1 338 ? -5.525 1.826 14.267 1.00 95.75 338 ARG A O 1
ATOM 2717 N N . TYR A 1 339 ? -6.457 0.468 15.802 1.00 96.75 339 TYR A N 1
ATOM 2718 C CA . TYR A 1 339 ? -5.345 -0.475 15.876 1.00 96.75 339 TYR A CA 1
ATOM 2719 C C . TYR A 1 339 ? -5.889 -1.896 15.865 1.00 96.75 339 TYR A C 1
ATOM 2721 O O . TYR A 1 339 ? -6.934 -2.162 16.459 1.00 96.75 339 TYR A O 1
ATOM 2729 N N . SER A 1 340 ? -5.189 -2.817 15.211 1.00 96.69 340 SER A N 1
ATOM 2730 C CA . SER A 1 340 ? -5.375 -4.235 15.496 1.00 96.69 340 SER A CA 1
ATOM 2731 C C . SER A 1 340 ? -4.914 -4.550 16.919 1.00 96.69 340 SER A C 1
ATOM 2733 O O . SER A 1 340 ? -4.138 -3.797 17.516 1.00 96.69 340 SER A O 1
ATOM 2735 N N . LEU A 1 341 ? -5.411 -5.655 17.473 1.00 95.94 341 LEU A N 1
ATOM 2736 C CA . LEU A 1 341 ? -5.191 -6.011 18.872 1.00 95.94 341 LEU A CA 1
ATOM 2737 C C . LEU A 1 341 ? -3.694 -6.048 19.242 1.00 95.94 341 LEU A C 1
ATOM 2739 O O . LEU A 1 341 ? -3.282 -5.306 20.130 1.00 95.94 341 LEU A O 1
ATOM 2743 N N . SER A 1 342 ? -2.854 -6.789 18.509 1.00 94.00 342 SER A N 1
ATOM 2744 C CA . SER A 1 342 ? -1.399 -6.825 18.747 1.00 94.00 342 SER A CA 1
ATOM 2745 C C . SER A 1 342 ? -0.649 -5.518 18.494 1.00 94.00 342 SER A C 1
ATOM 2747 O O . SER A 1 342 ? 0.486 -5.377 18.942 1.00 94.00 342 SER A O 1
ATOM 2749 N N . MET A 1 343 ? -1.234 -4.588 17.737 1.00 94.56 343 MET A N 1
ATOM 2750 C CA . MET A 1 343 ? -0.596 -3.322 17.360 1.00 94.56 343 MET A CA 1
ATOM 2751 C C . MET A 1 343 ? -1.002 -2.163 18.274 1.00 94.56 343 MET A C 1
ATOM 2753 O O . MET A 1 343 ? -0.662 -1.008 18.006 1.00 94.56 343 MET A O 1
ATOM 2757 N N . LEU A 1 344 ? -1.740 -2.456 19.345 1.00 95.12 344 LEU A N 1
ATOM 2758 C CA . LEU A 1 344 ? -2.152 -1.468 20.322 1.00 95.12 344 LEU A CA 1
ATOM 2759 C C . LEU A 1 344 ? -0.924 -0.841 21.017 1.00 95.12 344 LEU A C 1
ATOM 2761 O O . LEU A 1 344 ? -0.061 -1.573 21.510 1.00 95.12 344 LEU A O 1
ATOM 2765 N N . PRO A 1 345 ? -0.831 0.499 21.109 1.00 94.44 345 PRO A N 1
ATOM 2766 C CA . PRO A 1 345 ? 0.259 1.147 21.829 1.00 94.44 345 PRO A CA 1
ATOM 2767 C C . PRO A 1 345 ? 0.301 0.715 23.300 1.00 94.44 345 PRO A C 1
ATOM 2769 O O . PRO A 1 345 ? -0.720 0.730 23.985 1.00 94.44 345 PRO A O 1
ATOM 2772 N N . SER A 1 346 ? 1.491 0.409 23.818 1.00 91.94 346 SER A N 1
ATOM 2773 C CA . SER A 1 346 ? 1.685 0.022 25.227 1.00 91.94 346 SER A CA 1
ATOM 2774 C C . SER A 1 346 ? 1.271 1.115 26.219 1.00 91.94 346 SER A C 1
ATOM 2776 O O . SER A 1 346 ? 0.872 0.812 27.341 1.00 91.94 346 SER A O 1
ATOM 2778 N N . SER A 1 347 ? 1.319 2.380 25.794 1.00 94.00 347 SER A N 1
ATOM 2779 C CA . SER A 1 347 ? 0.868 3.546 26.558 1.00 94.00 347 SER A CA 1
ATOM 2780 C C . SER A 1 347 ? -0.641 3.806 26.481 1.00 94.00 347 SER A C 1
ATOM 2782 O O . SER A 1 347 ? -1.103 4.815 27.010 1.00 94.00 347 SER A O 1
ATOM 2784 N N . ALA A 1 348 ? -1.421 2.938 25.826 1.00 96.06 348 ALA A N 1
ATOM 2785 C CA . ALA A 1 348 ? -2.876 2.994 25.914 1.00 96.06 348 ALA A CA 1
ATOM 2786 C C . ALA A 1 348 ? -3.324 2.631 27.338 1.00 96.06 348 ALA A C 1
ATOM 2788 O O . ALA A 1 348 ? -2.964 1.576 27.869 1.00 96.06 348 ALA A O 1
ATOM 2789 N N . ASP A 1 349 ? -4.121 3.497 27.949 1.00 96.06 349 ASP A N 1
ATOM 2790 C CA . ASP A 1 349 ? -4.572 3.367 29.333 1.00 96.06 349 ASP A CA 1
ATOM 2791 C C . ASP A 1 349 ? -6.015 3.849 29.475 1.00 96.06 349 ASP A C 1
ATOM 2793 O O . ASP A 1 349 ? -6.591 4.403 28.542 1.00 96.06 349 ASP A O 1
ATOM 2797 N N . TRP A 1 350 ? -6.637 3.605 30.620 1.00 96.38 350 TRP A N 1
ATOM 2798 C CA . TRP A 1 350 ? -8.006 4.035 30.865 1.00 96.38 350 TRP A CA 1
ATOM 2799 C C . TRP A 1 350 ? -8.154 5.557 30.754 1.00 96.38 350 TRP A C 1
ATOM 2801 O O . TRP A 1 350 ? -7.285 6.318 31.184 1.00 96.38 350 TRP A O 1
ATOM 2811 N N . GLY A 1 351 ? -9.276 6.003 30.183 1.00 95.44 351 GLY A N 1
ATOM 2812 C CA . GLY A 1 351 ? -9.600 7.421 30.086 1.00 95.44 351 GLY A CA 1
ATOM 2813 C C . GLY A 1 351 ? -9.610 8.109 31.452 1.00 95.44 351 GLY A C 1
ATOM 2814 O O . GLY A 1 351 ? -9.886 7.501 32.491 1.00 95.44 351 GLY A O 1
ATOM 2815 N N . THR A 1 352 ? -9.295 9.399 31.453 1.00 94.19 352 THR A N 1
ATOM 2816 C CA . THR A 1 352 ? -9.229 10.228 32.667 1.00 94.19 352 THR A CA 1
ATOM 2817 C C . THR A 1 352 ? -10.303 11.310 32.693 1.00 94.19 352 THR A C 1
ATOM 2819 O O . THR A 1 352 ? -10.471 11.986 33.708 1.00 94.19 352 THR A O 1
ATOM 2822 N N . ARG A 1 353 ? -11.055 11.488 31.600 1.00 92.88 353 ARG A N 1
ATOM 2823 C CA . ARG A 1 353 ? -12.122 12.481 31.489 1.00 92.88 353 ARG A CA 1
ATOM 2824 C C . ARG A 1 353 ? -13.454 11.823 31.821 1.00 92.88 353 ARG A C 1
ATOM 2826 O O . ARG A 1 353 ? -13.675 10.643 31.577 1.00 92.88 353 ARG A O 1
ATOM 2833 N N . ALA A 1 354 ? -14.392 12.609 32.341 1.00 89.75 354 ALA A N 1
ATOM 2834 C CA . ALA A 1 354 ? -15.680 12.089 32.805 1.00 89.75 354 ALA A CA 1
ATOM 2835 C C . ALA A 1 354 ? -16.448 11.271 31.742 1.00 89.75 354 ALA A C 1
ATOM 2837 O O . ALA A 1 354 ? -17.154 10.331 32.095 1.00 89.75 354 ALA A O 1
ATOM 2838 N N . TYR A 1 355 ? -16.299 11.602 30.455 1.00 89.94 355 TYR A N 1
ATOM 2839 C CA . TYR A 1 355 ? -16.984 10.913 29.355 1.00 89.94 355 TYR A CA 1
ATOM 2840 C C . TYR A 1 355 ? -16.228 9.696 28.797 1.00 89.94 355 TYR A C 1
ATOM 2842 O O . TYR A 1 355 ? -16.849 8.865 28.141 1.00 89.94 355 TYR A O 1
ATOM 2850 N N . ASP A 1 356 ? -14.919 9.574 29.038 1.00 91.12 356 ASP A N 1
ATOM 2851 C CA . ASP A 1 356 ? -14.080 8.495 28.497 1.00 91.12 356 ASP A CA 1
ATOM 2852 C C . ASP A 1 356 ? -13.476 7.584 29.574 1.00 91.12 356 ASP A C 1
ATOM 2854 O O . ASP A 1 356 ? -12.850 6.584 29.243 1.00 91.12 356 ASP A O 1
ATOM 2858 N N . VAL A 1 357 ? -13.739 7.851 30.860 1.00 93.56 357 VAL A N 1
ATOM 2859 C CA . VAL A 1 357 ? -13.213 7.089 32.010 1.00 93.56 357 VAL A CA 1
ATOM 2860 C C . VAL A 1 357 ? -13.506 5.585 31.963 1.00 93.56 357 VAL A C 1
ATOM 2862 O O . VAL A 1 357 ? -12.830 4.785 32.619 1.00 93.56 357 VAL A O 1
ATOM 2865 N N . ARG A 1 358 ? -14.521 5.190 31.188 1.00 94.94 358 ARG A N 1
ATOM 2866 C CA . ARG A 1 358 ? -14.924 3.796 30.977 1.00 94.94 358 ARG A CA 1
ATOM 2867 C C . ARG A 1 358 ? -14.224 3.124 29.804 1.00 94.94 358 ARG A C 1
ATOM 2869 O O . ARG A 1 358 ? -14.351 1.916 29.681 1.00 94.94 358 ARG A O 1
ATOM 2876 N N . PHE A 1 359 ? -13.514 3.854 28.953 1.00 96.81 359 PHE A N 1
ATOM 2877 C CA . PHE A 1 359 ? -12.904 3.312 27.745 1.00 96.81 359 PHE A CA 1
ATOM 2878 C C . PHE A 1 359 ? -11.384 3.319 27.836 1.00 96.81 359 PHE A C 1
ATOM 2880 O O . PHE A 1 359 ? -10.777 4.203 28.446 1.00 96.81 359 PHE A O 1
ATOM 2887 N N . LEU A 1 360 ? -10.760 2.338 27.191 1.00 96.81 360 LEU A N 1
ATOM 2888 C CA . LEU A 1 360 ? -9.330 2.383 26.941 1.00 96.81 360 LEU A CA 1
ATOM 2889 C C . LEU A 1 360 ? -9.038 3.491 25.927 1.00 96.81 360 LEU A C 1
ATOM 2891 O O . LEU A 1 360 ? -9.616 3.530 24.839 1.00 96.81 360 LEU A O 1
ATOM 2895 N N . CYS A 1 361 ? -8.137 4.390 26.291 1.00 97.25 361 CYS A N 1
ATOM 2896 C CA . CYS A 1 361 ? -7.792 5.580 25.540 1.00 97.25 361 CYS A CA 1
ATOM 2897 C C . CYS A 1 361 ? -6.313 5.582 25.143 1.00 97.25 361 CYS A C 1
ATOM 2899 O O . CYS A 1 361 ? -5.440 5.067 25.838 1.00 97.25 361 CYS A O 1
ATOM 2901 N N . TYR A 1 362 ? -6.013 6.231 24.024 1.00 96.50 362 TYR A N 1
ATOM 2902 C CA . TYR A 1 362 ? -4.655 6.554 23.605 1.00 96.50 362 TYR A CA 1
ATOM 2903 C C . TYR A 1 362 ? -4.635 8.020 23.192 1.00 96.50 362 TYR A C 1
ATOM 2905 O O . TYR A 1 362 ? -5.479 8.458 22.419 1.00 96.50 362 TYR A O 1
ATOM 2913 N N . ARG A 1 363 ? -3.696 8.802 23.740 1.00 94.25 363 ARG A N 1
ATOM 2914 C CA . ARG A 1 363 ? -3.636 10.267 23.544 1.00 94.25 363 ARG A CA 1
ATOM 2915 C C . ARG A 1 363 ? -4.929 11.001 23.946 1.00 94.25 363 ARG A C 1
ATOM 2917 O O . ARG A 1 363 ? -5.253 12.041 23.384 1.00 94.25 363 ARG A O 1
ATOM 2924 N N . GLY A 1 364 ? -5.630 10.483 24.957 1.00 94.62 364 GLY A N 1
ATOM 2925 C CA . GLY A 1 364 ? -6.842 11.100 25.509 1.00 94.62 364 GLY A CA 1
ATOM 2926 C C . GLY A 1 364 ? -8.100 10.924 24.655 1.00 94.62 364 GLY A C 1
ATOM 2927 O O . GLY A 1 364 ? -9.034 11.706 24.808 1.00 94.62 364 GLY A O 1
ATOM 2928 N N . GLU A 1 365 ? -8.111 9.939 23.756 1.00 96.62 365 GLU A N 1
ATOM 2929 C CA . GLU A 1 365 ? -9.267 9.563 22.941 1.00 96.62 365 GLU A CA 1
ATOM 2930 C C . GLU A 1 365 ? -9.482 8.038 22.995 1.00 96.62 365 GLU A C 1
ATOM 2932 O O . GLU A 1 365 ? -8.489 7.298 23.012 1.00 96.62 365 GLU A O 1
ATOM 2937 N N . PRO A 1 366 ? -10.740 7.548 23.006 1.00 97.44 366 PRO A N 1
ATOM 2938 C CA . PRO A 1 366 ? -11.041 6.118 22.991 1.00 97.44 366 PRO A CA 1
ATOM 2939 C C . PRO A 1 366 ? -10.435 5.394 21.788 1.00 97.44 366 PRO A C 1
ATOM 2941 O O . PRO A 1 366 ? -10.556 5.838 20.644 1.00 97.44 366 PRO A O 1
ATOM 2944 N N . VAL A 1 367 ? -9.811 4.245 22.043 1.00 97.44 367 VAL A N 1
ATOM 2945 C CA . VAL A 1 367 ? -9.176 3.437 21.001 1.00 97.44 367 VAL A CA 1
ATOM 2946 C C . VAL A 1 367 ? -10.177 2.473 20.388 1.00 97.44 367 VAL A C 1
ATOM 2948 O O . VAL A 1 367 ? -10.795 1.681 21.094 1.00 97.44 367 VAL A O 1
ATOM 2951 N N . THR A 1 368 ? -10.279 2.485 19.060 1.00 97.62 368 THR A N 1
ATOM 2952 C CA . THR A 1 368 ? -10.987 1.432 18.326 1.00 97.62 368 THR A CA 1
ATOM 2953 C C . THR A 1 368 ? -10.036 0.267 18.067 1.00 97.62 368 THR A C 1
ATOM 2955 O O . THR A 1 368 ? -9.018 0.420 17.388 1.00 97.62 368 THR A O 1
ATOM 2958 N N . ILE A 1 369 ? -10.381 -0.902 18.594 1.00 97.75 369 ILE A N 1
ATOM 2959 C CA . ILE A 1 369 ? -9.589 -2.125 18.508 1.00 97.75 369 ILE A CA 1
ATOM 2960 C C . ILE A 1 369 ? -10.222 -3.059 17.481 1.00 97.75 369 ILE A C 1
ATOM 2962 O O . ILE A 1 369 ? -11.396 -3.418 17.589 1.00 97.75 369 ILE A O 1
ATOM 2966 N N . CYS A 1 370 ? -9.440 -3.456 16.483 1.00 97.62 370 CYS A N 1
ATOM 2967 C CA . CYS A 1 370 ? -9.854 -4.388 15.442 1.00 97.62 370 CYS A CA 1
ATOM 2968 C C . CYS A 1 370 ? -9.422 -5.801 15.837 1.00 97.62 370 CYS A C 1
ATOM 2970 O O . CYS A 1 370 ? -8.228 -6.096 15.922 1.00 97.62 370 CYS A O 1
ATOM 2972 N N . VAL A 1 371 ? -10.401 -6.664 16.086 1.00 97.75 371 VAL A N 1
ATOM 2973 C CA . VAL A 1 371 ? -10.201 -8.049 16.516 1.00 97.75 371 VAL A CA 1
ATOM 2974 C C . VAL A 1 371 ? -10.561 -8.969 15.359 1.00 97.75 371 VAL A C 1
ATOM 2976 O O . VAL A 1 371 ? -11.672 -8.897 14.841 1.00 97.75 371 VAL A O 1
ATOM 2979 N N . VAL A 1 372 ? -9.632 -9.824 14.936 1.00 97.88 372 VAL A N 1
ATOM 2980 C CA . VAL A 1 372 ? -9.850 -10.778 13.839 1.00 97.88 372 VAL A CA 1
ATOM 2981 C C . VAL A 1 372 ? -9.849 -12.190 14.407 1.00 97.88 372 VAL A C 1
ATOM 2983 O O . VAL A 1 372 ? -8.903 -12.588 15.088 1.00 97.88 372 VAL A O 1
ATOM 2986 N N . GLY A 1 373 ? -10.895 -12.953 14.109 1.00 98.12 373 GLY A N 1
ATOM 2987 C CA . GLY A 1 373 ? -11.042 -14.312 14.616 1.00 98.12 373 GLY A CA 1
ATOM 2988 C C . GLY A 1 373 ? -12.092 -15.117 13.866 1.00 98.12 373 GLY A C 1
ATOM 2989 O O . GLY A 1 373 ? -12.903 -14.565 13.117 1.00 98.12 373 GLY A O 1
ATOM 2990 N N . ALA A 1 374 ? -12.061 -16.429 14.074 1.00 98.19 374 ALA A N 1
ATOM 2991 C CA . ALA A 1 374 ? -13.136 -17.322 13.675 1.00 98.19 374 ALA A CA 1
ATOM 2992 C C . ALA A 1 374 ? -14.285 -17.201 14.680 1.00 98.19 374 ALA A C 1
ATOM 2994 O O . ALA A 1 374 ? -14.054 -17.187 15.888 1.00 98.19 374 ALA A O 1
ATOM 2995 N N . ILE A 1 375 ? -15.527 -17.118 14.212 1.00 98.06 375 ILE A N 1
ATOM 2996 C CA . ILE A 1 375 ? -16.691 -17.168 15.097 1.00 98.06 375 ILE A CA 1
ATOM 2997 C C . ILE A 1 375 ? -16.699 -18.536 15.769 1.00 98.06 375 ILE A C 1
ATOM 2999 O O . ILE A 1 375 ? -16.846 -19.554 15.108 1.00 98.06 375 ILE A O 1
ATOM 3003 N N . HIS A 1 376 ? -16.576 -18.571 17.089 1.00 97.19 376 HIS A N 1
ATOM 3004 C CA . HIS A 1 376 ? -16.783 -19.789 17.859 1.00 97.19 376 HIS A CA 1
ATOM 3005 C C . HIS A 1 376 ? -18.282 -20.004 18.102 1.00 97.19 376 HIS A C 1
ATOM 3007 O O . HIS A 1 376 ? -18.819 -21.085 17.866 1.00 97.19 376 HIS A O 1
ATOM 3013 N N . GLY A 1 377 ? -18.981 -18.934 18.487 1.00 96.06 377 GLY A N 1
ATOM 3014 C CA . GLY A 1 377 ? -20.422 -18.923 18.701 1.00 96.06 377 GLY A CA 1
ATOM 3015 C C . GLY A 1 377 ? -20.953 -17.509 18.908 1.00 96.06 377 GLY A C 1
ATOM 3016 O O . GLY A 1 377 ? -20.186 -16.551 19.026 1.00 96.06 377 GLY A O 1
ATOM 3017 N N . TYR A 1 378 ? -22.275 -17.376 18.943 1.00 95.62 378 TYR A N 1
ATOM 3018 C CA . TYR A 1 378 ? -22.928 -16.129 19.314 1.00 95.62 378 TYR A CA 1
ATOM 3019 C C . TYR A 1 378 ? -24.241 -16.391 20.050 1.00 95.62 378 TYR A C 1
ATOM 3021 O O . TYR A 1 378 ? -24.908 -17.405 19.839 1.00 95.62 378 TYR A O 1
ATOM 3029 N N . THR A 1 379 ? -24.630 -15.439 20.886 1.00 94.44 379 THR A N 1
ATOM 3030 C CA . THR A 1 379 ? -25.859 -15.474 21.678 1.00 94.44 379 THR A CA 1
ATOM 3031 C C . THR A 1 379 ? -26.585 -14.146 21.527 1.00 94.44 379 THR A C 1
ATOM 3033 O O . THR A 1 379 ? -25.993 -13.077 21.660 1.00 94.44 379 THR A O 1
ATOM 3036 N N . LEU A 1 380 ? -27.885 -14.212 21.244 1.00 91.88 380 LEU A N 1
ATOM 3037 C CA . LEU A 1 380 ? -28.783 -13.061 21.239 1.00 91.88 380 LEU A CA 1
ATOM 3038 C C . LEU A 1 380 ? -29.759 -13.235 22.401 1.00 91.88 380 LEU A C 1
ATOM 3040 O O . LEU A 1 380 ? -30.556 -14.174 22.387 1.00 91.88 380 LEU A O 1
ATOM 3044 N N . SER A 1 381 ? -29.710 -12.347 23.393 1.00 90.44 381 SER A N 1
ATOM 3045 C CA . SER A 1 381 ? -30.699 -12.319 24.469 1.00 90.44 381 SER A CA 1
ATOM 3046 C C . SER A 1 381 ? -31.608 -11.098 24.345 1.00 90.44 381 SER A C 1
ATOM 3048 O O . SER A 1 381 ? -31.164 -9.955 24.219 1.00 90.44 381 SER A O 1
ATOM 3050 N N . CYS A 1 382 ? -32.913 -11.366 24.366 1.00 88.38 382 CYS A N 1
ATOM 3051 C CA . CYS A 1 382 ? -33.980 -10.371 24.311 1.00 88.38 382 CYS A CA 1
ATOM 3052 C C . CYS A 1 382 ? -34.950 -10.635 25.467 1.00 88.38 382 CYS A C 1
ATOM 3054 O O . CYS A 1 382 ? -36.011 -11.231 25.286 1.00 88.38 382 CYS A O 1
ATOM 3056 N N . GLU A 1 383 ? -34.567 -10.235 26.676 1.00 88.06 383 GLU A N 1
ATOM 3057 C CA . GLU A 1 383 ? -35.421 -10.366 27.856 1.00 88.06 383 GLU A CA 1
ATOM 3058 C C . GLU A 1 383 ? -36.319 -9.137 28.022 1.00 88.06 383 GLU A C 1
ATOM 3060 O O . GLU A 1 383 ? -35.905 -7.994 27.820 1.00 88.06 383 GLU A O 1
ATOM 3065 N N . LYS A 1 384 ? -37.581 -9.354 28.408 1.00 86.94 384 LYS A N 1
ATOM 3066 C CA . LYS A 1 384 ? -38.537 -8.261 28.609 1.00 86.94 384 LYS A CA 1
ATOM 3067 C C . LYS A 1 384 ? -38.087 -7.385 29.782 1.00 86.94 384 LYS A C 1
ATOM 3069 O O . LYS A 1 384 ? -38.087 -7.838 30.919 1.00 86.94 384 LYS A O 1
ATOM 3074 N N . GLY A 1 385 ? -37.789 -6.118 29.503 1.00 86.00 385 GLY A N 1
ATOM 3075 C CA . GLY A 1 385 ? -37.338 -5.148 30.509 1.00 86.00 385 GLY A CA 1
ATOM 3076 C C . GLY A 1 385 ? -35.818 -5.017 30.616 1.00 86.00 385 GLY A C 1
ATOM 3077 O O . GLY A 1 385 ? -35.353 -4.074 31.250 1.00 86.00 385 GLY A O 1
ATOM 3078 N N . SER A 1 386 ? -35.062 -5.882 29.936 1.00 85.81 386 SER A N 1
ATOM 3079 C CA . SER A 1 386 ? -33.607 -5.784 29.823 1.00 85.81 386 SER A CA 1
ATOM 3080 C C . SER A 1 386 ? -33.213 -5.223 28.448 1.00 85.81 386 SER A C 1
ATOM 3082 O O . SER A 1 386 ? -33.956 -5.386 27.476 1.00 85.81 386 SER A O 1
ATOM 3084 N N . PRO A 1 387 ? -32.057 -4.548 28.333 1.00 85.44 387 PRO A N 1
ATOM 3085 C CA . PRO A 1 387 ? -31.499 -4.190 27.036 1.00 85.44 387 PRO A CA 1
ATOM 3086 C C . PRO A 1 387 ? -31.200 -5.457 26.218 1.00 85.44 387 PRO A C 1
ATOM 3088 O O . PRO A 1 387 ? -30.725 -6.451 26.772 1.00 85.44 387 PRO A O 1
ATOM 3091 N N . SER A 1 388 ? -31.463 -5.427 24.908 1.00 86.50 388 SER A N 1
ATOM 3092 C CA . SER A 1 388 ? -31.072 -6.528 24.021 1.00 86.50 388 SER A CA 1
ATOM 3093 C C . SER A 1 388 ? -29.551 -6.665 24.032 1.00 86.50 388 SER A C 1
ATOM 3095 O O . SER A 1 388 ? -28.829 -5.669 23.917 1.00 86.50 388 SER A O 1
ATOM 3097 N N . ARG A 1 389 ? -29.051 -7.894 24.155 1.00 90.56 389 ARG A N 1
ATOM 3098 C CA . ARG A 1 389 ? -27.614 -8.169 24.192 1.00 90.56 389 ARG A CA 1
ATOM 3099 C C . ARG A 1 389 ? -27.241 -9.126 23.073 1.00 90.56 389 ARG A C 1
ATOM 3101 O O . ARG A 1 389 ? -27.841 -10.188 22.928 1.00 90.56 389 ARG A O 1
ATOM 3108 N N . VAL A 1 390 ? -26.234 -8.736 22.300 1.00 92.44 390 VAL A N 1
ATOM 3109 C CA . VAL A 1 390 ? -25.559 -9.622 21.349 1.00 92.44 390 VAL A CA 1
ATOM 3110 C C . VAL A 1 390 ? -24.194 -9.939 21.914 1.00 92.44 390 VAL A C 1
ATOM 3112 O O . VAL A 1 390 ? -23.448 -9.043 22.292 1.00 92.44 390 VAL A O 1
ATOM 3115 N N . GLU A 1 391 ? -23.866 -11.212 21.971 1.00 95.62 391 GLU A N 1
ATOM 3116 C CA . GLU A 1 391 ? -22.560 -11.691 22.373 1.00 95.62 391 GLU A CA 1
ATOM 3117 C C . GLU A 1 391 ? -21.983 -12.516 21.233 1.00 95.62 391 GLU A C 1
ATOM 3119 O O . GLU A 1 391 ? -22.647 -13.411 20.723 1.00 95.62 391 GLU A O 1
ATOM 3124 N N . VAL A 1 392 ? -20.769 -12.183 20.808 1.00 96.12 392 VAL A N 1
ATOM 3125 C CA . VAL A 1 392 ? -20.018 -12.909 19.787 1.00 96.12 392 VAL A CA 1
ATOM 3126 C C . VAL A 1 392 ? -18.725 -13.381 20.429 1.00 96.12 392 VAL A C 1
ATOM 3128 O O . VAL A 1 392 ? -17.968 -12.585 20.986 1.00 96.12 392 VAL A O 1
ATOM 3131 N N . THR A 1 393 ? -18.471 -14.679 20.361 1.00 97.62 393 THR A N 1
ATOM 3132 C CA . THR A 1 393 ? -17.236 -15.287 20.848 1.00 97.62 393 THR A CA 1
ATOM 3133 C C . THR A 1 393 ? -16.356 -15.611 19.655 1.00 97.62 393 THR A C 1
ATOM 3135 O O . THR A 1 393 ? -16.788 -16.320 18.747 1.00 97.62 393 THR A O 1
ATOM 3138 N N . LEU A 1 394 ? -15.133 -15.088 19.652 1.00 97.88 394 LEU A N 1
ATOM 3139 C CA . LEU A 1 394 ? -14.151 -15.294 18.596 1.00 97.88 394 LEU A CA 1
ATOM 3140 C C . LEU A 1 394 ? -12.979 -16.138 19.095 1.00 97.88 394 LEU A C 1
ATOM 3142 O O . LEU A 1 394 ? -12.436 -15.887 20.172 1.00 97.88 394 LEU A O 1
ATOM 3146 N N . ASP A 1 395 ? -12.552 -17.083 18.267 1.00 97.62 395 ASP A N 1
ATOM 3147 C CA . ASP A 1 395 ? -11.245 -17.717 18.369 1.00 97.62 395 ASP A CA 1
ATOM 3148 C C . ASP A 1 395 ? -10.227 -16.905 17.553 1.00 97.62 395 ASP A C 1
ATOM 3150 O O . ASP A 1 395 ? -10.355 -16.752 16.335 1.00 97.62 395 ASP A O 1
ATOM 3154 N N . LEU A 1 396 ? -9.257 -16.295 18.238 1.00 97.56 396 LEU A N 1
ATOM 3155 C CA . LEU A 1 396 ? -8.319 -15.353 17.626 1.00 97.56 396 LEU A CA 1
ATOM 3156 C C . LEU A 1 396 ? -7.336 -16.071 16.700 1.00 97.56 396 LEU A C 1
ATOM 3158 O O . LEU A 1 396 ? -6.829 -17.143 17.009 1.00 97.56 396 LEU A O 1
ATOM 3162 N N . LEU A 1 397 ? -6.992 -15.455 15.571 1.00 97.06 397 LEU A N 1
ATOM 3163 C CA . LEU A 1 397 ? -6.152 -16.138 14.579 1.00 97.06 397 LEU A CA 1
ATOM 3164 C C . LEU A 1 397 ? -4.663 -16.219 14.958 1.00 97.06 397 LEU A C 1
ATOM 3166 O O . LEU A 1 397 ? -3.906 -16.879 14.254 1.00 97.06 397 LEU A O 1
ATOM 3170 N N . ARG A 1 398 ? -4.207 -15.544 16.023 1.00 95.25 398 ARG A N 1
ATOM 3171 C CA . ARG A 1 398 ? -2.798 -15.529 16.458 1.00 95.25 398 ARG A CA 1
ATOM 3172 C C . ARG A 1 398 ? -2.674 -15.605 17.973 1.00 95.25 398 ARG A C 1
ATOM 3174 O O . ARG A 1 398 ? -3.456 -14.986 18.692 1.00 95.25 398 ARG A O 1
ATOM 3181 N N . ASN A 1 399 ? -1.625 -16.272 18.450 1.00 92.12 399 ASN A N 1
ATOM 3182 C CA . ASN A 1 399 ? -1.299 -16.317 19.878 1.00 92.12 399 ASN A CA 1
ATOM 3183 C C . ASN A 1 399 ? -0.909 -14.941 20.419 1.00 92.12 399 ASN A C 1
ATOM 3185 O O . ASN A 1 399 ? -1.395 -14.553 21.473 1.00 92.12 399 ASN A O 1
ATOM 3189 N N . GLY A 1 400 ? -0.156 -14.148 19.648 1.00 91.81 400 GLY A N 1
ATOM 3190 C CA . GLY A 1 400 ? 0.194 -12.788 20.061 1.00 91.81 400 GLY A CA 1
ATOM 3191 C C . GLY A 1 400 ? -1.026 -11.892 20.319 1.00 91.81 400 GLY A C 1
ATOM 3192 O O . GLY A 1 400 ? -1.001 -11.071 21.233 1.00 91.81 400 GLY A O 1
ATOM 3193 N N . ASP A 1 401 ? -2.119 -12.070 19.568 1.00 95.38 401 ASP A N 1
ATOM 3194 C CA . ASP A 1 401 ? -3.382 -11.365 19.824 1.00 95.38 401 ASP A CA 1
ATOM 3195 C C . ASP A 1 401 ? -4.067 -11.874 21.103 1.00 95.38 401 ASP A C 1
ATOM 3197 O O . ASP A 1 401 ? -4.580 -11.062 21.876 1.00 95.38 401 ASP A O 1
ATOM 3201 N N . ARG A 1 402 ? -4.025 -13.190 21.372 1.00 94.31 402 ARG A N 1
ATOM 3202 C CA . ARG A 1 402 ? -4.504 -13.770 22.640 1.00 94.31 402 ARG A CA 1
ATOM 3203 C C . ARG A 1 402 ? -3.739 -13.188 23.824 1.00 94.31 402 ARG A C 1
ATOM 3205 O O . ARG A 1 402 ? -4.368 -12.674 24.739 1.00 94.31 402 ARG A O 1
ATOM 3212 N N . ASP A 1 403 ? -2.412 -13.155 23.777 1.00 92.50 403 ASP A N 1
ATOM 3213 C CA . ASP A 1 403 ? -1.594 -12.607 24.865 1.00 92.50 403 ASP A CA 1
ATOM 3214 C C . ASP A 1 403 ? -1.925 -11.137 25.148 1.00 92.50 403 ASP A C 1
ATOM 3216 O O . ASP A 1 403 ? -2.001 -10.707 26.300 1.00 92.50 403 ASP A O 1
ATOM 3220 N N . VAL A 1 404 ? -2.156 -10.341 24.097 1.00 93.94 404 VAL A N 1
ATOM 3221 C CA . VAL A 1 404 ? -2.554 -8.936 24.255 1.00 93.94 404 VAL A CA 1
ATOM 3222 C C . VAL A 1 404 ? -3.955 -8.828 24.848 1.00 93.94 404 VAL A C 1
ATOM 3224 O O . VAL A 1 404 ? -4.164 -7.998 25.731 1.00 93.94 404 VAL A O 1
ATOM 3227 N N . MET A 1 405 ? -4.896 -9.668 24.409 1.00 95.38 405 MET A N 1
ATOM 3228 C CA . MET A 1 405 ? -6.233 -9.750 24.998 1.00 95.38 405 MET A CA 1
ATOM 3229 C C . MET A 1 405 ? -6.151 -10.015 26.502 1.00 95.38 405 MET A C 1
ATOM 3231 O O . MET A 1 405 ? -6.744 -9.265 27.273 1.00 95.38 405 MET A O 1
ATOM 3235 N N . VAL A 1 406 ? -5.384 -11.030 26.917 1.00 92.50 406 VAL A N 1
ATOM 3236 C CA . VAL A 1 406 ? -5.182 -11.379 28.330 1.00 92.50 406 VAL A CA 1
ATOM 3237 C C . VAL A 1 406 ? -4.662 -10.176 29.109 1.00 92.50 406 VAL A C 1
ATOM 3239 O O . VAL A 1 406 ? -5.296 -9.750 30.070 1.00 92.50 406 VAL A O 1
ATOM 3242 N N . ARG A 1 407 ? -3.587 -9.538 28.628 1.00 92.31 407 ARG A N 1
ATOM 3243 C CA . ARG A 1 407 ? -3.016 -8.350 29.282 1.00 92.31 407 ARG A CA 1
ATOM 3244 C C . ARG A 1 407 ? -4.003 -7.193 29.407 1.00 92.31 407 ARG A C 1
ATOM 3246 O O . ARG A 1 407 ? -3.911 -6.423 30.356 1.00 92.31 407 ARG A O 1
ATOM 3253 N N . LEU A 1 408 ? -4.905 -7.021 28.441 1.00 93.19 408 LEU A N 1
ATOM 3254 C CA . LEU A 1 408 ? -5.933 -5.982 28.489 1.00 93.19 408 LEU A CA 1
ATOM 3255 C C . LEU A 1 408 ? -7.031 -6.304 29.502 1.00 93.19 408 LEU A C 1
ATOM 3257 O O . LEU A 1 408 ? -7.468 -5.402 30.214 1.00 93.19 408 LEU A O 1
ATOM 3261 N N . LEU A 1 409 ? -7.448 -7.567 29.597 1.00 91.06 409 LEU A N 1
ATOM 3262 C CA . LEU A 1 409 ? -8.408 -8.015 30.608 1.00 91.06 409 LEU A CA 1
ATOM 3263 C C . LEU A 1 409 ? -7.807 -7.941 32.022 1.00 91.06 409 LEU A C 1
ATOM 3265 O O . LEU A 1 409 ? -8.497 -7.535 32.956 1.00 91.06 409 LEU A O 1
ATOM 3269 N N . ASP A 1 410 ? -6.507 -8.203 32.168 1.00 89.12 410 ASP A N 1
ATOM 3270 C CA . ASP A 1 410 ? -5.762 -8.064 33.428 1.00 89.12 410 ASP A CA 1
ATOM 3271 C C . ASP A 1 410 ? -5.622 -6.609 33.903 1.00 89.12 410 ASP A C 1
ATOM 3273 O O . ASP A 1 410 ? -5.270 -6.366 35.057 1.00 89.12 410 ASP A O 1
ATOM 3277 N N . LYS A 1 411 ? -5.935 -5.617 33.053 1.00 86.38 411 LYS A N 1
ATOM 3278 C CA . LYS A 1 411 ? -6.055 -4.213 33.484 1.00 86.38 411 LYS A CA 1
ATOM 3279 C C . LYS A 1 411 ? -7.326 -3.937 34.300 1.00 86.38 411 LYS A C 1
ATOM 3281 O O . LYS A 1 411 ? -7.504 -2.800 34.750 1.00 86.38 411 LYS A O 1
ATOM 3286 N N . SER A 1 412 ? -8.215 -4.919 34.468 1.00 77.56 412 SER A N 1
ATOM 3287 C CA . SER A 1 412 ? -9.308 -4.850 35.445 1.00 77.56 412 SER A CA 1
ATOM 3288 C C . SER A 1 412 ? -8.760 -4.849 36.875 1.00 77.56 412 SER A C 1
ATOM 3290 O O . SER A 1 412 ? -7.679 -5.365 37.163 1.00 77.56 412 SER A O 1
ATOM 3292 N N . GLN A 1 413 ? -9.492 -4.218 37.792 1.00 75.75 413 GLN A N 1
ATOM 3293 C CA . GLN A 1 413 ? -9.174 -4.254 39.216 1.00 75.75 413 GLN A CA 1
ATOM 3294 C C . GLN A 1 413 ? -10.405 -4.718 39.999 1.00 75.75 413 GLN A C 1
ATOM 3296 O O . GLN A 1 413 ? -11.404 -3.992 40.021 1.00 75.75 413 GLN A O 1
ATOM 3301 N N . PRO A 1 414 ? -10.337 -5.888 40.664 1.00 80.12 414 PRO A N 1
ATOM 3302 C CA . PRO A 1 414 ? -9.261 -6.891 40.606 1.00 80.12 414 PRO A CA 1
ATOM 3303 C C . PRO A 1 414 ? -9.167 -7.588 39.227 1.00 80.12 414 PRO A C 1
ATOM 3305 O O . PRO A 1 414 ? -10.177 -7.639 38.529 1.00 80.12 414 PRO A O 1
ATOM 3308 N N . PRO A 1 415 ? -8.000 -8.157 38.852 1.00 79.69 415 PRO A N 1
ATOM 3309 C CA . PRO A 1 415 ? -7.866 -8.986 37.653 1.00 79.69 415 PRO A CA 1
ATOM 3310 C C . PRO A 1 415 ? -8.851 -10.165 37.666 1.00 79.69 415 PRO A C 1
ATOM 3312 O O . PRO A 1 415 ? -9.191 -10.664 38.751 1.00 79.69 415 PRO A O 1
ATOM 3315 N N . PRO A 1 416 ? -9.295 -10.662 36.498 1.00 78.69 416 PRO A N 1
ATOM 3316 C CA . PRO A 1 416 ? -10.225 -11.776 36.453 1.00 78.69 416 PRO A CA 1
ATOM 3317 C C . PRO A 1 416 ? -9.552 -13.035 37.016 1.00 78.69 416 PRO A C 1
ATOM 3319 O O . PRO A 1 416 ? -8.386 -13.317 36.755 1.00 78.69 416 PRO A O 1
ATOM 3322 N N . ARG A 1 417 ? -10.299 -13.837 37.786 1.00 79.38 417 ARG A N 1
ATOM 3323 C CA . ARG A 1 417 ? -9.772 -15.096 38.354 1.00 79.38 417 ARG A CA 1
ATOM 3324 C C . ARG A 1 417 ? -9.440 -16.139 37.288 1.00 79.38 417 ARG A C 1
ATOM 3326 O O . ARG A 1 417 ? -8.587 -16.990 37.516 1.00 79.38 417 ARG A O 1
ATOM 3333 N N . VAL A 1 418 ? -10.166 -16.104 36.173 1.00 83.81 418 VAL A N 1
ATOM 3334 C CA . VAL A 1 418 ? -10.005 -17.007 35.034 1.00 83.81 418 VAL A CA 1
ATOM 3335 C C . VAL A 1 418 ? -9.892 -16.144 33.794 1.00 83.81 418 VAL A C 1
ATOM 3337 O O . VAL A 1 418 ? -10.819 -15.408 33.456 1.00 83.81 418 VAL A O 1
ATOM 3340 N N . VAL A 1 419 ? -8.748 -16.235 33.134 1.00 80.50 419 VAL A N 1
ATOM 3341 C CA . VAL A 1 419 ? -8.524 -15.581 31.854 1.00 80.50 419 VAL A CA 1
ATOM 3342 C C . VAL A 1 419 ? -9.190 -16.433 30.769 1.00 80.50 419 VAL A C 1
ATOM 3344 O O . VAL A 1 419 ? -8.906 -17.629 30.689 1.00 80.50 419 VAL A O 1
ATOM 3347 N N . PRO A 1 420 ? -10.094 -15.871 29.954 1.00 86.25 420 PRO A N 1
ATOM 3348 C CA . PRO A 1 420 ? -10.760 -16.638 28.913 1.00 86.25 420 PRO A CA 1
ATOM 3349 C C . PRO A 1 420 ? -9.790 -16.971 27.771 1.00 86.25 420 PRO A C 1
ATOM 3351 O O . PRO A 1 420 ? -9.037 -16.112 27.318 1.00 86.25 420 PRO A O 1
ATOM 3354 N N . GLU A 1 421 ? -9.850 -18.205 27.263 1.00 88.19 421 GLU A N 1
ATOM 3355 C CA . GLU A 1 421 ? -9.100 -18.617 26.061 1.00 88.19 421 GLU A CA 1
ATOM 3356 C C . GLU A 1 421 ? -9.670 -17.991 24.777 1.00 88.19 421 GLU A C 1
ATOM 3358 O O . GLU A 1 421 ? -8.952 -17.787 23.798 1.00 88.19 421 GLU A O 1
ATOM 3363 N N . LEU A 1 422 ? -10.966 -17.661 24.791 1.00 88.75 422 LEU A N 1
ATOM 3364 C CA . LEU A 1 422 ? -11.697 -17.084 23.665 1.00 88.75 422 LEU A CA 1
ATOM 3365 C C . LEU A 1 422 ? -12.001 -15.603 23.893 1.00 88.75 422 LEU A C 1
ATOM 3367 O O . LEU A 1 422 ? -12.328 -15.174 25.003 1.00 88.75 422 LEU A O 1
ATOM 3371 N N . CYS A 1 423 ? -11.978 -14.821 22.815 1.00 88.88 423 CYS A N 1
ATOM 3372 C CA . CYS A 1 423 ? -12.318 -13.407 22.870 1.00 88.88 423 CYS A CA 1
ATOM 3373 C C . CYS A 1 423 ? -13.833 -13.223 22.857 1.00 88.88 423 CYS A C 1
ATOM 3375 O O . CYS A 1 423 ? -14.501 -13.458 21.850 1.00 88.88 423 CYS A O 1
ATOM 3377 N N . LYS A 1 424 ? -14.388 -12.787 23.985 1.00 90.62 424 LYS A N 1
ATOM 3378 C CA . LYS A 1 424 ? -15.814 -12.500 24.127 1.00 90.62 424 LYS A CA 1
ATOM 3379 C C . LYS A 1 424 ? -16.085 -11.018 23.875 1.00 90.62 424 LYS A C 1
ATOM 3381 O O . LYS A 1 424 ? -15.606 -10.155 24.608 1.00 90.62 424 LYS A O 1
ATOM 3386 N N . ILE A 1 425 ? -16.886 -10.735 22.853 1.00 90.44 425 ILE A N 1
ATOM 3387 C CA . ILE A 1 425 ? -17.234 -9.387 22.404 1.00 90.44 425 ILE A CA 1
ATOM 3388 C C . ILE A 1 425 ? -18.741 -9.195 22.579 1.00 90.44 425 ILE A C 1
ATOM 3390 O O . ILE A 1 425 ? -19.540 -10.006 22.118 1.00 90.44 425 ILE A O 1
ATOM 3394 N N . THR A 1 426 ? -19.147 -8.133 23.269 1.00 89.12 426 THR A N 1
ATOM 3395 C CA . THR A 1 426 ? -20.546 -7.896 23.644 1.00 89.12 426 THR A CA 1
ATOM 3396 C C . THR A 1 426 ? -21.051 -6.578 23.071 1.00 89.12 426 THR A C 1
ATOM 3398 O O . THR A 1 426 ? -20.402 -5.552 23.204 1.00 89.12 426 THR A O 1
ATOM 3401 N N . LEU A 1 427 ? -22.253 -6.566 22.508 1.00 87.56 427 LEU A N 1
ATOM 3402 C CA . LEU A 1 427 ? -23.042 -5.360 22.285 1.00 87.56 427 LEU A CA 1
ATOM 3403 C C . LEU A 1 427 ? -24.174 -5.305 23.307 1.00 87.56 427 LEU A C 1
ATOM 3405 O O . LEU A 1 427 ? -24.992 -6.225 23.375 1.00 87.56 427 LEU A O 1
ATOM 3409 N N . LYS A 1 428 ? -24.270 -4.201 24.048 1.00 82.62 428 LYS A N 1
ATOM 3410 C CA . LYS A 1 428 ? -25.451 -3.867 24.853 1.00 82.62 428 LYS A CA 1
ATOM 3411 C C . LYS A 1 428 ? -26.257 -2.821 24.070 1.00 82.62 428 LYS A C 1
ATOM 3413 O O . LYS A 1 428 ? -25.800 -1.694 23.915 1.00 82.62 428 LYS A O 1
ATOM 3418 N N . GLN A 1 429 ? -27.421 -3.185 23.530 1.00 78.38 429 GLN A N 1
ATOM 3419 C CA . GLN A 1 429 ? -28.315 -2.229 22.867 1.00 78.38 429 GLN A CA 1
ATOM 3420 C C . GLN A 1 429 ? -29.295 -1.642 23.877 1.00 78.38 429 GLN A C 1
ATOM 3422 O O . GLN A 1 429 ? -29.955 -2.393 24.588 1.00 78.38 429 GLN A O 1
ATOM 3427 N N . ASP A 1 430 ? -29.449 -0.318 23.893 1.00 72.94 430 ASP A N 1
ATOM 3428 C CA . ASP A 1 430 ? -30.437 0.350 24.743 1.00 72.94 430 ASP A CA 1
ATOM 3429 C C . ASP A 1 430 ? -31.843 -0.239 24.562 1.00 72.94 430 ASP A C 1
ATOM 3431 O O . ASP A 1 430 ? -32.313 -0.444 23.439 1.00 72.94 430 ASP A O 1
ATOM 3435 N N . SER A 1 431 ? -32.551 -0.429 25.678 1.00 63.75 431 SER A N 1
ATOM 3436 C CA . SER A 1 431 ? -33.881 -1.056 25.764 1.00 63.75 431 SER A CA 1
ATOM 3437 C C . SER A 1 431 ? -34.969 -0.394 24.900 1.00 63.75 431 SER A C 1
ATOM 3439 O O . SER A 1 431 ? -36.021 -0.987 24.662 1.00 63.75 431 SER A O 1
ATOM 3441 N N . GLY A 1 432 ? -34.723 0.816 24.387 1.00 68.19 432 GLY A N 1
ATOM 3442 C CA . GLY A 1 432 ? -35.611 1.520 23.460 1.00 68.19 432 GLY A CA 1
ATOM 3443 C C . GLY A 1 432 ? -35.491 1.095 21.990 1.00 68.19 432 GLY A C 1
ATOM 3444 O O . GLY A 1 432 ? -36.401 1.370 21.205 1.00 68.19 432 GLY A O 1
ATOM 3445 N N . LYS A 1 433 ? -34.404 0.427 21.581 1.00 67.94 433 LYS A N 1
ATOM 3446 C CA . LYS A 1 433 ? -34.185 0.021 20.185 1.00 67.94 433 LYS A CA 1
ATOM 3447 C C . LYS A 1 433 ? -34.576 -1.444 19.998 1.00 67.94 433 LYS A C 1
ATOM 3449 O O . LYS A 1 433 ? -33.859 -2.350 20.389 1.00 67.94 433 LYS A O 1
ATOM 3454 N N . LYS A 1 434 ? -35.722 -1.677 19.350 1.00 65.62 434 LYS A N 1
ATOM 3455 C CA . LYS A 1 434 ? -36.206 -3.028 18.995 1.00 65.62 434 LYS A CA 1
ATOM 3456 C C . LYS A 1 434 ? -35.506 -3.654 17.779 1.00 65.62 434 LYS A C 1
ATOM 3458 O O . LYS A 1 434 ? -35.850 -4.772 17.408 1.00 65.62 434 LYS A O 1
ATOM 3463 N N . LYS A 1 435 ? -34.603 -2.934 17.108 1.00 71.06 435 LYS A N 1
ATOM 3464 C CA . LYS A 1 435 ? -33.873 -3.473 15.953 1.00 71.06 435 LYS A CA 1
ATOM 3465 C C . LYS A 1 435 ? -32.700 -4.313 16.441 1.00 71.06 435 LYS A C 1
ATOM 3467 O O . LYS A 1 435 ? -32.036 -3.900 17.384 1.00 71.06 435 LYS A O 1
ATOM 3472 N N . GLY A 1 436 ? -32.475 -5.458 15.798 1.00 74.31 436 GLY A N 1
ATOM 3473 C CA . GLY A 1 436 ? -31.325 -6.317 16.064 1.00 74.31 436 GLY A CA 1
ATOM 3474 C C . GLY A 1 436 ? -29.996 -5.619 15.765 1.00 74.31 436 GLY A C 1
ATOM 3475 O O . GLY A 1 436 ? -29.932 -4.420 15.481 1.00 74.31 436 GLY A O 1
ATOM 3476 N N . PHE A 1 437 ? -28.898 -6.359 15.884 1.00 83.50 437 PHE A N 1
ATOM 3477 C CA . PHE A 1 437 ? -27.599 -5.845 15.472 1.00 83.50 437 PHE A CA 1
ATOM 3478 C C . PHE A 1 437 ? -27.465 -5.917 13.950 1.00 83.50 437 PHE A C 1
ATOM 3480 O O . PHE A 1 437 ? -27.177 -6.974 13.394 1.00 83.50 437 PHE A O 1
ATOM 3487 N N . ASP A 1 438 ? -27.674 -4.773 13.300 1.00 87.69 438 ASP A N 1
ATOM 3488 C CA . ASP A 1 438 ? -27.680 -4.662 11.836 1.00 87.69 438 ASP A CA 1
ATOM 3489 C C . ASP A 1 438 ? -26.303 -4.256 11.265 1.00 87.69 438 ASP A C 1
ATOM 3491 O O . ASP A 1 438 ? -26.105 -4.263 10.056 1.00 87.69 438 ASP A O 1
ATOM 3495 N N . ALA A 1 439 ? -25.319 -3.913 12.111 1.00 92.06 439 ALA A N 1
ATOM 3496 C CA . ALA A 1 439 ? -23.999 -3.436 11.675 1.00 92.06 439 ALA A CA 1
ATOM 3497 C C . ALA A 1 439 ? -23.035 -4.585 11.323 1.00 92.06 439 ALA A C 1
ATOM 3499 O O . ALA A 1 439 ? -21.895 -4.636 11.800 1.00 92.06 439 ALA A O 1
ATOM 3500 N N . VAL A 1 440 ? -23.517 -5.506 10.488 1.00 96.31 440 VAL A N 1
ATOM 3501 C CA . VAL A 1 440 ? -22.750 -6.620 9.934 1.00 96.31 440 VAL A CA 1
ATOM 3502 C C . VAL A 1 440 ? -22.578 -6.394 8.437 1.00 96.31 440 VAL A C 1
ATOM 3504 O O . VAL A 1 440 ? -23.550 -6.181 7.718 1.00 96.31 440 VAL A O 1
ATOM 3507 N N . TYR A 1 441 ? -21.341 -6.454 7.959 1.00 97.56 441 TYR A N 1
ATOM 3508 C CA . TYR A 1 441 ? -20.988 -6.109 6.585 1.00 97.56 441 TYR A CA 1
ATOM 3509 C C . TYR A 1 441 ? -20.286 -7.268 5.884 1.00 97.56 441 TYR A C 1
ATOM 3511 O O . TYR A 1 441 ? -19.515 -8.012 6.492 1.00 97.56 441 TYR A O 1
ATOM 3519 N N . ASN A 1 442 ? -20.529 -7.414 4.586 1.00 97.06 442 ASN A N 1
ATOM 3520 C CA . ASN A 1 442 ? -19.828 -8.361 3.738 1.00 97.06 442 ASN A CA 1
ATOM 3521 C C . ASN A 1 442 ? -18.529 -7.730 3.229 1.00 97.06 442 ASN A C 1
ATOM 3523 O O . ASN A 1 442 ? -18.552 -6.837 2.383 1.00 97.06 442 ASN A O 1
ATOM 3527 N N . ALA A 1 443 ? -17.399 -8.231 3.721 1.00 96.44 443 ALA A N 1
ATOM 3528 C CA . ALA A 1 443 ? -16.070 -7.814 3.300 1.00 96.44 443 ALA A CA 1
ATOM 3529 C C . ALA A 1 443 ? -15.304 -8.945 2.591 1.00 96.44 443 ALA A C 1
ATOM 3531 O O . ALA A 1 443 ? -14.071 -8.921 2.546 1.00 96.44 443 ALA A O 1
ATOM 3532 N N . ILE A 1 444 ? -15.997 -9.958 2.052 1.00 95.75 444 ILE A N 1
ATOM 3533 C CA . ILE A 1 444 ? -15.383 -11.135 1.411 1.00 95.75 444 ILE A CA 1
ATOM 3534 C C . ILE A 1 444 ? -14.589 -10.720 0.167 1.00 95.75 444 ILE A C 1
ATOM 3536 O O . ILE A 1 444 ? -13.415 -11.081 0.045 1.00 95.75 444 ILE A O 1
ATOM 3540 N N . ASP A 1 445 ? -15.177 -9.886 -0.688 1.00 89.19 445 ASP A N 1
ATOM 3541 C CA . ASP A 1 445 ? -14.552 -9.443 -1.943 1.00 89.19 445 ASP A CA 1
ATOM 3542 C C . ASP A 1 445 ? -13.620 -8.237 -1.764 1.00 89.19 445 ASP A C 1
ATOM 3544 O O . ASP A 1 445 ? -12.719 -8.001 -2.568 1.00 89.19 445 ASP A O 1
ATOM 3548 N N . GLY A 1 446 ? -13.792 -7.486 -0.678 1.00 83.81 446 GLY A N 1
ATOM 3549 C CA . GLY A 1 446 ? -12.983 -6.317 -0.364 1.00 83.81 446 GLY A CA 1
ATOM 3550 C C . GLY A 1 446 ? -13.447 -5.652 0.921 1.00 83.81 446 GLY A C 1
ATOM 3551 O O . GLY A 1 446 ? -14.627 -5.684 1.252 1.00 83.81 446 GLY A O 1
ATOM 3552 N N . PHE A 1 447 ? -12.509 -5.052 1.647 1.00 88.81 447 PHE A N 1
ATOM 3553 C CA . PHE A 1 447 ? -12.807 -4.262 2.835 1.00 88.81 447 PHE A CA 1
ATOM 3554 C C . PHE A 1 447 ? -12.735 -2.777 2.488 1.00 88.81 447 PHE A C 1
ATOM 3556 O O . PHE A 1 447 ? -11.817 -2.340 1.794 1.00 88.81 447 PHE A O 1
ATOM 3563 N N . SER A 1 448 ? -13.723 -2.008 2.934 1.00 85.62 448 SER A N 1
ATOM 3564 C CA . SER A 1 448 ? -13.849 -0.584 2.627 1.00 85.62 448 SER A CA 1
ATOM 3565 C C . SER A 1 448 ? -14.520 0.147 3.794 1.00 85.62 448 SER A C 1
ATOM 3567 O O . SER A 1 448 ? -14.585 -0.365 4.911 1.00 85.62 448 SER A O 1
ATOM 3569 N N . THR A 1 449 ? -14.998 1.370 3.575 1.00 82.00 449 THR A N 1
ATOM 3570 C CA . THR A 1 449 ? -15.801 2.066 4.582 1.00 82.00 449 THR A CA 1
ATOM 3571 C C . THR A 1 449 ? -17.126 1.332 4.803 1.00 82.00 449 THR A C 1
ATOM 3573 O O . THR A 1 449 ? -17.683 0.732 3.891 1.00 82.00 449 THR A O 1
ATOM 3576 N N . THR A 1 450 ? -17.668 1.392 6.020 1.00 88.00 450 THR A N 1
ATOM 3577 C CA . THR A 1 450 ? -18.929 0.710 6.368 1.00 88.00 450 THR A CA 1
ATOM 3578 C C . THR A 1 450 ? -20.079 1.062 5.420 1.00 88.00 450 THR A C 1
ATOM 3580 O O . THR A 1 450 ? -20.852 0.193 5.050 1.00 88.00 450 THR A O 1
ATOM 3583 N N . TYR A 1 451 ? -20.146 2.310 4.948 1.00 84.00 451 TYR A N 1
ATOM 3584 C CA . TYR A 1 451 ? -21.178 2.780 4.015 1.00 84.00 451 TYR A CA 1
ATOM 3585 C C . TYR A 1 451 ? -21.065 2.227 2.585 1.00 84.00 451 TYR A C 1
ATOM 3587 O O . TYR A 1 451 ? -22.014 2.364 1.817 1.00 84.00 451 TYR A O 1
ATOM 3595 N N . SER A 1 452 ? -19.911 1.685 2.189 1.00 82.88 452 SER A N 1
ATOM 3596 C CA . SER A 1 452 ? -19.700 1.122 0.848 1.00 82.88 452 SER A CA 1
ATOM 3597 C C . SER A 1 452 ? -19.721 -0.404 0.830 1.00 82.88 452 SER A C 1
ATOM 3599 O O . SER A 1 452 ? -19.779 -0.990 -0.252 1.00 82.88 452 SER A O 1
ATOM 3601 N N . MET A 1 453 ? -19.668 -1.050 1.997 1.00 92.19 453 MET A N 1
ATOM 3602 C CA . MET A 1 453 ? -19.742 -2.502 2.095 1.00 92.19 453 MET A CA 1
ATOM 3603 C C . MET A 1 453 ? -21.207 -2.959 2.073 1.00 92.19 453 MET A C 1
ATOM 3605 O O . MET A 1 453 ? -22.030 -2.374 2.779 1.00 92.19 453 MET A O 1
ATOM 3609 N N . PRO A 1 454 ? -21.553 -4.002 1.295 1.00 95.12 454 PRO A N 1
ATOM 3610 C CA . PRO A 1 454 ? -22.884 -4.592 1.351 1.00 95.12 454 PRO A CA 1
ATOM 3611 C C . PRO A 1 454 ? -23.207 -5.068 2.769 1.00 95.12 454 PRO A C 1
ATOM 3613 O O . PRO A 1 454 ? -22.347 -5.636 3.444 1.00 95.12 454 PRO A O 1
ATOM 3616 N N . GLU A 1 455 ? -24.444 -4.873 3.213 1.00 95.81 455 GLU A N 1
ATOM 3617 C CA . GLU A 1 455 ? -24.910 -5.431 4.483 1.00 95.81 455 GLU A CA 1
ATOM 3618 C C . GLU A 1 455 ? -24.934 -6.966 4.427 1.00 95.81 455 GLU A C 1
ATOM 3620 O O . GLU A 1 455 ? -25.151 -7.580 3.377 1.00 95.81 455 GLU A O 1
ATOM 3625 N N . PHE A 1 456 ? -24.712 -7.595 5.576 1.00 95.38 456 PHE A N 1
ATOM 3626 C CA . PHE A 1 456 ? -24.756 -9.038 5.755 1.00 95.38 456 PHE A CA 1
ATOM 3627 C C . PHE A 1 456 ? -25.723 -9.373 6.888 1.00 95.38 456 PHE A C 1
ATOM 3629 O O . PHE A 1 456 ? -25.797 -8.672 7.891 1.00 95.38 456 PHE A O 1
ATOM 3636 N N . GLN A 1 457 ? -26.497 -10.446 6.755 1.00 94.38 457 GLN A N 1
ATOM 3637 C CA . GLN A 1 457 ? -27.451 -10.802 7.804 1.00 94.38 457 GLN A CA 1
ATOM 3638 C C . GLN A 1 457 ? -26.725 -11.451 8.984 1.00 94.38 457 GLN A C 1
ATOM 3640 O O . GLN A 1 457 ? -26.050 -12.463 8.810 1.00 94.38 457 GLN A O 1
ATOM 3645 N N . PHE A 1 458 ? -26.911 -10.925 10.199 1.00 94.44 458 PHE A N 1
ATOM 3646 C CA . PHE A 1 458 ? -26.309 -11.503 11.409 1.00 94.44 458 PHE A CA 1
ATOM 3647 C C . PHE A 1 458 ? -26.694 -12.983 11.604 1.00 94.44 458 PHE A C 1
ATOM 3649 O O . PHE A 1 458 ? -25.858 -13.802 11.964 1.00 94.44 458 PHE A O 1
ATOM 3656 N N . SER A 1 459 ? -27.937 -13.359 11.287 1.00 93.94 459 SER A N 1
ATOM 3657 C CA . SER A 1 459 ? -28.426 -14.747 11.352 1.00 93.94 459 SER A CA 1
ATOM 3658 C C . SER A 1 459 ? -27.764 -15.702 10.349 1.00 93.94 459 SER A C 1
ATOM 3660 O O . SER A 1 459 ? -27.890 -16.921 10.490 1.00 93.94 459 SER A O 1
ATOM 3662 N N . ALA A 1 460 ? -27.082 -15.169 9.330 1.00 95.69 460 ALA A N 1
ATOM 3663 C CA . ALA A 1 460 ? -26.360 -15.954 8.337 1.00 95.69 460 ALA A CA 1
ATOM 3664 C C . ALA A 1 460 ? -24.934 -16.318 8.778 1.00 95.69 460 ALA A C 1
ATOM 3666 O O . ALA A 1 460 ? -24.295 -17.120 8.095 1.00 95.69 460 ALA A O 1
ATOM 3667 N N . LEU A 1 461 ? -24.454 -15.754 9.893 1.00 96.31 461 LEU A N 1
ATOM 3668 C CA . LEU A 1 461 ? -23.170 -16.105 10.493 1.00 96.31 461 LEU A CA 1
ATOM 3669 C C . LEU A 1 461 ? -23.218 -17.522 11.070 1.00 96.31 461 LEU A C 1
ATOM 3671 O O . LEU A 1 461 ? -24.229 -17.948 11.638 1.00 96.31 461 LEU A O 1
ATOM 3675 N N . LYS A 1 462 ? -22.116 -18.256 10.931 1.00 96.88 462 LYS A N 1
ATOM 3676 C CA . LYS A 1 462 ? -21.938 -19.609 11.463 1.00 96.88 462 LYS A CA 1
ATOM 3677 C C . LYS A 1 462 ? -20.634 -19.718 12.242 1.00 96.88 462 LYS A C 1
ATOM 3679 O O . LYS A 1 462 ? -19.726 -18.906 12.078 1.00 96.88 462 LYS A O 1
ATOM 3684 N N . SER A 1 463 ? -20.563 -20.734 13.100 1.00 97.19 463 SER A N 1
ATOM 3685 C CA . SER A 1 463 ? -19.297 -21.116 13.724 1.00 97.19 463 SER A CA 1
ATOM 3686 C C . SER A 1 463 ? -18.285 -21.474 12.627 1.00 97.19 463 SER A C 1
ATOM 3688 O O . SER A 1 463 ? -18.656 -22.112 11.645 1.00 97.19 463 SER A O 1
ATOM 3690 N N . GLY A 1 464 ? -17.047 -21.011 12.765 1.00 97.44 464 GLY A N 1
ATOM 3691 C CA . GLY A 1 464 ? -15.979 -21.130 11.774 1.00 97.44 464 GLY A CA 1
ATOM 3692 C C . GLY A 1 464 ? -15.856 -19.946 10.808 1.00 97.44 464 GLY A C 1
ATOM 3693 O O . GLY A 1 464 ? -14.789 -19.773 10.225 1.00 97.44 464 GLY A O 1
ATOM 3694 N N . ASP A 1 465 ? -16.878 -19.097 10.636 1.00 98.31 465 ASP A N 1
ATOM 3695 C CA . ASP A 1 465 ? -16.760 -17.920 9.759 1.00 98.31 465 ASP A CA 1
ATOM 3696 C C . ASP A 1 465 ? -15.675 -16.965 10.276 1.00 98.31 465 ASP A C 1
ATOM 3698 O O . ASP A 1 465 ? -15.619 -16.664 11.467 1.00 98.31 465 ASP A O 1
ATOM 3702 N N . ILE A 1 466 ? -14.822 -16.452 9.386 1.00 98.19 466 ILE A N 1
ATOM 3703 C CA . ILE A 1 466 ? -13.759 -15.518 9.774 1.00 98.19 466 ILE A CA 1
ATOM 3704 C C . ILE A 1 466 ? -14.283 -14.095 9.666 1.00 98.19 466 ILE A C 1
ATOM 3706 O O . ILE A 1 466 ? -14.681 -13.644 8.585 1.00 98.19 466 ILE A O 1
ATOM 3710 N N . VAL A 1 467 ? -14.226 -13.363 10.774 1.00 98.25 467 VAL A N 1
ATOM 3711 C CA . VAL A 1 467 ? -14.724 -11.991 10.872 1.00 98.25 467 VAL A CA 1
ATOM 3712 C C . VAL A 1 467 ? -13.676 -11.048 11.447 1.00 98.25 467 VAL A C 1
ATOM 3714 O O . VAL A 1 467 ? -12.755 -11.454 12.155 1.00 98.25 467 VAL A O 1
ATOM 3717 N N . MET A 1 468 ? -13.843 -9.763 11.149 1.00 97.88 468 MET A N 1
ATOM 3718 C CA . MET A 1 468 ? -13.208 -8.672 11.875 1.00 97.88 468 MET A CA 1
ATOM 3719 C C . MET A 1 468 ? -14.273 -7.913 12.662 1.00 97.88 468 MET A C 1
ATOM 3721 O O . MET A 1 468 ? -15.227 -7.399 12.077 1.00 97.88 468 MET A O 1
ATOM 3725 N N . ALA A 1 469 ? -14.098 -7.821 13.973 1.00 97.75 469 ALA A N 1
ATOM 3726 C CA . ALA A 1 469 ? -14.904 -6.990 14.849 1.00 97.75 469 ALA A CA 1
ATOM 3727 C C . ALA A 1 469 ? -14.170 -5.671 15.128 1.00 97.75 469 ALA A C 1
ATOM 3729 O O . ALA A 1 469 ? -13.045 -5.684 15.630 1.00 97.75 469 ALA A O 1
ATOM 3730 N N . GLU A 1 470 ? -14.798 -4.532 14.834 1.00 97.44 470 GLU A N 1
ATOM 3731 C CA . GLU A 1 470 ? -14.363 -3.257 15.413 1.00 97.44 470 GLU A CA 1
ATOM 3732 C C . GLU A 1 470 ? -14.992 -3.133 16.802 1.00 97.44 470 GLU A C 1
ATOM 3734 O O . GLU A 1 470 ? -16.208 -3.283 16.960 1.00 97.44 470 GLU A O 1
ATOM 3739 N N . THR A 1 471 ? -14.164 -2.875 17.809 1.00 97.56 471 THR A N 1
ATOM 3740 C CA . THR A 1 471 ? -14.568 -2.872 19.217 1.00 97.56 471 THR A CA 1
ATOM 3741 C C . THR A 1 471 ? -13.987 -1.684 19.972 1.00 97.56 471 THR A C 1
ATOM 3743 O O . THR A 1 471 ? -12.988 -1.095 19.558 1.00 97.56 471 THR A O 1
ATOM 3746 N N . LEU A 1 472 ? -14.595 -1.349 21.105 1.00 97.31 472 LEU A N 1
ATOM 3747 C CA . LEU A 1 472 ? -14.004 -0.492 22.130 1.00 97.31 472 LEU A CA 1
ATOM 3748 C C . LEU A 1 472 ? -13.738 -1.347 23.367 1.00 97.31 472 LEU A C 1
ATOM 3750 O O . LEU A 1 472 ? -14.611 -2.109 23.773 1.00 97.31 472 LEU A O 1
ATOM 3754 N N . LEU A 1 473 ? -12.569 -1.227 23.996 1.00 96.75 473 LEU A N 1
ATOM 3755 C CA . LEU A 1 473 ? -12.367 -1.863 25.298 1.00 96.75 473 LEU A CA 1
ATOM 3756 C C . LEU A 1 473 ? -13.003 -0.987 26.375 1.00 96.75 473 LEU A C 1
ATOM 3758 O O . LEU A 1 473 ? -12.621 0.175 26.542 1.00 96.75 473 LEU A O 1
ATOM 3762 N N . ARG A 1 474 ? -13.973 -1.548 27.089 1.00 95.44 474 ARG A N 1
ATOM 3763 C CA . ARG A 1 474 ? -14.763 -0.859 28.100 1.00 95.44 474 ARG A CA 1
ATOM 3764 C C . ARG A 1 474 ? -14.601 -1.524 29.459 1.00 95.44 474 ARG A C 1
ATOM 3766 O O . ARG A 1 474 ? -14.469 -2.741 29.539 1.00 95.44 474 ARG A O 1
ATOM 3773 N N . ARG A 1 475 ? -14.676 -0.718 30.517 1.00 94.06 475 ARG A N 1
ATOM 3774 C CA . ARG A 1 475 ? -14.859 -1.170 31.894 1.00 94.06 475 ARG A CA 1
ATOM 3775 C C . ARG A 1 475 ? -16.171 -0.664 32.488 1.00 94.06 475 ARG A C 1
ATOM 3777 O O . ARG A 1 475 ? -16.510 0.513 32.339 1.00 94.06 475 ARG A O 1
ATOM 3784 N N . ASP A 1 476 ? -16.890 -1.541 33.169 1.00 91.75 476 ASP A N 1
ATOM 3785 C CA . ASP A 1 476 ? -18.107 -1.241 33.922 1.00 91.75 476 ASP A CA 1
ATOM 3786 C C . ASP A 1 476 ? -17.852 -1.532 35.413 1.00 91.75 476 ASP A C 1
ATOM 3788 O O . ASP A 1 476 ? -17.153 -2.482 35.750 1.00 91.75 476 ASP A O 1
ATOM 3792 N N . LEU A 1 477 ? -18.364 -0.682 36.310 1.00 90.38 477 LEU A N 1
ATOM 3793 C CA . LEU A 1 477 ? -18.257 -0.901 37.757 1.00 90.38 477 LEU A CA 1
ATOM 3794 C C . LEU A 1 477 ? -19.439 -1.760 38.207 1.00 90.38 477 LEU A C 1
ATOM 3796 O O . LEU A 1 477 ? -20.590 -1.340 38.062 1.00 90.38 477 LEU A O 1
ATOM 3800 N N . GLU A 1 478 ? -19.146 -2.932 38.750 1.00 89.25 478 GLU A N 1
ATOM 3801 C CA . GLU A 1 478 ? -20.128 -3.844 39.320 1.00 89.25 478 GLU A CA 1
ATOM 3802 C C . GLU A 1 478 ? -20.593 -3.377 40.709 1.00 89.25 478 GLU A C 1
ATOM 3804 O O . GLU A 1 478 ? -19.997 -2.505 41.349 1.00 89.25 478 GLU A O 1
ATOM 3809 N N . VAL A 1 479 ? -21.697 -3.959 41.189 1.00 89.38 479 VAL A N 1
ATOM 3810 C CA . VAL A 1 479 ? -22.332 -3.584 42.471 1.00 89.38 479 VAL A CA 1
ATOM 3811 C C . VAL A 1 479 ? -21.399 -3.799 43.669 1.00 89.38 479 VAL A C 1
ATOM 3813 O O . VAL A 1 479 ? -21.478 -3.069 44.655 1.00 89.38 479 VAL A O 1
ATOM 3816 N N . ASP A 1 480 ? -20.504 -4.781 43.584 1.00 89.19 480 ASP A N 1
ATOM 3817 C CA . ASP A 1 480 ? -19.511 -5.096 44.615 1.00 89.19 480 ASP A CA 1
ATOM 3818 C C . ASP A 1 480 ? -18.260 -4.196 44.561 1.00 89.19 480 ASP A C 1
ATOM 3820 O O . ASP A 1 480 ? -17.335 -4.371 45.355 1.00 89.19 480 ASP A O 1
ATOM 3824 N N . GLY A 1 481 ? -18.237 -3.214 43.653 1.00 86.81 481 GLY A N 1
ATOM 3825 C CA . GLY A 1 481 ? -17.127 -2.285 43.464 1.00 86.81 481 GLY A CA 1
ATOM 3826 C C . GLY A 1 481 ? -15.978 -2.840 42.620 1.00 86.81 481 GLY A C 1
ATOM 3827 O O . GLY A 1 481 ? -14.954 -2.166 42.492 1.00 86.81 481 GLY A O 1
ATOM 3828 N N . THR A 1 482 ? -16.124 -4.036 42.044 1.00 86.31 482 THR A N 1
ATOM 3829 C CA . THR A 1 482 ? -15.156 -4.587 41.090 1.00 86.31 482 THR A CA 1
ATOM 3830 C C . THR A 1 482 ? -15.375 -4.014 39.691 1.00 86.31 482 THR A C 1
ATOM 3832 O O . THR A 1 482 ? -16.487 -3.641 39.321 1.00 86.31 482 THR A O 1
ATOM 3835 N N . TRP A 1 483 ? -14.305 -3.888 38.907 1.00 88.00 483 TRP A N 1
ATOM 3836 C CA . TRP A 1 483 ? -14.413 -3.485 37.505 1.00 88.00 483 TRP A CA 1
ATOM 3837 C C . TRP A 1 483 ? -14.506 -4.715 36.603 1.00 88.00 483 TRP A C 1
ATOM 3839 O O . TRP A 1 483 ? -13.551 -5.485 36.533 1.00 88.00 483 TRP A O 1
ATOM 3849 N N . ASP A 1 484 ? -15.603 -4.850 35.860 1.00 89.56 484 ASP A N 1
ATOM 3850 C CA . ASP A 1 484 ? -15.703 -5.776 34.731 1.00 89.56 484 ASP A CA 1
ATOM 3851 C C . ASP A 1 484 ? -15.107 -5.118 33.485 1.00 89.56 484 ASP A C 1
ATOM 3853 O O . ASP A 1 484 ? -15.398 -3.955 33.202 1.00 89.56 484 ASP A O 1
ATOM 3857 N N . VAL A 1 485 ? -14.262 -5.833 32.742 1.00 92.44 485 VAL A N 1
ATOM 3858 C CA . VAL A 1 485 ? -13.615 -5.337 31.519 1.00 92.44 485 VAL A CA 1
ATOM 3859 C C . VAL A 1 485 ? -14.005 -6.228 30.352 1.00 92.44 485 VAL A C 1
ATOM 3861 O O . VAL A 1 485 ? -13.827 -7.442 30.393 1.00 92.44 485 VAL A O 1
ATOM 3864 N N . GLY A 1 486 ? -14.478 -5.618 29.269 1.00 94.38 486 GLY A N 1
ATOM 3865 C CA . GLY A 1 486 ? -14.901 -6.349 28.084 1.00 94.38 486 GLY A CA 1
ATOM 3866 C C . GLY A 1 486 ? -14.803 -5.536 26.803 1.00 94.38 486 GLY A C 1
ATOM 3867 O O . GLY A 1 486 ? -14.675 -4.311 26.806 1.00 94.38 486 GLY A O 1
ATOM 3868 N N . PHE A 1 487 ? -14.871 -6.243 25.680 1.00 96.31 487 PHE A N 1
ATOM 3869 C CA . PHE A 1 487 ? -14.904 -5.636 24.356 1.00 96.31 487 PHE A CA 1
ATOM 3870 C C . PHE A 1 487 ? -16.347 -5.293 23.986 1.00 96.31 487 PHE A C 1
ATOM 3872 O O . PHE A 1 487 ? -17.197 -6.179 23.883 1.00 96.31 487 PHE A O 1
ATOM 3879 N N . GLU A 1 488 ? -16.619 -4.010 23.774 1.00 95.94 488 GLU A N 1
ATOM 3880 C CA . GLU A 1 488 ? -17.896 -3.507 23.283 1.00 95.94 488 GLU A CA 1
ATOM 3881 C C . GLU A 1 488 ? -17.912 -3.543 21.748 1.00 95.94 488 GLU A C 1
ATOM 3883 O O . GLU A 1 488 ? -17.114 -2.863 21.097 1.00 95.94 488 GLU A O 1
ATOM 3888 N N . LEU A 1 489 ? -18.799 -4.351 21.159 1.00 96.12 489 LEU A N 1
ATOM 3889 C CA . LEU A 1 489 ? -18.929 -4.495 19.707 1.00 96.12 489 LEU A CA 1
ATOM 3890 C C . LEU A 1 489 ? -19.426 -3.189 19.081 1.00 96.12 489 LEU A C 1
ATOM 3892 O O . LEU A 1 489 ? -20.438 -2.644 19.509 1.00 96.12 489 LEU A O 1
ATOM 3896 N N . SER A 1 490 ? -18.770 -2.729 18.019 1.00 95.50 490 SER A N 1
ATOM 3897 C CA . SER A 1 490 ? -19.239 -1.598 17.209 1.00 95.50 490 SER A CA 1
ATOM 3898 C C . SER A 1 490 ? -19.726 -2.060 15.837 1.00 95.50 490 SER A C 1
ATOM 3900 O O . SER A 1 490 ? -20.854 -1.763 15.447 1.00 95.50 490 SER A O 1
ATOM 3902 N N . THR A 1 491 ? -18.897 -2.812 15.110 1.00 96.44 491 THR A N 1
ATOM 3903 C CA . THR A 1 491 ? -19.227 -3.355 13.783 1.00 96.44 491 THR A CA 1
ATOM 3904 C C . THR A 1 491 ? -18.636 -4.752 13.616 1.00 96.44 491 THR A C 1
ATOM 3906 O O . THR A 1 491 ? -17.642 -5.092 14.260 1.00 96.44 491 THR A O 1
ATOM 3909 N N . LEU A 1 492 ? -19.241 -5.567 12.749 1.00 97.31 492 LEU A N 1
ATOM 3910 C CA . LEU A 1 492 ? -18.716 -6.874 12.356 1.00 97.31 492 LEU A CA 1
ATOM 3911 C C . LEU A 1 492 ? -18.567 -6.928 10.832 1.00 97.31 492 LEU A C 1
ATOM 3913 O O . LEU A 1 492 ? -19.494 -6.585 10.107 1.00 97.31 492 LEU A O 1
ATOM 3917 N N . SER A 1 493 ? -17.416 -7.355 10.325 1.00 97.88 493 SER A N 1
ATOM 3918 C CA . SER A 1 493 ? -17.158 -7.490 8.886 1.00 97.88 493 SER A CA 1
ATOM 3919 C C . SER A 1 493 ? -16.759 -8.923 8.550 1.00 97.88 493 SER A C 1
ATOM 3921 O O . SER A 1 493 ? -15.766 -9.427 9.072 1.00 97.88 493 SER A O 1
ATOM 3923 N N . VAL A 1 494 ? -17.518 -9.586 7.678 1.00 98.12 494 VAL A N 1
ATOM 3924 C CA . VAL A 1 494 ? -17.279 -10.975 7.263 1.00 98.12 494 VAL A CA 1
ATOM 3925 C C . VAL A 1 494 ? -16.145 -11.021 6.251 1.00 98.12 494 VAL A C 1
ATOM 3927 O O . VAL A 1 494 ? -16.263 -10.478 5.155 1.00 98.12 494 VAL A O 1
ATOM 3930 N N . LEU A 1 495 ? -15.037 -11.668 6.610 1.00 97.56 495 LEU A N 1
ATOM 3931 C CA . LEU A 1 495 ? -13.840 -11.749 5.772 1.00 97.56 495 LEU A CA 1
ATOM 3932 C C . LEU A 1 495 ? -13.796 -13.024 4.928 1.00 97.56 495 LEU A C 1
ATOM 3934 O O . LEU A 1 495 ? -13.244 -12.986 3.821 1.00 97.56 495 LEU A O 1
ATOM 3938 N N . ALA A 1 496 ? -14.340 -14.124 5.455 1.00 98.00 496 ALA A N 1
ATOM 3939 C CA . ALA A 1 496 ? -14.488 -15.411 4.785 1.00 98.00 496 ALA A CA 1
ATOM 3940 C C . ALA A 1 496 ? -15.608 -16.240 5.433 1.00 98.00 496 ALA A C 1
ATOM 3942 O O . ALA A 1 496 ? -15.808 -16.168 6.644 1.00 98.00 496 ALA A O 1
ATOM 3943 N N . LEU A 1 497 ? -16.300 -17.045 4.625 1.00 97.81 497 LEU A N 1
ATOM 3944 C CA . LEU A 1 497 ? -17.328 -17.976 5.089 1.00 97.81 497 LEU A CA 1
ATOM 3945 C C . LEU A 1 497 ? -16.755 -19.385 5.174 1.00 97.81 497 LEU A C 1
ATOM 3947 O O . LEU A 1 497 ? -16.092 -19.837 4.238 1.00 97.81 497 LEU A O 1
ATOM 3951 N N . SER A 1 498 ? -17.052 -20.062 6.275 1.00 97.50 498 SER A N 1
ATOM 3952 C CA . SER A 1 498 ? -16.778 -21.483 6.449 1.00 97.50 498 SER A CA 1
ATOM 3953 C C . SER A 1 498 ? -17.579 -22.326 5.438 1.00 97.50 498 SER A C 1
ATOM 3955 O O . SER A 1 498 ? -18.677 -21.924 5.023 1.00 97.50 498 SER A O 1
ATOM 3957 N N . PRO A 1 499 ? -17.050 -23.484 4.992 1.00 96.62 499 PRO A N 1
ATOM 3958 C CA . PRO A 1 499 ? -17.797 -24.421 4.162 1.00 96.62 499 PRO A CA 1
ATOM 3959 C C . PRO A 1 499 ? -19.096 -24.838 4.851 1.00 96.62 499 PRO A C 1
ATOM 3961 O O . PRO A 1 499 ? -19.107 -25.147 6.040 1.00 96.62 499 PRO A O 1
ATOM 3964 N N . ARG A 1 500 ? -20.193 -24.845 4.094 1.00 93.31 500 ARG A N 1
ATOM 3965 C CA . ARG A 1 500 ? -21.507 -25.263 4.583 1.00 93.31 500 ARG A CA 1
ATOM 3966 C C . ARG A 1 500 ? -21.780 -26.668 4.068 1.00 93.31 500 ARG A C 1
ATOM 3968 O O . ARG A 1 500 ? -21.651 -26.897 2.865 1.00 93.31 500 ARG A O 1
ATOM 3975 N N . ASP A 1 501 ? -22.159 -27.572 4.963 1.00 86.75 501 ASP A N 1
ATOM 3976 C CA . ASP A 1 501 ? -22.754 -28.844 4.564 1.00 86.75 501 ASP A CA 1
ATOM 3977 C C . ASP A 1 501 ? -24.104 -28.514 3.915 1.00 86.75 501 ASP A C 1
ATOM 3979 O O . ASP A 1 501 ? -25.019 -28.026 4.584 1.00 86.75 501 ASP A O 1
ATOM 3983 N N . ASN A 1 502 ? -24.169 -28.649 2.589 1.00 63.28 502 ASN A N 1
ATOM 3984 C CA . ASN A 1 502 ? -25.390 -28.425 1.812 1.00 63.28 502 ASN A CA 1
ATOM 3985 C C . ASN A 1 502 ? -26.393 -29.561 1.994 1.00 63.28 502 ASN A C 1
ATOM 3987 O O . ASN A 1 502 ? -25.951 -30.733 2.035 1.00 63.28 502 ASN A O 1
#

Secondary structure (DSSP, 8-state):
------GGGGS-S-TTS-HHHHHHHHHHS-HHHHHHHHTT-HHHHHHHHHHHHHHHHHHHHTT-S-HHHHHHHHHHTT-EE-HHHHHHHHHT----S---EEEEE-TTTHHHHHHHHHHTS--EEEEEEE--TTSTTEEEEEEEE-SS-EEEEEEESSS-THHHHHT-SBTTT-EEE-SSEEEES-HHHHTTTEE-B-TT-S-GGGTHHHHHHHT-EE-SSGGGSGGG---S---TTTT--TTS---TTSTT-EEEES-TTS-------------TT--------------------------GGGG-------TTS-HHHHHHHHHHHT-EEGGGTEEEGGG--TT-EE--STTTTTBEEETTEEPEEEEEEEEEEEEEE--TTSPEEEEEEEEES-HHHHHHHHHHHTTSSSPPSS--SSEEEEEEE-TT--S----EEE-SS----TTTSPB--GGG--TT-EEEEEEEEEEEE-TTSPEEEEEEEEEEEEEEPPPP--

Organism: NCBI:txid1077348